Protein AF-0000000084979772 (afdb_homodimer)

Nearest PDB structures (foldseek):
  2udp-assembly1_A  TM=9.884E-01  e=7.912E-50  Escherichia coli
  5gy7-assembly1_B  TM=9.757E-01  e=3.378E-50  Escherichia coli K-12
  1kvr-assembly1_A-2  TM=9.873E-01  e=1.969E-49  Escherichia coli
  1nah-assembly1_A  TM=9.873E-01  e=1.969E-49  Escherichia coli
  1kvt-assembly1_A-2  TM=9.869E-01  e=2.836E-49  Escherichia coli

Radius of gyration: 27.39 Å; Cα contacts (8 Å, |Δi|>4): 1495; chains: 2; bounding box: 51×80×62 Å

InterPro domains:
  IPR005886 UDP-glucose 4-epimerase [TIGR01179] (3-335)
  IPR005886 UDP-glucose 4-epimerase [cd05247] (3-330)
  IPR016040 NAD(P)-binding domain [PF16363] (4-324)
  IPR036291 NAD(P)-binding domain superfamily [SSF51735] (1-336)

Secondary structure (DSSP, 8-state):
-EEEEETTTSHHHHHHHHHHHHTT-EEEEEE--SSS-THHHHHHHHHHS---EEEE--TT-HHHHHHHHHHS-EEEEEE------HHHHHH-HHHHIIIIIIHHHHHHHHHHHTT--EEEEE--GGGG-S-SSSSB-TTSPP---SSHHHHHHHHHHHHHHHHHHH-TT-EEEEEEE--EE---TTSSS----SSS-SSHHHHHHHHHTTSSS-EEEE-S-SSSTTSS-EE--EEHHHHHHHHHHHHHHHHH--SEEEEEES-S--EEHHHHHHHHHHHH-----EEEEPPPTT--SEE-B--HHHHHHH-------HHHHHHHHHHHHHH-TTTT--/-EEEEETTTSHHHHHHHHHHHHTT-EEEEEE--SSS-THHHHHHHHHHS---EEEE--TT-HHHHHHHHHHS-EEEEEE------HHHHHH-HHHHIIIIIIHHHHHHHHHHHTT--EEEEE--GGGG-S-SSSSBPTTSPP---SSHHHHHHHHHHHHHHHHHHH-TT-EEEEEEE--EE---TTSSS----SSS-SSHHHHHHHHHTTSSS-EEEE-S-SSSTTSS-EE--EEHHHHHHHHHHHHHHHHH--SEEEEEES-S--EEHHHHHHHHHHHH-----EEEEPPPTT--SEE-B--HHHHHHH-------HHHHHHHHHHHHHH-TTTT--

pLDDT: mean 96.75, std 4.41, range [48.59, 98.94]

Sequence (676 aa):
MSVLLTGGAGYIGSHIAIELLNRDEDVVIVDNFYNSSKIVLDRIKEITGKDFKFYEADIRDKEALNEVFQKEEIEIVIHLAGLKAVGESVSKPIEYYDNNVNGTLVLLDVMRNNNVKNIVFSSSATVYGNPKEVPVKETTPKGICTNPYGWTKWMIEQIIEDVYTADNEWGVVILRYFNPVGAHDSGLIGEDPKGIPNNLTPYITQVAVGKLEKLTVFGNDYDTEDGTGVRDYIHVVDLALGHVASINKIREHKGMNLYNLGTGRGTSVLEMVDAFEKVSGKKIPYEIKERRPGDIATVYCDTEKAKKELGWEAKYDIERMAKDAWRWQENNPNGFEKMSVLLTGGAGYIGSHIAIELLNRDEDVVIVDNFYNSSKIVLDRIKEITGKDFKFYEADIRDKEALNEVFQKEEIEIVIHLAGLKAVGESVSKPIEYYDNNVNGTLVLLDVMRNNNVKNIVFSSSATVYGNPKEVPVKETTPKGICTNPYGWTKWMIEQIIEDVYTADNEWGVVILRYFNPVGAHDSGLIGEDPKGIPNNLTPYITQVAVGKLEKLTVFGNDYDTEDGTGVRDYIHVVDLALGHVASINKIREHKGMNLYNLGTGRGTSVLEMVDAFEKVSGKKIPYEIKERRPGDIATVYCDTEKAKKELGWEAKYDIERMAKDAWRWQENNPNGFEK

Organism: NCBI:txid883114

Foldseek 3Di:
DAEEEEVLQAFLNLLLLLVCVLVVGAYEYEYQCPWGDPVSQVVSCVNRVDHHHYDNDALLPLVSLLVVLVVDPHAEYEYDFADAQQVVCQVPVVVRLCRLVSSLVSVVVSCVVSVHQHYEYEAAPQQQQAPPDPPAEPPRDGDDGDGSNSVSRNVSVVVNVVVCVVPVQHAYEYEHEWAEFFHDQVLSGHHDGPDQDSHLLVNQLLCQLPVDVAAEFAFQCFPDPRGGAKTFYAYSNLVSVLVVLSVVLCVVDGGHYYAYAGQSDIDGSVNLQVLLCVQSVGHHHYDYDHHDPSDYRYYHHDHVCSCVRSVGHGDDDSNNRSNRNNSNCVVPVPHPDD/DAEEEEVLQAFLNLLLLLVCVLVVGAYEYEYQCPWGDPVSQVVSCVNRVDHHHYDNDALLPLVSLLVVLVVDPHAEYEYDFADAQQVVCQVPVVVRLCRLVSSLVSVVVSCVVSVHQHYEYEAAPQQQQAPPDPPAEPPRDGDDGDGSNSVSRNVSVVVNVVVCVVPVQHAYEYEHEWAEFFHDQVLAGHHDGPDQDSHLLVNQLLCQLPNDVAAEFAFQCFPDPRGGAKTFYAYSSLVSVLVVLSVVLCVVDGGHYYAYAGQSDIDGSVNLQVLLCVQSVGHHHYDYDHHDPSDYRYYHHDHVCSCVRSVGHGDDDSNNRSNRSNSNCVVPVPHPDD

Structure (mmCIF, N/CA/C/O backbone):
data_AF-0000000084979772-model_v1
#
loop_
_entity.id
_entity.type
_entity.pdbx_description
1 polymer 'UDP-glucose 4-epimerase'
#
loop_
_atom_site.group_PDB
_atom_site.id
_atom_site.type_symbol
_atom_site.label_atom_id
_atom_site.label_alt_id
_atom_site.label_comp_id
_atom_site.label_asym_id
_atom_site.label_entity_id
_atom_site.label_seq_id
_atom_site.pdbx_PDB_ins_code
_atom_site.Cartn_x
_atom_site.Cartn_y
_atom_site.Cartn_z
_atom_site.occupancy
_atom_site.B_iso_or_equiv
_atom_site.auth_seq_id
_atom_site.auth_comp_id
_atom_site.auth_asym_id
_atom_site.auth_atom_id
_atom_site.pdbx_PDB_model_num
ATOM 1 N N . MET A 1 1 ? 20.578 25.062 -4.023 1 93.5 1 MET A N 1
ATOM 2 C CA . MET A 1 1 ? 19.719 23.891 -4.164 1 93.5 1 MET A CA 1
ATOM 3 C C . MET A 1 1 ? 18.359 24.141 -3.514 1 93.5 1 MET A C 1
ATOM 5 O O . MET A 1 1 ? 18.234 24.938 -2.584 1 93.5 1 MET A O 1
ATOM 9 N N . SER A 1 2 ? 17.297 23.641 -4.125 1 98.44 2 SER A N 1
ATOM 10 C CA . SER A 1 2 ? 15.938 24 -3.742 1 98.44 2 SER A CA 1
ATOM 11 C C . SER A 1 2 ? 15.289 22.891 -2.914 1 98.44 2 SER A C 1
ATOM 13 O O . SER A 1 2 ? 15.734 21.734 -2.953 1 98.44 2 SER A O 1
ATOM 15 N N . VAL A 1 3 ? 14.359 23.281 -2.078 1 98.88 3 VAL A N 1
ATOM 16 C CA . VAL A 1 3 ? 13.445 22.359 -1.403 1 98.88 3 VAL A CA 1
ATOM 17 C C . VAL A 1 3 ? 12.109 22.328 -2.146 1 98.88 3 VAL A C 1
ATOM 19 O O . VAL A 1 3 ? 11.453 23.359 -2.316 1 98.88 3 VAL A O 1
ATOM 22 N N . LEU A 1 4 ? 11.75 21.141 -2.648 1 98.94 4 LEU A N 1
ATOM 23 C CA . LEU A 1 4 ? 10.484 20.984 -3.361 1 98.94 4 LEU A CA 1
ATOM 24 C C . LEU A 1 4 ? 9.391 20.5 -2.418 1 98.94 4 LEU A C 1
ATOM 26 O O . LEU A 1 4 ? 9.578 19.547 -1.672 1 98.94 4 LEU A O 1
ATOM 30 N N . LEU A 1 5 ? 8.258 21.219 -2.422 1 98.94 5 LEU A N 1
ATOM 31 C CA . LEU A 1 5 ? 7.074 20.828 -1.665 1 98.94 5 LEU A CA 1
ATOM 32 C C . LEU A 1 5 ? 5.973 20.328 -2.596 1 98.94 5 LEU A C 1
ATOM 34 O O . LEU A 1 5 ? 5.398 21.109 -3.357 1 98.94 5 LEU A O 1
ATOM 38 N N . THR A 1 6 ? 5.695 19.016 -2.568 1 98.94 6 THR A N 1
ATOM 39 C CA . THR A 1 6 ? 4.445 18.562 -3.178 1 98.94 6 THR A CA 1
ATOM 40 C C . THR A 1 6 ? 3.266 18.828 -2.244 1 98.94 6 THR A C 1
ATOM 42 O O . THR A 1 6 ? 3.367 18.609 -1.034 1 98.94 6 THR A O 1
ATOM 45 N N . GLY A 1 7 ? 2.15 19.328 -2.832 1 98.69 7 GLY A N 1
ATOM 46 C CA . GLY A 1 7 ? 1.065 19.766 -1.964 1 98.69 7 GLY A CA 1
ATOM 47 C C . GLY A 1 7 ? 1.384 21.031 -1.19 1 98.69 7 GLY A C 1
ATOM 48 O O . GLY A 1 7 ? 0.897 21.219 -0.074 1 98.69 7 GLY A O 1
ATOM 49 N N . GLY A 1 8 ? 2.188 21.875 -1.817 1 98.81 8 GLY A N 1
ATOM 50 C CA . GLY A 1 8 ? 2.738 23.016 -1.099 1 98.81 8 GLY A CA 1
ATOM 51 C C . GLY A 1 8 ? 1.738 24.141 -0.908 1 98.81 8 GLY A C 1
ATOM 52 O O . GLY A 1 8 ? 1.955 25.031 -0.093 1 98.81 8 GLY A O 1
ATOM 53 N N . ALA A 1 9 ? 0.638 24.062 -1.624 1 98.5 9 ALA A N 1
ATOM 54 C CA . ALA A 1 9 ? -0.383 25.109 -1.483 1 98.5 9 ALA A CA 1
ATOM 55 C C . ALA A 1 9 ? -1.462 24.672 -0.493 1 98.5 9 ALA A C 1
ATOM 57 O O . ALA A 1 9 ? -2.4 25.438 -0.226 1 98.5 9 ALA A O 1
ATOM 58 N N . GLY A 1 10 ? -1.342 23.5 0.067 1 97.94 10 GLY A N 1
ATOM 59 C CA . GLY A 1 10 ? -2.279 23.031 1.073 1 97.94 10 GLY A CA 1
ATOM 60 C C . GLY A 1 10 ? -2.051 23.656 2.438 1 97.94 10 GLY A C 1
ATOM 61 O O . GLY A 1 10 ? -1.15 24.469 2.607 1 97.94 10 GLY A O 1
ATOM 62 N N . TYR A 1 11 ? -2.848 23.234 3.404 1 97.88 11 TYR A N 1
ATOM 63 C CA . TYR A 1 11 ? -2.842 23.781 4.762 1 97.88 11 TYR A CA 1
ATOM 64 C C . TYR A 1 11 ? -1.454 23.672 5.383 1 97.88 11 TYR A C 1
ATOM 66 O O . TYR A 1 11 ? -0.82 24.688 5.676 1 97.88 11 TYR A O 1
ATOM 74 N N . ILE A 1 12 ? -0.881 22.422 5.426 1 98.5 12 ILE A N 1
ATOM 75 C CA . ILE A 1 12 ? 0.422 22.219 6.047 1 98.5 12 ILE A CA 1
ATOM 76 C C . ILE A 1 12 ? 1.52 22.766 5.137 1 98.5 12 ILE A C 1
ATOM 78 O O . ILE A 1 12 ? 2.436 23.438 5.602 1 98.5 12 ILE A O 1
ATOM 82 N N . GLY A 1 13 ? 1.408 22.531 3.863 1 98.81 13 GLY A N 1
ATOM 83 C CA . GLY A 1 13 ? 2.426 22.906 2.891 1 98.81 13 GLY A CA 1
ATOM 84 C C . GLY A 1 13 ? 2.691 24.391 2.844 1 98.81 13 GLY A C 1
ATOM 85 O O . GLY A 1 13 ? 3.846 24.828 2.766 1 98.81 13 GLY A O 1
ATOM 86 N N . SER A 1 14 ? 1.653 25.219 2.92 1 98.88 14 SER A N 1
ATOM 87 C CA . SER A 1 14 ? 1.818 26.672 2.836 1 98.88 14 SER A CA 1
ATOM 88 C C . SER A 1 14 ? 2.557 27.203 4.055 1 98.88 14 SER A C 1
ATOM 90 O O . SER A 1 14 ? 3.383 28.109 3.934 1 98.88 14 SER A O 1
ATOM 92 N N . HIS A 1 15 ? 2.299 26.641 5.215 1 98.94 15 HIS A N 1
ATOM 93 C CA . HIS A 1 15 ? 2.988 27.062 6.426 1 98.94 15 HIS A CA 1
ATOM 94 C C . HIS A 1 15 ? 4.461 26.656 6.395 1 98.94 15 HIS A C 1
ATOM 96 O O . HIS A 1 15 ? 5.324 27.422 6.852 1 98.94 15 HIS A O 1
ATOM 102 N N . ILE A 1 16 ? 4.73 25.453 5.859 1 98.94 16 ILE A N 1
ATOM 103 C CA . ILE A 1 16 ? 6.113 25.016 5.715 1 98.94 16 ILE A CA 1
ATOM 104 C C . ILE A 1 16 ? 6.848 25.938 4.742 1 98.94 16 ILE A C 1
ATOM 106 O O . ILE A 1 16 ? 7.984 26.359 4.996 1 98.94 16 ILE A O 1
ATOM 110 N N . ALA A 1 17 ? 6.207 26.281 3.627 1 98.94 17 ALA A N 1
ATOM 111 C CA . ALA A 1 17 ? 6.801 27.172 2.639 1 98.94 17 ALA A CA 1
ATOM 112 C C . ALA A 1 17 ? 7.215 28.5 3.275 1 98.94 17 ALA A C 1
ATOM 114 O O . ALA A 1 17 ? 8.32 28.984 3.035 1 98.94 17 ALA A O 1
ATOM 115 N N . ILE A 1 18 ? 6.367 29.078 4.109 1 98.94 18 ILE A N 1
ATOM 116 C CA . ILE A 1 18 ? 6.629 30.359 4.754 1 98.94 18 ILE A CA 1
ATOM 117 C C . ILE A 1 18 ? 7.859 30.25 5.652 1 98.94 18 ILE A C 1
ATOM 119 O O . ILE A 1 18 ? 8.758 31.094 5.598 1 98.94 18 ILE A O 1
ATOM 123 N N . GLU A 1 19 ? 7.871 29.188 6.465 1 98.88 19 GLU A N 1
ATOM 124 C CA . GLU A 1 19 ? 8.984 29.016 7.391 1 98.88 19 GLU A CA 1
ATOM 125 C C . GLU A 1 19 ? 10.305 28.812 6.645 1 98.88 19 GLU A C 1
ATOM 127 O O . GLU A 1 19 ? 11.359 29.266 7.09 1 98.88 19 GLU A O 1
ATOM 132 N N . LEU A 1 20 ? 10.273 28.078 5.512 1 98.88 20 LEU A N 1
ATOM 133 C CA . LEU A 1 20 ? 11.469 27.875 4.695 1 98.88 20 LEU A CA 1
ATOM 134 C C . LEU A 1 20 ? 11.93 29.172 4.059 1 98.88 20 LEU A C 1
ATOM 136 O O . LEU A 1 20 ? 13.117 29.5 4.082 1 98.88 20 LEU A O 1
ATOM 140 N N . LEU A 1 21 ? 11 29.938 3.51 1 98.88 21 LEU A N 1
ATOM 141 C CA . LEU A 1 21 ? 11.32 31.219 2.883 1 98.88 21 LEU A CA 1
ATOM 142 C C . LEU A 1 21 ? 11.898 32.188 3.902 1 98.88 21 LEU A C 1
ATOM 144 O O . LEU A 1 21 ? 12.844 32.938 3.602 1 98.88 21 LEU A O 1
ATOM 148 N N . ASN A 1 22 ? 11.312 32.188 5.109 1 98.5 22 ASN A N 1
ATOM 149 C CA . ASN A 1 22 ? 11.82 33.031 6.184 1 98.5 22 ASN A CA 1
ATOM 150 C C . ASN A 1 22 ? 13.273 32.719 6.516 1 98.5 22 ASN A C 1
ATOM 152 O O . ASN A 1 22 ? 13.984 33.562 7.066 1 98.5 22 ASN A O 1
ATOM 156 N N . ARG A 1 23 ? 13.688 31.547 6.168 1 97.81 23 ARG A N 1
ATOM 157 C CA . ARG A 1 23 ? 15.062 31.109 6.426 1 97.81 23 ARG A CA 1
ATOM 158 C C . ARG A 1 23 ? 15.898 31.172 5.148 1 97.81 23 ARG A C 1
ATOM 160 O O . ARG A 1 23 ? 16.969 30.562 5.078 1 97.81 23 ARG A O 1
ATOM 167 N N . ASP A 1 24 ? 15.406 31.797 4.113 1 98.06 24 ASP A N 1
ATOM 168 C CA . ASP A 1 24 ? 16.062 32.094 2.85 1 98.06 24 ASP A CA 1
ATOM 169 C C . ASP A 1 24 ? 16.359 30.844 2.061 1 98.06 24 ASP A C 1
ATOM 171 O O . ASP A 1 24 ? 17.375 30.766 1.359 1 98.06 24 ASP A O 1
ATOM 175 N N . GLU A 1 25 ? 15.562 29.797 2.291 1 98.25 25 GLU A N 1
ATOM 176 C CA . GLU A 1 25 ? 15.633 28.609 1.441 1 98.25 25 GLU A CA 1
ATOM 177 C C . GLU A 1 25 ? 15.016 28.875 0.072 1 98.25 25 GLU A C 1
ATOM 179 O O . GLU A 1 25 ? 14.078 29.672 -0.049 1 98.25 25 GLU A O 1
ATOM 184 N N . ASP A 1 26 ? 15.625 28.266 -0.968 1 98.62 26 ASP A N 1
ATOM 185 C CA . ASP A 1 26 ? 14.992 28.25 -2.281 1 98.62 26 ASP A CA 1
ATOM 186 C C . ASP A 1 26 ? 13.867 27.219 -2.338 1 98.62 26 ASP A C 1
ATOM 188 O O . ASP A 1 26 ? 14.102 26.031 -2.166 1 98.62 26 ASP A O 1
ATOM 192 N N . VAL A 1 27 ? 12.609 27.719 -2.57 1 98.88 27 VAL A N 1
ATOM 193 C CA . VAL A 1 27 ? 11.438 26.859 -2.453 1 98.88 27 VAL A CA 1
ATOM 194 C C . VAL A 1 27 ? 10.805 26.656 -3.828 1 98.88 27 VAL A C 1
ATOM 196 O O . VAL A 1 27 ? 10.68 27.594 -4.605 1 98.88 27 VAL A O 1
ATOM 199 N N . VAL A 1 28 ? 10.5 25.406 -4.199 1 98.94 28 VAL A N 1
ATOM 200 C CA . VAL A 1 28 ? 9.688 25.031 -5.352 1 98.94 28 VAL A CA 1
ATOM 201 C C . VAL A 1 28 ? 8.406 24.359 -4.883 1 98.94 28 VAL A C 1
ATOM 203 O O . VAL A 1 28 ? 8.461 23.406 -4.09 1 98.94 28 VAL A O 1
ATOM 206 N N . ILE A 1 29 ? 7.234 24.812 -5.348 1 98.94 29 ILE A N 1
ATOM 207 C CA . ILE A 1 29 ? 5.957 24.234 -4.953 1 98.94 29 ILE A CA 1
ATOM 208 C C . ILE A 1 29 ? 5.324 23.516 -6.141 1 98.94 29 ILE A C 1
ATOM 210 O O . ILE A 1 29 ? 5.301 24.047 -7.254 1 98.94 29 ILE A O 1
ATOM 214 N N . VAL A 1 30 ? 4.922 22.297 -5.961 1 98.94 30 VAL A N 1
ATOM 215 C CA . VAL A 1 30 ? 4.07 21.547 -6.875 1 98.94 30 VAL A CA 1
ATOM 216 C C . VAL A 1 30 ? 2.715 21.281 -6.223 1 98.94 30 VAL A C 1
ATOM 218 O O . VAL A 1 30 ? 2.652 20.797 -5.094 1 98.94 30 VAL A O 1
ATOM 221 N N . ASP A 1 31 ? 1.665 21.656 -6.898 1 98.88 31 ASP A N 1
ATOM 222 C CA . ASP A 1 31 ? 0.31 21.453 -6.395 1 98.88 31 ASP A CA 1
ATOM 223 C C . ASP A 1 31 ? -0.693 21.359 -7.543 1 98.88 31 ASP A C 1
ATOM 225 O O . ASP A 1 31 ? -0.516 22 -8.578 1 98.88 31 ASP A O 1
ATOM 229 N N . ASN A 1 32 ? -1.72 20.531 -7.359 1 98.5 32 ASN A N 1
ATOM 230 C CA . ASN A 1 32 ? -2.732 20.438 -8.406 1 98.5 32 ASN A CA 1
ATOM 231 C C . ASN A 1 32 ? -4.012 21.172 -8.016 1 98.5 32 ASN A C 1
ATOM 233 O O . ASN A 1 32 ? -5.012 21.109 -8.734 1 98.5 32 ASN A O 1
ATOM 237 N N . PHE A 1 33 ? -4.098 21.766 -6.828 1 97.06 33 PHE A N 1
ATOM 238 C CA . PHE A 1 33 ? -5.168 22.594 -6.281 1 97.06 33 PHE A CA 1
ATOM 239 C C . PHE A 1 33 ? -6.445 21.781 -6.105 1 97.06 33 PHE A C 1
ATOM 241 O O . PHE A 1 33 ? -7.547 22.344 -6.156 1 97.06 33 PHE A O 1
ATOM 248 N N . TYR A 1 34 ? -6.324 20.438 -5.941 1 94.94 34 TYR A N 1
ATOM 249 C CA . TYR A 1 34 ? -7.488 19.594 -5.68 1 94.94 34 TYR A CA 1
ATOM 250 C C . TYR A 1 34 ? -8.219 20.047 -4.418 1 94.94 34 TYR A C 1
ATOM 252 O O . TYR A 1 34 ? -9.445 20.125 -4.395 1 94.94 34 TYR A O 1
ATOM 260 N N . ASN A 1 35 ? -7.488 20.344 -3.379 1 92.31 35 ASN A N 1
ATOM 261 C CA . ASN A 1 35 ? -8.07 20.766 -2.107 1 92.31 35 ASN A CA 1
ATOM 262 C C . ASN A 1 35 ? -7.355 22 -1.55 1 92.31 35 ASN A C 1
ATOM 264 O O . ASN A 1 35 ? -7.145 22.094 -0.34 1 92.31 35 ASN A O 1
ATOM 268 N N . SER A 1 36 ? -6.816 22.766 -2.385 1 95.06 36 SER A N 1
ATOM 269 C CA . SER A 1 36 ? -6.176 24.031 -2.055 1 95.06 36 SER A 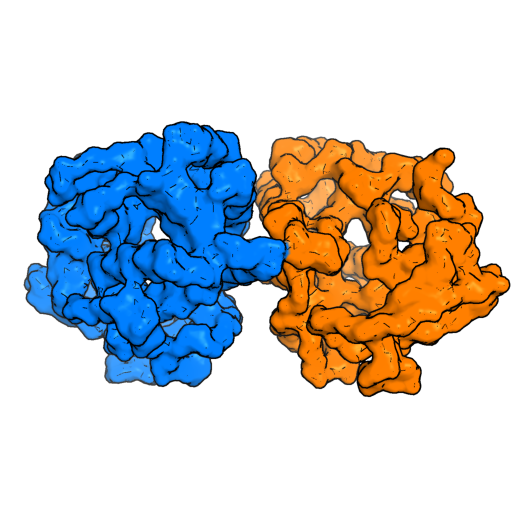CA 1
ATOM 270 C C . SER A 1 36 ? -6.605 25.125 -3.018 1 95.06 36 SER A C 1
ATOM 272 O O . SER A 1 36 ? -7.445 24.906 -3.895 1 95.06 36 SER A O 1
ATOM 274 N N . SER A 1 37 ? -6.156 26.359 -2.695 1 96.06 37 SER A N 1
ATOM 275 C CA . SER A 1 37 ? -6.523 27.516 -3.502 1 96.06 37 SER A CA 1
ATOM 276 C C . SER A 1 37 ? -5.289 28.219 -4.062 1 96.06 37 SER A C 1
ATOM 278 O O . SER A 1 37 ? -4.277 28.359 -3.367 1 96.06 37 SER A O 1
ATOM 280 N N . LYS A 1 38 ? -5.445 28.719 -5.27 1 97 38 LYS A N 1
ATOM 281 C CA . LYS A 1 38 ? -4.344 29.406 -5.922 1 97 38 LYS A CA 1
ATOM 282 C C . LYS A 1 38 ? -3.957 30.672 -5.152 1 97 38 LYS A C 1
ATOM 284 O O . LYS A 1 38 ? -2.797 31.094 -5.176 1 97 38 LYS A O 1
ATOM 289 N N . ILE A 1 39 ? -4.926 31.266 -4.449 1 97.69 39 ILE A N 1
ATOM 290 C CA . ILE A 1 39 ? -4.707 32.5 -3.736 1 97.69 39 ILE A CA 1
ATOM 291 C C . ILE A 1 39 ? -3.666 32.312 -2.637 1 97.69 39 ILE A C 1
ATOM 293 O O . ILE A 1 39 ? -3.037 33.25 -2.18 1 97.69 39 ILE A O 1
ATOM 297 N N . VAL A 1 40 ? -3.48 31.047 -2.191 1 98.44 40 VAL A N 1
ATOM 298 C CA . VAL A 1 40 ? -2.523 30.719 -1.141 1 98.44 40 VAL A CA 1
ATOM 299 C C . VAL A 1 40 ? -1.114 31.109 -1.587 1 98.44 40 VAL A C 1
ATOM 301 O O . VAL A 1 40 ? -0.31 31.578 -0.782 1 98.44 40 VAL A O 1
ATOM 304 N N . LEU A 1 41 ? -0.786 30.969 -2.891 1 98.75 41 LEU A N 1
ATOM 305 C CA . LEU A 1 41 ? 0.526 31.312 -3.422 1 98.75 41 LEU A CA 1
ATOM 306 C C . LEU A 1 41 ? 0.797 32.812 -3.25 1 98.75 41 LEU A C 1
ATOM 308 O O . LEU A 1 41 ? 1.885 33.188 -2.822 1 98.75 41 LEU A O 1
ATOM 312 N N . ASP A 1 42 ? -0.213 33.594 -3.525 1 98.44 42 ASP A N 1
ATOM 313 C CA . ASP A 1 42 ? -0.086 35.031 -3.371 1 98.44 42 ASP A CA 1
ATOM 314 C C . ASP A 1 42 ? 0.079 35.406 -1.901 1 98.44 42 ASP A C 1
ATOM 316 O O . ASP A 1 42 ? 0.859 36.312 -1.571 1 98.44 42 ASP A O 1
ATOM 320 N N . ARG A 1 43 ? -0.638 34.75 -1.074 1 98.62 43 ARG A N 1
ATOM 321 C CA . ARG A 1 43 ? -0.604 35.062 0.35 1 98.62 43 ARG A CA 1
ATOM 322 C C . ARG A 1 43 ? 0.738 34.656 0.964 1 98.62 43 ARG A C 1
ATOM 324 O O . ARG A 1 43 ? 1.222 35.344 1.879 1 98.62 43 ARG A O 1
ATOM 331 N N . ILE A 1 44 ? 1.311 33.594 0.489 1 98.88 44 ILE A N 1
ATOM 332 C CA . ILE A 1 44 ? 2.65 33.219 0.932 1 98.88 44 ILE A CA 1
ATOM 333 C C . ILE A 1 44 ? 3.633 34.344 0.593 1 98.88 44 ILE A C 1
ATOM 335 O O . ILE A 1 44 ? 4.438 34.75 1.436 1 98.88 44 ILE A O 1
ATOM 339 N N . LYS A 1 45 ? 3.559 34.875 -0.641 1 98.81 45 LYS A N 1
ATOM 340 C CA . LYS A 1 45 ? 4.438 35.938 -1.07 1 98.81 45 LYS A CA 1
ATOM 341 C C . LYS A 1 45 ? 4.207 37.219 -0.236 1 98.81 45 LYS A C 1
ATOM 343 O O . LYS A 1 45 ? 5.16 37.906 0.133 1 98.81 45 LYS A O 1
ATOM 348 N N . GLU A 1 46 ? 2.951 37.438 0.024 1 98.75 46 GLU A N 1
ATOM 349 C CA . GLU A 1 46 ? 2.6 38.625 0.825 1 98.75 46 GLU A CA 1
ATOM 350 C C . GLU A 1 46 ? 3.182 38.5 2.232 1 98.75 46 GLU A C 1
ATOM 352 O O . GLU A 1 46 ? 3.729 39.5 2.754 1 98.75 46 GLU A O 1
ATOM 357 N N . ILE A 1 47 ? 3.07 37.344 2.852 1 98.81 47 ILE A N 1
ATOM 358 C CA . ILE A 1 47 ? 3.504 37.125 4.227 1 98.81 47 ILE A CA 1
ATOM 359 C C . ILE A 1 47 ? 5.023 37.219 4.312 1 98.81 47 ILE A C 1
ATOM 361 O O . ILE A 1 47 ? 5.562 37.844 5.242 1 98.81 47 ILE A O 1
ATOM 365 N N . THR A 1 48 ? 5.719 36.688 3.334 1 98.75 48 THR A N 1
ATOM 366 C CA . THR A 1 48 ? 7.16 36.5 3.457 1 98.75 48 THR A CA 1
ATOM 367 C C . THR A 1 48 ? 7.91 37.625 2.73 1 98.75 48 THR A C 1
ATOM 369 O O . THR A 1 48 ? 9.094 37.844 2.99 1 98.75 48 THR A O 1
ATOM 372 N N . GLY A 1 49 ? 7.262 38.281 1.781 1 98.5 49 GLY A N 1
ATOM 373 C CA . GLY A 1 49 ? 7.922 39.219 0.903 1 98.5 49 GLY A CA 1
ATOM 374 C C . GLY A 1 49 ? 8.891 38.562 -0.067 1 98.5 49 GLY A C 1
ATOM 375 O O . GLY A 1 49 ? 9.758 39.25 -0.626 1 98.5 49 GLY A O 1
ATOM 376 N N . LYS A 1 50 ? 8.773 37.281 -0.232 1 98.62 50 LYS A N 1
ATOM 377 C CA . LYS A 1 50 ? 9.703 36.5 -1.061 1 98.62 50 LYS A CA 1
ATOM 378 C C . LYS A 1 50 ? 8.977 35.812 -2.195 1 98.62 50 LYS A C 1
ATOM 380 O O . LYS A 1 50 ? 7.758 35.625 -2.143 1 98.62 50 LYS A O 1
ATOM 385 N N . ASP A 1 51 ? 9.773 35.5 -3.217 1 98.31 51 ASP A N 1
ATOM 386 C CA . ASP A 1 51 ? 9.234 34.75 -4.352 1 98.31 51 ASP A CA 1
ATOM 387 C C . ASP A 1 51 ? 9.68 33.312 -4.312 1 98.31 51 ASP A C 1
ATOM 389 O O . ASP A 1 51 ? 10.594 32.938 -3.566 1 98.31 51 ASP A O 1
ATOM 393 N N . PHE A 1 52 ? 9.078 32.469 -5.039 1 98.75 52 PHE A N 1
ATOM 394 C CA . PHE A 1 52 ? 9.383 31.062 -5.184 1 98.75 52 PHE A CA 1
ATOM 395 C C . PHE A 1 52 ? 8.828 30.516 -6.492 1 98.75 52 PHE A C 1
ATOM 397 O O . PHE A 1 52 ? 8.039 31.188 -7.164 1 98.75 52 PHE A O 1
ATOM 404 N N . LYS A 1 53 ? 9.281 29.391 -6.945 1 98.69 53 LYS A N 1
ATOM 405 C CA . LYS A 1 53 ? 8.789 28.75 -8.164 1 98.69 53 LYS A CA 1
ATOM 406 C C . LYS A 1 53 ? 7.574 27.875 -7.879 1 98.69 53 LYS A C 1
ATOM 408 O O . LYS A 1 53 ? 7.477 27.266 -6.809 1 98.69 53 LYS A O 1
ATOM 413 N N . PHE A 1 54 ? 6.668 27.906 -8.836 1 98.81 54 PHE A N 1
ATOM 414 C CA . PHE A 1 54 ? 5.457 27.109 -8.711 1 98.81 54 PHE A CA 1
ATOM 415 C C . PHE A 1 54 ? 5.176 26.344 -10 1 98.81 54 PHE A C 1
ATOM 417 O O . PHE A 1 54 ? 5.375 26.875 -11.094 1 98.81 54 PHE A O 1
ATOM 424 N N . TYR A 1 55 ? 4.703 25.109 -9.891 1 98.88 55 TYR A N 1
ATOM 425 C CA . TYR A 1 55 ? 4.238 24.266 -10.992 1 98.88 55 TYR A CA 1
ATOM 426 C C . TYR A 1 55 ? 2.898 23.625 -10.656 1 98.88 55 TYR A C 1
ATOM 428 O O . TYR A 1 55 ? 2.756 22.969 -9.625 1 98.88 55 TYR A O 1
ATOM 436 N N . GLU A 1 56 ? 1.886 23.859 -11.453 1 98.81 56 GLU A N 1
ATOM 437 C CA . GLU A 1 56 ? 0.62 23.156 -11.312 1 98.81 56 GLU A CA 1
ATOM 438 C C . GLU A 1 56 ? 0.7 21.75 -11.922 1 98.81 56 GLU A C 1
ATOM 440 O O . GLU A 1 56 ? 0.777 21.609 -13.141 1 98.81 56 GLU A O 1
ATOM 445 N N . ALA A 1 57 ? 0.716 20.719 -11.07 1 98.75 57 ALA A N 1
ATOM 446 C CA . ALA A 1 57 ? 0.852 19.359 -11.547 1 98.75 57 ALA A CA 1
ATOM 447 C C . ALA A 1 57 ? 0.316 18.359 -10.516 1 98.75 57 ALA A C 1
ATOM 449 O O . ALA A 1 57 ? 0.267 18.656 -9.32 1 98.75 57 ALA A O 1
ATOM 450 N N . ASP A 1 58 ? -0.153 17.281 -11.008 1 98.75 58 ASP A N 1
ATOM 451 C CA . ASP A 1 58 ? -0.531 16.125 -10.203 1 98.75 58 ASP A CA 1
ATOM 452 C C . ASP A 1 58 ? 0.661 15.195 -9.984 1 98.75 58 ASP A C 1
ATOM 454 O O . ASP A 1 58 ? 1.45 14.961 -10.906 1 98.75 58 ASP A O 1
ATOM 458 N N . ILE A 1 59 ? 0.828 14.734 -8.75 1 98.69 59 ILE A N 1
ATOM 459 C CA . ILE A 1 59 ? 1.993 13.906 -8.469 1 98.69 59 ILE A CA 1
ATOM 460 C C . ILE A 1 59 ? 1.878 12.578 -9.211 1 98.69 59 ILE A C 1
ATOM 462 O O . ILE A 1 59 ? 2.859 11.844 -9.336 1 98.69 59 ILE A O 1
ATOM 466 N N . ARG A 1 60 ? 0.683 12.227 -9.711 1 98.5 60 ARG A N 1
ATOM 467 C CA . ARG A 1 60 ? 0.491 11.008 -10.484 1 98.5 60 ARG A CA 1
ATOM 468 C C . ARG A 1 60 ? 0.94 11.195 -11.93 1 98.5 60 ARG A C 1
ATOM 470 O O . ARG A 1 60 ? 1.049 10.227 -12.688 1 98.5 60 ARG A O 1
ATOM 477 N N . ASP A 1 61 ? 1.198 12.438 -12.359 1 98.69 61 ASP A N 1
ATOM 478 C CA . ASP A 1 61 ? 1.679 12.758 -13.703 1 98.69 61 ASP A CA 1
ATOM 479 C C . ASP A 1 61 ? 3.203 12.703 -13.766 1 98.69 61 ASP A C 1
ATOM 481 O O . ASP A 1 61 ? 3.871 13.719 -13.57 1 98.69 61 ASP A O 1
ATOM 485 N N . LYS A 1 62 ? 3.742 11.617 -14.18 1 98.56 62 LYS A N 1
ATOM 486 C CA . LYS A 1 62 ? 5.184 11.367 -14.18 1 98.56 62 LYS A CA 1
ATOM 487 C C . LYS A 1 62 ? 5.914 12.375 -15.062 1 98.56 62 LYS A C 1
ATOM 489 O O . LYS A 1 62 ? 6.973 12.883 -14.688 1 98.56 62 LYS A O 1
ATOM 494 N N . GLU A 1 63 ? 5.359 12.617 -16.172 1 98.62 63 GLU A N 1
ATOM 495 C CA . GLU A 1 63 ? 6 13.531 -17.125 1 98.62 63 GLU A CA 1
ATOM 496 C C . GLU A 1 63 ? 6.078 14.945 -16.562 1 98.62 63 GLU A C 1
ATOM 498 O O . GLU A 1 63 ? 7.113 15.602 -16.656 1 98.62 63 GLU A O 1
ATOM 503 N N . ALA A 1 64 ? 5.012 15.414 -15.961 1 98.81 64 ALA A N 1
ATOM 504 C CA . ALA A 1 64 ? 4.984 16.75 -15.375 1 98.81 64 ALA A CA 1
ATOM 505 C C . ALA A 1 64 ? 5.996 16.875 -14.234 1 98.81 64 ALA A C 1
ATOM 507 O O . ALA A 1 64 ? 6.699 17.891 -14.125 1 98.81 64 ALA A O 1
ATOM 508 N N . LEU A 1 65 ? 6.113 15.859 -13.414 1 98.81 65 LEU A N 1
ATOM 509 C CA . LEU A 1 65 ? 7.07 15.883 -12.312 1 98.81 65 LEU A CA 1
ATOM 510 C C . LEU A 1 65 ? 8.5 15.875 -12.828 1 98.81 65 LEU A C 1
ATOM 512 O O . LEU A 1 65 ? 9.359 16.578 -12.305 1 98.81 65 LEU A O 1
ATOM 516 N N . ASN A 1 66 ? 8.711 15.039 -13.844 1 98.69 66 ASN A N 1
ATOM 517 C CA . ASN A 1 66 ? 10.055 14.977 -14.422 1 98.69 66 ASN A CA 1
ATOM 518 C C . ASN A 1 66 ? 10.5 16.344 -14.953 1 98.69 66 ASN A C 1
ATOM 520 O O . ASN A 1 66 ? 11.664 16.703 -14.82 1 98.69 66 ASN A O 1
ATOM 524 N N . GLU A 1 67 ? 9.602 17.016 -15.555 1 98.75 67 GLU A N 1
ATOM 525 C CA . GLU A 1 67 ? 9.906 18.359 -16.062 1 98.75 67 GLU A CA 1
ATOM 526 C C . GLU A 1 67 ? 10.336 19.281 -14.93 1 98.75 67 GLU A C 1
ATOM 528 O O . GLU A 1 67 ? 11.281 20.062 -15.086 1 98.75 67 GLU A O 1
ATOM 533 N N . VAL A 1 68 ? 9.688 19.234 -13.805 1 98.88 68 VAL A N 1
ATOM 534 C CA . VAL A 1 68 ? 10.023 20.062 -12.656 1 98.88 68 VAL A CA 1
ATOM 535 C C . VAL A 1 68 ? 11.438 19.734 -12.18 1 98.88 68 VAL A C 1
ATOM 537 O O . VAL A 1 68 ? 12.242 20.625 -11.922 1 98.88 68 VAL A O 1
ATOM 540 N N . PHE A 1 69 ? 11.766 18.453 -12.102 1 98.81 69 PHE A N 1
ATOM 541 C CA . PHE A 1 69 ? 13.055 18 -11.578 1 98.81 69 PHE A CA 1
ATOM 542 C C . PHE A 1 69 ? 14.18 18.328 -12.547 1 98.81 69 PHE A C 1
ATOM 544 O O . PHE A 1 69 ? 15.328 18.5 -12.141 1 98.81 69 PHE A O 1
ATOM 551 N N . GLN A 1 70 ? 13.836 18.453 -13.828 1 98.44 70 GLN A N 1
ATOM 552 C CA . GLN A 1 70 ? 14.836 18.797 -14.836 1 98.44 70 GLN A CA 1
ATOM 553 C C . GLN A 1 70 ? 15.078 20.312 -14.859 1 98.44 70 GLN A C 1
ATOM 555 O O . GLN A 1 70 ? 16.188 20.766 -15.125 1 98.44 70 GLN A O 1
ATOM 560 N N . LYS A 1 71 ? 14.078 21.062 -14.531 1 98.38 71 LYS A N 1
ATOM 561 C CA . LYS A 1 71 ? 14.148 22.531 -14.594 1 98.38 71 LYS A CA 1
ATOM 562 C C . LYS A 1 71 ? 14.773 23.094 -13.328 1 98.38 71 LYS A C 1
ATOM 564 O O . LYS A 1 71 ? 15.398 24.172 -13.359 1 98.38 71 LYS A O 1
ATOM 569 N N . GLU A 1 72 ? 14.562 22.438 -12.211 1 98.69 72 GLU A N 1
ATOM 570 C CA . GLU A 1 72 ? 14.992 22.953 -10.914 1 98.69 72 GLU A CA 1
ATOM 571 C C . GLU A 1 72 ? 16.078 22.078 -10.305 1 98.69 72 GLU A C 1
ATOM 573 O O . GLU A 1 72 ? 16.094 20.859 -10.516 1 98.69 72 GLU A O 1
ATOM 578 N N . GLU A 1 73 ? 16.969 22.672 -9.609 1 98.5 73 GLU A N 1
ATOM 579 C CA . GLU A 1 73 ? 17.984 21.922 -8.867 1 98.5 73 GLU A CA 1
ATOM 580 C C . GLU A 1 73 ? 17.484 21.531 -7.48 1 98.5 73 GLU A C 1
ATOM 582 O O . GLU A 1 73 ? 17.859 22.125 -6.477 1 98.5 73 GLU A O 1
ATOM 587 N N . ILE A 1 74 ? 16.812 20.453 -7.41 1 98.88 74 ILE A N 1
ATOM 588 C CA . ILE A 1 74 ? 16.125 20.031 -6.191 1 98.88 74 ILE A CA 1
ATOM 589 C C . ILE A 1 74 ? 17.078 19.219 -5.32 1 98.88 74 ILE A C 1
ATOM 591 O O . ILE A 1 74 ? 17.734 18.297 -5.805 1 98.88 74 ILE A O 1
ATOM 595 N N . GLU A 1 75 ? 17.125 19.594 -4.094 1 98.56 75 GLU A N 1
ATOM 596 C CA . GLU A 1 75 ? 17.953 18.875 -3.121 1 98.56 75 GLU A CA 1
ATOM 597 C C . GLU A 1 75 ? 17.125 17.922 -2.279 1 98.56 75 GLU A C 1
ATOM 599 O O . GLU A 1 75 ? 17.531 16.797 -2.02 1 98.56 75 GLU A O 1
ATOM 604 N N . ILE A 1 76 ? 16.031 18.406 -1.764 1 98.75 76 ILE A N 1
ATOM 605 C CA . ILE A 1 76 ? 15.172 17.688 -0.827 1 98.75 76 ILE A CA 1
ATOM 606 C C . ILE A 1 76 ? 13.711 17.844 -1.246 1 98.75 76 ILE A C 1
ATOM 608 O O . ILE A 1 76 ? 13.297 18.922 -1.695 1 98.75 76 ILE A O 1
ATOM 612 N N . VAL A 1 77 ? 12.969 16.781 -1.135 1 98.94 77 VAL A N 1
ATOM 613 C CA . VAL A 1 77 ? 11.531 16.828 -1.359 1 98.94 77 VAL A CA 1
ATOM 614 C C . VAL A 1 77 ? 10.797 16.688 -0.029 1 98.94 77 VAL A C 1
ATOM 616 O O . VAL A 1 77 ? 11.07 15.766 0.746 1 98.94 77 VAL A O 1
ATOM 619 N N . ILE A 1 78 ? 9.922 17.625 0.305 1 98.94 78 ILE A N 1
ATOM 620 C CA . ILE A 1 78 ? 8.914 17.453 1.344 1 98.94 78 ILE A CA 1
ATOM 621 C C . ILE A 1 78 ? 7.594 17.016 0.712 1 98.94 78 ILE A C 1
ATOM 623 O O . ILE A 1 78 ? 6.953 17.797 -0.003 1 98.94 78 ILE A O 1
ATOM 627 N N . HIS A 1 79 ? 7.203 15.805 0.974 1 98.94 79 HIS A N 1
ATOM 628 C CA . HIS A 1 79 ? 6.047 15.211 0.315 1 98.94 79 HIS A CA 1
ATOM 629 C C . HIS A 1 79 ? 4.793 15.352 1.171 1 98.94 79 HIS A C 1
ATOM 631 O O . HIS A 1 79 ? 4.574 14.562 2.096 1 98.94 79 HIS A O 1
ATOM 637 N N . LEU A 1 80 ? 3.93 16.297 0.726 1 98.75 80 LEU A N 1
ATOM 638 C CA . LEU A 1 80 ? 2.725 16.594 1.489 1 98.75 80 LEU A CA 1
ATOM 639 C C . LEU A 1 80 ? 1.474 16.25 0.686 1 98.75 80 LEU A C 1
ATOM 641 O O . LEU A 1 80 ? 0.369 16.219 1.233 1 98.75 80 LEU A O 1
ATOM 645 N N . ALA A 1 81 ? 1.653 15.992 -0.584 1 98.69 81 ALA A N 1
ATOM 646 C CA . ALA A 1 81 ? 0.504 15.766 -1.456 1 98.69 81 ALA A CA 1
ATOM 647 C C . ALA A 1 81 ? -0.223 14.477 -1.079 1 98.69 81 ALA A C 1
ATOM 649 O O . ALA A 1 81 ? 0.363 13.391 -1.118 1 98.69 81 ALA A O 1
ATOM 650 N N . GLY A 1 82 ? -1.395 14.586 -0.691 1 97.56 82 GLY A N 1
ATOM 651 C CA . GLY A 1 82 ? -2.213 13.445 -0.314 1 97.56 82 GLY A CA 1
ATOM 652 C C . GLY A 1 82 ? -3.621 13.828 0.098 1 97.56 82 GLY A C 1
ATOM 653 O O . GLY A 1 82 ? -3.84 14.914 0.632 1 97.56 82 GLY A O 1
ATOM 654 N N . LEU A 1 83 ? -4.582 12.945 -0.202 1 96.56 83 LEU A N 1
ATOM 655 C CA . LEU A 1 83 ? -5.938 13.062 0.327 1 96.56 83 LEU A CA 1
ATOM 656 C C . LEU A 1 83 ? -5.992 12.625 1.787 1 96.56 83 LEU A C 1
ATOM 658 O O . LEU A 1 83 ? -5.332 11.656 2.176 1 96.56 83 LEU A O 1
ATOM 662 N N . LYS A 1 84 ? -6.777 13.375 2.619 1 93.38 84 LYS A N 1
ATOM 663 C CA . LYS A 1 84 ? -6.547 13.172 4.043 1 93.38 84 LYS A CA 1
ATOM 664 C C . LYS A 1 84 ? -7.863 12.977 4.793 1 93.38 84 LYS A C 1
ATOM 666 O O . LYS A 1 84 ? -7.867 12.734 6 1 93.38 84 LYS A O 1
ATOM 671 N N . ALA A 1 85 ? -9.023 13.078 4.148 1 90.12 85 ALA A N 1
ATOM 672 C CA . ALA A 1 85 ? -10.305 12.977 4.844 1 90.12 85 ALA A CA 1
ATOM 673 C C . ALA A 1 85 ? -10.641 11.523 5.164 1 90.12 85 ALA A C 1
ATOM 675 O O . ALA A 1 85 ? -10.977 10.75 4.266 1 90.12 85 ALA A O 1
ATOM 676 N N . VAL A 1 86 ? -10.664 11.195 6.453 1 89.31 86 VAL A N 1
ATOM 677 C CA . VAL A 1 86 ? -10.875 9.836 6.93 1 89.31 86 VAL A CA 1
ATOM 678 C C . VAL A 1 86 ? -12.219 9.32 6.43 1 89.31 86 VAL A C 1
ATOM 680 O O . VAL A 1 86 ? -12.297 8.234 5.852 1 89.31 86 VAL A O 1
ATOM 683 N N . GLY A 1 87 ? -13.297 10.102 6.652 1 87.69 87 GLY A N 1
ATOM 684 C CA . GLY A 1 87 ? -14.625 9.68 6.246 1 87.69 87 GLY A CA 1
ATOM 685 C C . GLY A 1 87 ? -14.734 9.406 4.758 1 87.69 87 GLY A C 1
ATOM 686 O O . GLY A 1 87 ? -15.289 8.375 4.352 1 87.69 87 GLY A O 1
ATOM 687 N N . GLU A 1 88 ? -14.172 10.305 3.973 1 92.62 88 GLU A N 1
ATOM 688 C CA . GLU A 1 88 ? -14.219 10.156 2.521 1 92.62 88 GLU A CA 1
ATOM 689 C C . GLU A 1 88 ? -13.391 8.953 2.064 1 92.62 88 GLU A C 1
ATOM 691 O O . GLU A 1 88 ? -13.758 8.273 1.105 1 92.62 88 GLU A O 1
ATOM 696 N N . SER A 1 89 ? -12.305 8.688 2.732 1 96.38 89 SER A N 1
ATOM 697 C CA . SER A 1 89 ? -11.43 7.586 2.355 1 96.38 89 SER A CA 1
ATOM 698 C C . SER A 1 89 ? -12.156 6.246 2.438 1 96.38 89 SER A C 1
ATOM 700 O O . SER A 1 89 ? -11.859 5.328 1.673 1 96.38 89 SER A O 1
ATOM 702 N N . VAL A 1 90 ? -13.102 6.086 3.375 1 95.75 90 VAL A N 1
ATOM 703 C CA . VAL A 1 90 ? -13.852 4.844 3.559 1 95.75 90 VAL A CA 1
ATOM 704 C C . VAL A 1 90 ? -14.805 4.637 2.383 1 95.75 90 VAL A C 1
ATOM 706 O O . VAL A 1 90 ? -14.984 3.512 1.912 1 95.75 90 VAL A O 1
ATOM 709 N N . SER A 1 91 ? -15.344 5.754 1.87 1 96.38 91 SER A N 1
ATOM 710 C CA . SER A 1 91 ? -16.312 5.66 0.78 1 96.38 91 SER A CA 1
ATOM 711 C C . SER A 1 91 ? -15.609 5.613 -0.574 1 96.38 91 SER A C 1
ATOM 713 O O . SER A 1 91 ? -16.172 5.098 -1.547 1 96.38 91 SER A O 1
ATOM 715 N N . LYS A 1 92 ? -14.375 6.141 -0.646 1 97.88 92 LYS A N 1
ATOM 716 C CA . LYS A 1 92 ? -13.656 6.23 -1.914 1 97.88 92 LYS A CA 1
ATOM 717 C C . LYS A 1 92 ? -12.242 5.676 -1.784 1 97.88 92 LYS A C 1
ATOM 719 O O . LYS A 1 92 ? -11.266 6.344 -2.139 1 97.88 92 LYS A O 1
ATOM 724 N N . PRO A 1 93 ? -12.117 4.414 -1.422 1 98.75 93 PRO A N 1
ATOM 725 C CA . PRO A 1 93 ? -10.781 3.871 -1.15 1 98.75 93 PRO A CA 1
ATOM 726 C C . PRO A 1 93 ? -9.883 3.863 -2.385 1 98.75 93 PRO A C 1
ATOM 728 O O . PRO A 1 93 ? -8.695 4.168 -2.289 1 98.75 93 PRO A O 1
ATOM 731 N N . ILE A 1 94 ? -10.43 3.559 -3.566 1 98.88 94 ILE A N 1
ATOM 732 C CA . ILE A 1 94 ? -9.602 3.479 -4.766 1 98.88 94 ILE A CA 1
ATOM 733 C C . ILE A 1 94 ? -8.953 4.836 -5.039 1 98.88 94 ILE A C 1
ATOM 735 O O . ILE A 1 94 ? -7.758 4.914 -5.312 1 98.88 94 ILE A O 1
ATOM 739 N N . GLU A 1 95 ? -9.727 5.941 -4.902 1 98.69 95 GLU A N 1
ATOM 740 C CA . GLU A 1 95 ? -9.227 7.293 -5.125 1 98.69 95 GLU A CA 1
ATOM 741 C C . GLU A 1 95 ? -8.102 7.629 -4.156 1 98.69 95 GLU A C 1
ATOM 743 O O . GLU A 1 95 ? -7.098 8.234 -4.543 1 98.69 95 GLU A O 1
ATOM 748 N N . TYR A 1 96 ? -8.234 7.238 -2.928 1 98.69 96 TYR A N 1
ATOM 749 C CA . TYR A 1 96 ? -7.242 7.551 -1.909 1 98.69 96 TYR A CA 1
ATOM 750 C C . TYR A 1 96 ? -5.949 6.785 -2.152 1 98.69 96 TYR A C 1
ATOM 752 O O . TYR A 1 96 ? -4.859 7.355 -2.098 1 98.69 96 TYR A O 1
ATOM 760 N N . TYR A 1 97 ? -6.066 5.492 -2.426 1 98.94 97 TYR A N 1
ATOM 761 C CA . TYR A 1 97 ? -4.867 4.707 -2.703 1 98.94 97 TYR A CA 1
ATOM 762 C C . TYR A 1 97 ? -4.191 5.18 -3.982 1 98.94 97 TYR A C 1
ATOM 764 O O . TYR A 1 97 ? -2.959 5.223 -4.062 1 98.94 97 TYR A O 1
ATOM 772 N N . ASP A 1 98 ? -4.992 5.488 -5 1 98.88 98 ASP A N 1
ATOM 773 C CA . ASP A 1 98 ? -4.434 5.98 -6.258 1 98.88 98 ASP A CA 1
ATOM 774 C C . ASP A 1 98 ? -3.67 7.285 -6.047 1 98.88 98 ASP A C 1
ATOM 776 O O . ASP A 1 98 ? -2.51 7.402 -6.445 1 98.88 98 ASP A O 1
ATOM 780 N N . ASN A 1 99 ? -4.289 8.195 -5.359 1 98.75 99 ASN A N 1
ATOM 781 C CA . ASN A 1 99 ? -3.66 9.492 -5.145 1 98.75 99 ASN A CA 1
ATOM 782 C C . ASN A 1 99 ? -2.441 9.383 -4.23 1 98.75 99 ASN A C 1
ATOM 784 O O . ASN A 1 99 ? -1.361 9.867 -4.57 1 98.75 99 ASN A O 1
ATOM 788 N N . ASN A 1 100 ? -2.625 8.781 -3.057 1 98.88 100 ASN A N 1
ATOM 789 C CA . ASN A 1 100 ? -1.59 8.828 -2.029 1 98.88 100 ASN A CA 1
ATOM 790 C C . ASN A 1 100 ? -0.476 7.824 -2.307 1 98.88 100 ASN A C 1
ATOM 792 O O . ASN A 1 100 ? 0.706 8.172 -2.258 1 98.88 100 ASN A O 1
ATOM 796 N N . VAL A 1 101 ? -0.837 6.531 -2.619 1 98.94 101 VAL A N 1
ATOM 797 C CA . VAL A 1 101 ? 0.158 5.473 -2.76 1 98.94 101 VAL A CA 1
ATOM 798 C C . VAL A 1 101 ? 0.774 5.527 -4.156 1 98.94 101 VAL A C 1
ATOM 800 O O . VAL A 1 101 ? 1.989 5.684 -4.301 1 98.94 101 VAL A O 1
ATOM 803 N N . ASN A 1 102 ? -0.083 5.457 -5.215 1 98.88 102 ASN A N 1
ATOM 804 C CA . ASN A 1 102 ? 0.447 5.527 -6.57 1 98.88 102 ASN A CA 1
ATOM 805 C C . ASN A 1 102 ? 1.177 6.844 -6.824 1 98.88 102 ASN A C 1
ATOM 807 O O . ASN A 1 102 ? 2.238 6.859 -7.449 1 98.88 102 ASN A O 1
ATOM 811 N N . GLY A 1 103 ? 0.563 7.953 -6.328 1 98.88 103 GLY A N 1
ATOM 812 C CA . GLY A 1 103 ? 1.238 9.234 -6.461 1 98.88 103 GLY A CA 1
ATOM 813 C C . GLY A 1 103 ? 2.627 9.242 -5.852 1 98.88 103 GLY A C 1
ATOM 814 O O . GLY A 1 103 ? 3.562 9.797 -6.434 1 98.88 103 GLY A O 1
ATOM 815 N N . THR A 1 104 ? 2.801 8.625 -4.68 1 98.94 104 THR A N 1
ATOM 816 C CA . THR A 1 104 ? 4.098 8.555 -4.016 1 98.94 104 THR A CA 1
ATOM 817 C C . THR A 1 104 ? 5.066 7.688 -4.816 1 98.94 104 THR A C 1
ATOM 819 O O . THR A 1 104 ? 6.254 8.008 -4.922 1 98.94 104 THR A O 1
ATOM 822 N N . LEU A 1 105 ? 4.566 6.594 -5.375 1 98.94 105 LEU A N 1
ATOM 823 C CA . LEU A 1 105 ? 5.41 5.73 -6.188 1 98.94 105 LEU A CA 1
ATOM 824 C C . LEU A 1 105 ? 5.965 6.488 -7.391 1 98.94 105 LEU A C 1
ATOM 826 O O . LEU A 1 105 ? 7.148 6.363 -7.711 1 98.94 105 LEU A O 1
ATOM 830 N N . VAL A 1 106 ? 5.117 7.273 -8.031 1 98.88 106 VAL A N 1
ATOM 831 C CA . VAL A 1 106 ? 5.535 8.086 -9.172 1 98.88 106 VAL A CA 1
ATOM 832 C C . VAL A 1 106 ? 6.602 9.086 -8.734 1 98.88 106 VAL A C 1
ATOM 834 O O . VAL A 1 106 ? 7.637 9.227 -9.391 1 98.88 106 VAL A O 1
ATOM 837 N N . LEU A 1 107 ? 6.344 9.703 -7.598 1 98.94 107 LEU A N 1
ATOM 838 C CA . LEU A 1 107 ? 7.277 10.695 -7.07 1 98.94 107 LEU A CA 1
ATOM 839 C C . LEU A 1 107 ? 8.633 10.062 -6.781 1 98.94 107 LEU A C 1
ATOM 841 O O . LEU A 1 107 ? 9.672 10.602 -7.18 1 98.94 107 LEU A O 1
ATOM 845 N N . LEU A 1 108 ? 8.641 8.938 -6.078 1 98.94 108 LEU A N 1
ATOM 846 C CA . LEU A 1 108 ? 9.883 8.258 -5.723 1 98.94 108 LEU A CA 1
ATOM 847 C C . LEU A 1 108 ? 10.664 7.863 -6.973 1 98.94 108 LEU A C 1
ATOM 849 O O . LEU A 1 108 ? 11.891 7.965 -7.004 1 98.94 108 LEU A O 1
ATOM 853 N N . ASP A 1 109 ? 9.945 7.379 -7.969 1 98.88 109 ASP A N 1
ATOM 854 C CA . ASP A 1 109 ? 10.586 6.98 -9.219 1 98.88 109 ASP A CA 1
ATOM 855 C C . ASP A 1 109 ? 11.234 8.18 -9.906 1 98.88 109 ASP A C 1
ATOM 857 O O . ASP A 1 109 ? 12.367 8.086 -10.391 1 98.88 109 ASP A O 1
ATOM 861 N N . VAL A 1 110 ? 10.523 9.305 -9.969 1 98.94 110 VAL A N 1
ATOM 862 C CA . VAL A 1 110 ? 11.031 10.531 -10.586 1 98.94 110 VAL A CA 1
ATOM 863 C C . VAL A 1 110 ? 12.234 11.039 -9.805 1 98.94 110 VAL A C 1
ATOM 865 O O . VAL A 1 110 ? 13.242 11.445 -10.391 1 98.94 110 VAL A O 1
ATOM 868 N N . MET A 1 111 ? 12.18 11.023 -8.492 1 98.94 111 MET A N 1
ATOM 869 C CA . MET A 1 111 ? 13.289 11.43 -7.633 1 98.94 111 MET A CA 1
ATOM 870 C C . MET A 1 111 ? 14.531 10.594 -7.914 1 98.94 111 MET A C 1
ATOM 872 O O . MET A 1 111 ? 15.609 11.133 -8.164 1 98.94 111 MET A O 1
ATOM 876 N N . ARG A 1 112 ? 14.297 9.273 -7.91 1 98.69 112 ARG A N 1
ATOM 877 C CA . ARG A 1 112 ? 15.398 8.352 -8.164 1 98.69 112 ARG A CA 1
ATOM 878 C C . ARG A 1 112 ? 16.047 8.617 -9.516 1 98.69 112 ARG A C 1
ATOM 880 O O . ARG A 1 112 ? 17.266 8.68 -9.625 1 98.69 112 ARG A O 1
ATOM 887 N N . ASN A 1 113 ? 15.258 8.859 -10.531 1 98.44 113 ASN A N 1
ATOM 888 C CA . ASN A 1 113 ? 15.742 9.016 -11.906 1 98.44 113 ASN A CA 1
ATOM 889 C C . ASN A 1 113 ? 16.422 10.367 -12.109 1 98.44 113 ASN A C 1
ATOM 891 O O . ASN A 1 113 ? 17.156 10.555 -13.078 1 98.44 113 ASN A O 1
ATOM 895 N N . ASN A 1 114 ? 16.188 11.305 -11.219 1 98.62 114 ASN A N 1
ATOM 896 C CA . ASN A 1 114 ? 16.828 12.609 -11.289 1 98.62 114 ASN A CA 1
ATOM 897 C C . ASN A 1 114 ? 17.891 12.773 -10.211 1 98.62 114 ASN A C 1
ATOM 899 O O . ASN A 1 114 ? 18.375 13.883 -9.953 1 98.62 114 ASN A O 1
ATOM 903 N N . ASN A 1 115 ? 18.219 11.633 -9.531 1 98.19 115 ASN A N 1
ATOM 904 C CA . ASN A 1 115 ? 19.266 11.555 -8.523 1 98.19 115 ASN A CA 1
ATOM 905 C C . ASN A 1 115 ? 19 12.508 -7.359 1 98.19 115 ASN A C 1
ATOM 907 O O . ASN A 1 115 ? 19.922 13.188 -6.891 1 98.19 115 ASN A O 1
ATOM 911 N N . VAL A 1 116 ? 17.766 12.711 -6.992 1 98.69 116 VAL A N 1
ATOM 912 C CA . VAL A 1 116 ? 17.359 13.383 -5.77 1 98.69 116 VAL A CA 1
ATOM 913 C C . VAL A 1 116 ? 16.906 12.359 -4.73 1 98.69 116 VAL A C 1
ATOM 915 O O . VAL A 1 116 ? 15.844 11.75 -4.867 1 98.69 116 VAL A O 1
ATOM 918 N N . LYS A 1 117 ? 17.688 12.188 -3.697 1 98.5 117 LYS A N 1
ATOM 919 C CA . LYS A 1 117 ? 17.453 11.055 -2.805 1 98.5 117 LYS A CA 1
ATOM 920 C C . LYS A 1 117 ? 17.281 11.523 -1.362 1 98.5 117 LYS A C 1
ATOM 922 O O . LYS A 1 117 ? 17.797 10.891 -0.434 1 98.5 117 LYS A O 1
ATOM 927 N N . ASN A 1 118 ? 16.688 12.719 -1.168 1 98.81 118 ASN A N 1
ATOM 928 C CA . ASN A 1 118 ? 16.312 13.227 0.146 1 98.81 118 ASN A CA 1
ATOM 929 C C . ASN A 1 118 ? 14.82 13.523 0.234 1 98.81 118 ASN A C 1
ATOM 931 O O . ASN A 1 118 ? 14.289 14.312 -0.548 1 98.81 118 ASN A O 1
ATOM 935 N N . ILE A 1 119 ? 14.164 12.867 1.245 1 98.88 119 ILE A N 1
ATOM 936 C CA . ILE A 1 119 ? 12.719 13.055 1.309 1 98.88 119 ILE A CA 1
ATOM 937 C C . ILE A 1 119 ? 12.281 13.195 2.764 1 98.88 119 ILE A C 1
ATOM 939 O O . ILE A 1 119 ? 12.781 12.492 3.643 1 98.88 119 ILE A O 1
ATOM 943 N N . VAL A 1 120 ? 11.461 14.156 3.041 1 98.94 120 VAL A N 1
ATOM 944 C CA . VAL A 1 120 ? 10.656 14.25 4.254 1 98.94 120 VAL A CA 1
ATOM 945 C C . VAL A 1 120 ? 9.203 13.891 3.934 1 98.94 120 VAL A C 1
ATOM 947 O O . VAL A 1 120 ? 8.562 14.547 3.111 1 98.94 120 VAL A O 1
ATOM 950 N N . PHE A 1 121 ? 8.719 12.828 4.582 1 98.94 121 PHE A N 1
ATOM 951 C CA . PHE A 1 121 ? 7.371 12.359 4.297 1 98.94 121 PHE A CA 1
ATOM 952 C C . PHE A 1 121 ? 6.41 12.758 5.406 1 98.94 121 PHE A C 1
ATOM 954 O O . PHE A 1 121 ? 6.676 12.516 6.586 1 98.94 121 PHE A O 1
ATOM 961 N N . SER A 1 122 ? 5.309 13.398 4.922 1 98.75 122 SER A N 1
ATOM 962 C CA . SER A 1 122 ? 4.199 13.734 5.812 1 98.75 122 SER A CA 1
ATOM 963 C C . SER A 1 122 ? 3.346 12.508 6.117 1 98.75 122 SER A C 1
ATOM 965 O O . SER A 1 122 ? 2.406 12.203 5.379 1 98.75 122 SER A O 1
ATOM 967 N N . SER A 1 123 ? 3.625 11.836 7.176 1 98.69 123 SER A N 1
ATOM 968 C CA . SER A 1 123 ? 2.836 10.688 7.617 1 98.69 123 SER A CA 1
ATOM 969 C C . SER A 1 123 ? 1.81 11.102 8.664 1 98.69 123 SER A C 1
ATOM 971 O O . SER A 1 123 ? 1.282 12.211 8.625 1 98.69 123 SER A O 1
ATOM 973 N N . SER A 1 124 ? 1.339 10.188 9.422 1 97.94 124 SER A N 1
ATOM 974 C CA . SER A 1 124 ? 0.218 10.445 10.312 1 97.94 124 SER A CA 1
ATOM 975 C C . SER A 1 124 ? 0.25 9.516 11.523 1 97.94 124 SER A C 1
ATOM 977 O O . SER A 1 124 ? 0.699 8.367 11.414 1 97.94 124 SER A O 1
ATOM 979 N N . ALA A 1 125 ? -0.281 9.984 12.609 1 96.81 125 ALA A N 1
ATOM 980 C CA . ALA A 1 125 ? -0.437 9.156 13.805 1 96.81 125 ALA A CA 1
ATOM 981 C C . ALA A 1 125 ? -1.419 8.016 13.555 1 96.81 125 ALA A C 1
ATOM 983 O O . ALA A 1 125 ? -1.462 7.051 14.32 1 96.81 125 ALA A O 1
ATOM 984 N N . THR A 1 126 ? -2.186 8.07 12.484 1 95.38 126 THR A N 1
ATOM 985 C CA . THR A 1 126 ? -3.17 7.043 12.164 1 95.38 126 THR A CA 1
ATOM 986 C C . THR A 1 126 ? -2.492 5.695 11.945 1 95.38 126 THR A C 1
ATOM 988 O O . THR A 1 126 ? -3.133 4.648 12.055 1 95.38 126 THR A O 1
ATOM 991 N N . VAL A 1 127 ? -1.199 5.68 11.656 1 97.88 127 VAL A N 1
ATOM 992 C CA . VAL A 1 127 ? -0.498 4.441 11.336 1 97.88 127 VAL A CA 1
ATOM 993 C C . VAL A 1 127 ? -0.401 3.566 12.578 1 97.88 127 VAL A C 1
ATOM 995 O O . VAL A 1 127 ? -0.19 2.355 12.484 1 97.88 127 VAL A O 1
ATOM 998 N N . TYR A 1 128 ? -0.592 4.211 13.758 1 96.94 128 TYR A N 1
ATOM 999 C CA . TYR A 1 128 ? -0.492 3.477 15.016 1 96.94 128 TYR A CA 1
ATOM 1000 C C . TYR A 1 128 ? -1.777 2.709 15.297 1 96.94 128 TYR A C 1
ATOM 1002 O O . TYR A 1 128 ? -1.808 1.841 16.172 1 96.94 128 TYR A O 1
ATOM 1010 N N . GLY A 1 129 ? -2.879 2.957 14.539 1 94.56 129 GLY A N 1
ATOM 1011 C CA . GLY A 1 129 ? -4.164 2.352 14.852 1 94.56 129 GLY A CA 1
ATOM 1012 C C . GLY A 1 129 ? -4.66 2.691 16.234 1 94.56 129 GLY A C 1
ATOM 1013 O O . GLY A 1 129 ? -4.723 3.863 16.609 1 94.56 129 GLY A O 1
ATOM 1014 N N . ASN A 1 130 ? -5.062 1.685 16.953 1 92.44 130 ASN A N 1
ATOM 1015 C CA . ASN A 1 130 ? -5.426 1.807 18.359 1 92.44 130 ASN A CA 1
ATOM 1016 C C . ASN A 1 130 ? -4.293 1.346 19.266 1 92.44 130 ASN A C 1
ATOM 1018 O O . ASN A 1 130 ? -4.281 0.198 19.719 1 92.44 130 ASN A O 1
ATOM 1022 N N . PRO A 1 131 ? -3.4 2.303 19.547 1 93.25 131 PRO A N 1
ATOM 1023 C CA . PRO A 1 131 ? -2.234 1.894 20.328 1 93.25 131 PRO A CA 1
ATOM 1024 C C . PRO A 1 131 ? -2.611 1.362 21.703 1 93.25 131 PRO A C 1
ATOM 1026 O O . PRO A 1 131 ? -3.541 1.873 22.344 1 93.25 131 PRO A O 1
ATOM 1029 N N . LYS A 1 132 ? -1.878 0.4 22.219 1 89.38 132 LYS A N 1
ATOM 1030 C CA . LYS A 1 132 ? -2.133 -0.23 23.516 1 89.38 132 LYS A CA 1
ATOM 1031 C C . LYS A 1 132 ? -1.754 0.699 24.672 1 89.38 132 LYS A C 1
ATOM 1033 O O . LYS A 1 132 ? -2.34 0.627 25.75 1 89.38 132 LYS A O 1
ATOM 1038 N N . GLU A 1 133 ? -0.763 1.474 24.359 1 92.56 133 GLU A N 1
ATOM 1039 C CA . GLU A 1 133 ? -0.255 2.365 25.406 1 92.56 133 GLU A CA 1
ATOM 1040 C C . GLU A 1 133 ? -0.067 3.783 24.875 1 92.56 133 GLU A C 1
ATOM 1042 O O . GLU A 1 133 ? 0.304 3.971 23.703 1 92.56 133 GLU A O 1
ATOM 1047 N N . VAL A 1 134 ? -0.332 4.797 25.734 1 94.44 134 VAL A N 1
ATOM 1048 C CA . VAL A 1 134 ? -0.089 6.211 25.484 1 94.44 134 VAL A CA 1
ATOM 1049 C C . VAL A 1 134 ? 0.722 6.812 26.625 1 94.44 134 VAL A C 1
ATOM 1051 O O . VAL A 1 134 ? 0.559 6.418 27.781 1 94.44 134 VAL A O 1
ATOM 1054 N N . PRO A 1 135 ? 1.575 7.73 26.391 1 97.62 135 PRO A N 1
ATOM 1055 C CA . PRO A 1 135 ? 1.886 8.344 25.094 1 97.62 135 PRO A CA 1
ATOM 1056 C C . PRO A 1 135 ? 2.502 7.352 24.109 1 97.62 135 PRO A C 1
ATOM 1058 O O . PRO A 1 135 ? 3.24 6.449 24.516 1 97.62 135 PRO A O 1
ATOM 1061 N N . VAL A 1 136 ? 2.213 7.516 22.891 1 97.88 136 VAL A N 1
ATOM 1062 C CA . VAL A 1 136 ? 2.738 6.676 21.812 1 97.88 136 VAL A CA 1
ATOM 1063 C C . VAL A 1 136 ? 4.18 7.078 21.5 1 97.88 136 VAL A C 1
ATOM 1065 O O . VAL A 1 136 ? 4.477 8.258 21.328 1 97.88 136 VAL A O 1
ATOM 1068 N N . LYS A 1 137 ? 5.078 6.145 21.422 1 97.81 137 LYS A N 1
ATOM 1069 C CA . LYS A 1 137 ? 6.477 6.355 21.062 1 97.81 137 LYS A CA 1
ATOM 1070 C C . LYS A 1 137 ? 6.75 5.902 19.625 1 97.81 137 LYS A C 1
ATOM 1072 O O . LYS A 1 137 ? 5.98 5.125 19.062 1 97.81 137 LYS A O 1
ATOM 1077 N N . GLU A 1 138 ? 7.863 6.441 19.062 1 98 138 GLU A N 1
ATOM 1078 C CA . GLU A 1 138 ? 8.227 6.059 17.703 1 98 138 GLU A CA 1
ATOM 1079 C C . GLU A 1 138 ? 8.531 4.566 17.609 1 98 138 GLU A C 1
ATOM 1081 O O . GLU A 1 138 ? 8.469 3.98 16.531 1 98 138 GLU A O 1
ATOM 1086 N N . THR A 1 139 ? 8.852 3.963 18.75 1 96.94 139 THR A N 1
ATOM 1087 C CA . THR A 1 139 ? 9.172 2.539 18.781 1 96.94 139 THR A CA 1
ATOM 1088 C C . THR A 1 139 ? 7.895 1.703 18.812 1 96.94 139 THR A C 1
ATOM 1090 O O . THR A 1 139 ? 7.938 0.487 18.609 1 96.94 139 THR A O 1
ATOM 1093 N N . THR A 1 140 ? 6.75 2.414 19.141 1 97 140 THR A N 1
ATOM 1094 C CA . THR A 1 140 ? 5.484 1.694 19.031 1 97 140 THR A CA 1
ATOM 1095 C C . THR A 1 140 ? 5.281 1.158 17.609 1 97 140 THR A C 1
ATOM 1097 O O . THR A 1 140 ? 5.371 1.909 16.641 1 97 140 THR A O 1
ATOM 1100 N N . PRO A 1 141 ? 5.086 -0.15 17.469 1 95.31 141 PRO A N 1
ATOM 1101 C CA . PRO A 1 141 ? 4.891 -0.705 16.125 1 95.31 141 PRO A CA 1
ATOM 1102 C C . PRO A 1 141 ? 3.672 -0.12 15.422 1 95.31 141 PRO A C 1
ATOM 1104 O O . PRO A 1 141 ? 2.68 0.22 16.078 1 95.31 141 PRO A O 1
ATOM 1107 N N . LYS A 1 142 ? 3.766 -0.002 14.109 1 96.88 142 LYS A N 1
ATOM 1108 C CA . LYS A 1 142 ? 2.57 0.311 13.336 1 96.88 142 LYS A CA 1
ATOM 1109 C C . LYS A 1 142 ? 1.444 -0.674 13.633 1 96.88 142 LYS A C 1
ATOM 1111 O O . LYS A 1 142 ? 1.688 -1.872 13.797 1 96.88 142 LYS A O 1
ATOM 1116 N N . GLY A 1 143 ? 0.26 -0.14 13.734 1 95.88 143 GLY A N 1
ATOM 1117 C CA . GLY A 1 143 ? -0.881 -0.963 14.102 1 95.88 143 GLY A CA 1
ATOM 1118 C C . GLY A 1 143 ? -1.832 -1.213 12.945 1 95.88 143 GLY A C 1
ATOM 1119 O O . GLY A 1 143 ? -1.45 -1.084 11.781 1 95.88 143 GLY A O 1
ATOM 1120 N N . ILE A 1 144 ? -3.029 -1.771 13.312 1 95.5 144 ILE A N 1
ATOM 1121 C CA . ILE A 1 144 ? -4.109 -1.963 12.352 1 95.5 144 ILE A CA 1
ATOM 1122 C C . ILE A 1 144 ? -4.859 -0.647 12.148 1 95.5 144 ILE A C 1
ATOM 1124 O O . ILE A 1 144 ? -5.527 -0.159 13.062 1 95.5 144 ILE A O 1
ATOM 1128 N N . CYS A 1 145 ? -4.703 -0.105 10.961 1 96.25 145 CYS A N 1
ATOM 1129 C CA . CYS A 1 145 ? -5.383 1.153 10.672 1 96.25 145 CYS A CA 1
ATOM 1130 C C . CYS A 1 145 ? -6.891 0.949 10.578 1 96.25 145 CYS A C 1
ATOM 1132 O O . CYS A 1 145 ? -7.352 -0.121 10.18 1 96.25 145 CYS A O 1
ATOM 1134 N N . THR A 1 146 ? -7.652 2.025 10.836 1 92.88 146 THR A N 1
ATOM 1135 C CA . THR A 1 146 ? -9.102 1.888 10.93 1 92.88 146 THR A CA 1
ATOM 1136 C C . THR A 1 146 ? -9.773 2.422 9.664 1 92.88 146 THR A C 1
ATOM 1138 O O . THR A 1 146 ? -11 2.367 9.547 1 92.88 146 THR A O 1
ATOM 1141 N N . ASN A 1 147 ? -9.055 2.977 8.766 1 95 147 ASN A N 1
ATOM 1142 C CA . ASN A 1 147 ? -9.594 3.562 7.547 1 95 147 ASN A CA 1
ATOM 1143 C C . ASN A 1 147 ? -8.555 3.578 6.426 1 95 147 ASN A C 1
ATOM 1145 O O . ASN A 1 147 ? -7.355 3.484 6.684 1 95 147 ASN A O 1
ATOM 1149 N N . PRO A 1 148 ? -9.023 3.764 5.121 1 98.19 148 PRO A N 1
ATOM 1150 C CA . PRO A 1 148 ? -8.094 3.734 3.988 1 98.19 148 PRO A CA 1
ATOM 1151 C C . PRO A 1 148 ? -7.07 4.867 4.031 1 98.19 148 PRO A C 1
ATOM 1153 O O . PRO A 1 148 ? -5.93 4.688 3.602 1 98.19 148 PRO A O 1
ATOM 1156 N N . TYR A 1 149 ? -7.441 6.047 4.559 1 97.06 149 TYR A N 1
ATOM 1157 C CA . TYR A 1 149 ? -6.461 7.117 4.699 1 97.06 149 TYR A CA 1
ATOM 1158 C C . TYR A 1 149 ? -5.281 6.664 5.551 1 97.06 149 TYR A C 1
ATOM 1160 O O . TYR A 1 149 ? -4.125 6.805 5.145 1 97.06 149 TYR A O 1
ATOM 1168 N N . GLY A 1 150 ? -5.539 6.137 6.727 1 97.56 150 GLY A N 1
ATOM 1169 C CA . GLY A 1 150 ? -4.484 5.613 7.582 1 97.56 150 GLY A CA 1
ATOM 1170 C C . GLY A 1 150 ? -3.639 4.555 6.898 1 97.56 150 GLY A C 1
ATOM 1171 O O . GLY A 1 150 ? -2.412 4.562 7.012 1 97.56 150 GLY A O 1
ATOM 1172 N N . TRP A 1 151 ? -4.332 3.711 6.168 1 98.62 151 TRP A N 1
ATOM 1173 C CA . TRP A 1 151 ? -3.621 2.656 5.453 1 98.62 151 TRP A CA 1
ATOM 1174 C C . TRP A 1 151 ? -2.697 3.248 4.391 1 98.62 151 TRP A C 1
ATOM 1176 O O . TRP A 1 151 ? -1.599 2.736 4.16 1 98.62 151 TRP A O 1
ATOM 1186 N N . THR A 1 152 ? -3.141 4.309 3.678 1 98.88 152 THR A N 1
ATOM 1187 C CA . THR A 1 152 ? -2.271 4.898 2.668 1 98.88 152 THR A CA 1
ATOM 1188 C C . THR A 1 152 ? -0.964 5.379 3.293 1 98.88 152 THR A C 1
ATOM 1190 O O . THR A 1 152 ? 0.113 5.164 2.732 1 98.88 152 THR A O 1
ATOM 1193 N N . LYS A 1 153 ? -1.049 6.035 4.457 1 98.88 153 LYS A N 1
ATOM 1194 C CA . LYS A 1 153 ? 0.158 6.5 5.137 1 98.88 153 LYS A CA 1
ATOM 1195 C C . LYS A 1 153 ? 1.016 5.328 5.602 1 98.88 153 LYS A C 1
ATOM 1197 O O . LYS A 1 153 ? 2.24 5.352 5.461 1 98.88 153 LYS A O 1
ATOM 1202 N N . TRP A 1 154 ? 0.33 4.336 6.133 1 98.81 154 TRP A N 1
ATOM 1203 C CA . TRP A 1 154 ? 0.993 3.109 6.559 1 98.81 154 TRP A CA 1
ATOM 1204 C C . TRP A 1 154 ? 1.776 2.484 5.41 1 98.81 154 TRP A C 1
ATOM 1206 O O . TRP A 1 154 ? 2.957 2.164 5.559 1 98.81 154 TR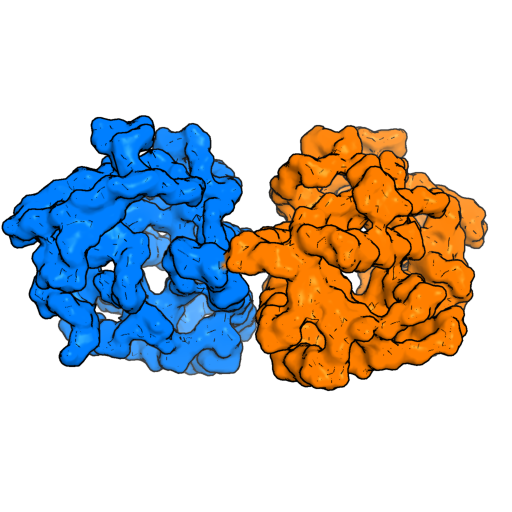P A O 1
ATOM 1216 N N . MET A 1 155 ? 1.181 2.295 4.293 1 98.94 155 MET A N 1
ATOM 1217 C CA . MET A 1 155 ? 1.771 1.668 3.113 1 98.94 155 MET A CA 1
ATOM 1218 C C . MET A 1 155 ? 2.918 2.51 2.566 1 98.94 155 MET A C 1
ATOM 1220 O O . MET A 1 155 ? 3.965 1.975 2.193 1 98.94 155 MET A O 1
ATOM 1224 N N . ILE A 1 156 ? 2.742 3.816 2.531 1 98.94 156 ILE A N 1
ATOM 1225 C CA . ILE A 1 156 ? 3.771 4.695 1.99 1 98.94 156 ILE A CA 1
ATOM 1226 C C . ILE A 1 156 ? 5.02 4.629 2.865 1 98.94 156 ILE A C 1
ATOM 1228 O O . ILE A 1 156 ? 6.141 4.598 2.355 1 98.94 156 ILE A O 1
ATOM 1232 N N . GLU A 1 157 ? 4.859 4.617 4.227 1 98.94 157 GLU A N 1
ATOM 1233 C CA . GLU A 1 157 ? 6.016 4.426 5.098 1 98.94 157 GLU A CA 1
ATOM 1234 C C . GLU A 1 157 ? 6.785 3.16 4.727 1 98.94 157 GLU A C 1
ATOM 1236 O O . GLU A 1 157 ? 8.008 3.186 4.609 1 98.94 157 GLU A O 1
ATOM 1241 N N . GLN A 1 158 ? 6.055 2.1 4.516 1 98.88 158 GLN A N 1
ATOM 1242 C CA . GLN A 1 158 ? 6.684 0.823 4.195 1 98.88 158 GLN A CA 1
ATOM 1243 C C . GLN A 1 158 ? 7.418 0.891 2.859 1 98.88 158 GLN A C 1
ATOM 1245 O O . GLN A 1 158 ? 8.539 0.388 2.736 1 98.88 158 GLN A O 1
ATOM 1250 N N . ILE A 1 159 ? 6.809 1.508 1.902 1 98.94 159 ILE A N 1
ATOM 1251 C CA . ILE A 1 159 ? 7.402 1.648 0.578 1 98.94 159 ILE A CA 1
ATOM 1252 C C . ILE A 1 159 ? 8.703 2.449 0.676 1 98.94 159 ILE A C 1
ATOM 1254 O O . ILE A 1 159 ? 9.727 2.053 0.118 1 98.94 159 ILE A O 1
ATOM 1258 N N . ILE A 1 160 ? 8.664 3.547 1.412 1 98.94 160 ILE A N 1
ATOM 1259 C CA . ILE A 1 160 ? 9.836 4.395 1.574 1 98.94 160 ILE A CA 1
ATOM 1260 C C . ILE A 1 160 ? 10.938 3.619 2.299 1 98.94 160 ILE A C 1
ATOM 1262 O O . ILE A 1 160 ? 12.109 3.707 1.932 1 98.94 160 ILE A O 1
ATOM 1266 N N . GLU A 1 161 ? 10.578 2.859 3.338 1 98.75 161 GLU A N 1
ATOM 1267 C CA . GLU A 1 161 ? 11.531 2.02 4.055 1 98.75 161 GLU A CA 1
ATOM 1268 C C . GLU A 1 161 ? 12.195 1.02 3.115 1 98.75 161 GLU A C 1
ATOM 1270 O O . GLU A 1 161 ? 13.406 0.799 3.193 1 98.75 161 GLU A O 1
ATOM 1275 N N . ASP A 1 162 ? 11.422 0.435 2.262 1 98.69 162 ASP A N 1
ATOM 1276 C CA . ASP A 1 162 ? 11.953 -0.542 1.316 1 98.69 162 ASP A CA 1
ATOM 1277 C C . ASP A 1 162 ? 12.875 0.125 0.297 1 98.69 162 ASP A C 1
ATOM 1279 O O . ASP A 1 162 ? 13.867 -0.463 -0.122 1 98.69 162 ASP A O 1
ATOM 1283 N N . VAL A 1 163 ? 12.492 1.31 -0.163 1 98.81 163 VAL A N 1
ATOM 1284 C CA . VAL A 1 163 ? 13.328 2.062 -1.087 1 98.81 163 VAL A CA 1
ATOM 1285 C C . VAL A 1 163 ? 14.672 2.371 -0.429 1 98.81 163 VAL A C 1
ATOM 1287 O O . VAL A 1 163 ? 15.727 2.211 -1.05 1 98.81 163 VAL A O 1
ATOM 1290 N N . TYR A 1 164 ? 14.664 2.758 0.84 1 98.69 164 TYR A N 1
ATOM 1291 C CA . TYR A 1 164 ? 15.891 3.035 1.585 1 98.69 164 TYR A CA 1
ATOM 1292 C C . TYR A 1 164 ? 16.734 1.774 1.735 1 98.69 164 TYR A C 1
ATOM 1294 O O . TYR A 1 164 ? 17.953 1.828 1.644 1 98.69 164 TYR A O 1
ATOM 1302 N N . THR A 1 165 ? 16.078 0.664 2.01 1 97.56 165 THR A N 1
ATOM 1303 C CA . THR A 1 165 ? 16.781 -0.606 2.166 1 97.56 165 THR A CA 1
ATOM 1304 C C . THR A 1 165 ? 17.5 -0.991 0.875 1 97.56 165 THR A C 1
ATOM 1306 O O . THR A 1 165 ? 18.625 -1.477 0.909 1 97.56 165 THR A O 1
ATOM 1309 N N . ALA A 1 166 ? 16.875 -0.739 -0.227 1 98.06 166 ALA A N 1
ATOM 1310 C CA . ALA A 1 166 ? 17.453 -1.067 -1.531 1 98.06 166 ALA A CA 1
ATOM 1311 C C . ALA A 1 166 ? 18.594 -0.119 -1.883 1 98.06 166 ALA A C 1
ATOM 1313 O O . ALA A 1 166 ? 19.531 -0.5 -2.592 1 98.06 166 ALA A O 1
ATOM 1314 N N . ASP A 1 167 ? 18.516 1.125 -1.464 1 97.88 167 ASP A N 1
ATOM 1315 C CA . ASP A 1 167 ? 19.484 2.182 -1.728 1 97.88 167 ASP A CA 1
ATOM 1316 C C . ASP A 1 167 ? 19.641 3.102 -0.518 1 97.88 167 ASP A C 1
ATOM 1318 O O . ASP A 1 167 ? 18.922 4.094 -0.392 1 97.88 167 ASP A O 1
ATOM 1322 N N . ASN A 1 168 ? 20.625 2.814 0.323 1 97.62 168 ASN A N 1
ATOM 1323 C CA . ASN A 1 168 ? 20.766 3.498 1.604 1 97.62 168 ASN A CA 1
ATOM 1324 C C . ASN A 1 168 ? 21.438 4.855 1.446 1 97.62 168 ASN A C 1
ATOM 1326 O O . ASN A 1 168 ? 21.859 5.469 2.434 1 97.62 168 ASN A O 1
ATOM 1330 N N . GLU A 1 169 ? 21.531 5.258 0.168 1 97.62 169 GLU A N 1
ATOM 1331 C CA . GLU A 1 169 ? 21.984 6.621 -0.09 1 97.62 169 GLU A CA 1
ATOM 1332 C C . GLU A 1 169 ? 20.891 7.633 0.197 1 97.62 169 GLU A C 1
ATOM 1334 O O . GLU A 1 169 ? 21.141 8.828 0.319 1 97.62 169 GLU A O 1
ATOM 1339 N N . TRP A 1 170 ? 19.703 7.164 0.313 1 98.31 170 TRP A N 1
ATOM 1340 C CA . TRP A 1 170 ? 18.578 8.047 0.569 1 98.31 170 TRP A CA 1
ATOM 1341 C C . TRP A 1 170 ? 18.656 8.641 1.971 1 98.31 170 TRP A C 1
ATOM 1343 O O . TRP A 1 170 ? 19.031 7.953 2.924 1 98.31 170 TRP A O 1
ATOM 1353 N N . GLY A 1 171 ? 18.453 9.938 2.094 1 98.62 171 GLY A N 1
ATOM 1354 C CA . GLY A 1 171 ? 18.109 10.578 3.352 1 98.62 171 GLY A CA 1
ATOM 1355 C C . GLY A 1 171 ? 16.609 10.68 3.574 1 98.62 171 GLY A C 1
ATOM 1356 O O . GLY A 1 171 ? 15.898 11.32 2.795 1 98.62 171 GLY A O 1
ATOM 1357 N N . VAL A 1 172 ? 16.125 10.016 4.621 1 98.81 172 VAL A N 1
ATOM 1358 C CA . VAL A 1 172 ? 14.68 9.898 4.812 1 98.81 172 VAL A CA 1
ATOM 1359 C C . VAL A 1 172 ? 14.305 10.375 6.215 1 98.81 172 VAL A C 1
ATOM 1361 O O . VAL A 1 172 ? 14.93 9.977 7.203 1 98.81 172 VAL A O 1
ATOM 1364 N N . VAL A 1 173 ? 13.328 11.25 6.273 1 98.81 173 VAL A N 1
ATOM 1365 C CA . VAL A 1 173 ? 12.648 11.547 7.531 1 98.81 173 VAL A CA 1
ATOM 1366 C C . VAL A 1 173 ? 11.148 11.32 7.379 1 98.81 173 VAL A C 1
ATOM 1368 O O . VAL A 1 173 ? 10.516 11.875 6.477 1 98.81 173 VAL A O 1
ATOM 1371 N N . ILE A 1 174 ? 10.617 10.453 8.164 1 98.88 174 ILE A N 1
ATOM 1372 C CA . ILE A 1 174 ? 9.172 10.25 8.258 1 98.88 174 ILE A CA 1
ATOM 1373 C C . ILE A 1 174 ? 8.633 10.992 9.484 1 98.88 174 ILE A C 1
ATOM 1375 O O . ILE A 1 174 ? 9.117 10.797 10.602 1 98.88 174 ILE A O 1
ATOM 1379 N N . LEU A 1 175 ? 7.684 11.844 9.234 1 98.94 175 LEU A N 1
ATOM 1380 C CA . LEU A 1 175 ? 7.066 12.602 10.32 1 98.94 175 LEU A CA 1
ATOM 1381 C C . LEU A 1 175 ? 5.637 12.133 10.57 1 98.94 175 LEU A C 1
ATOM 1383 O O . LEU A 1 175 ? 4.773 12.266 9.703 1 98.94 175 LEU A O 1
ATOM 1387 N N . ARG A 1 176 ? 5.426 11.562 11.711 1 98.75 176 ARG A N 1
ATOM 1388 C CA . ARG A 1 176 ? 4.078 11.211 12.148 1 98.75 176 ARG A CA 1
ATOM 1389 C C . ARG A 1 176 ? 3.482 12.312 13.023 1 98.75 176 ARG A C 1
ATOM 1391 O O . ARG A 1 176 ? 3.801 12.406 14.211 1 98.75 176 ARG A O 1
ATOM 1398 N N . TYR A 1 177 ? 2.699 13.156 12.422 1 95.88 177 TYR A N 1
ATOM 1399 C CA . TYR A 1 177 ? 2.18 14.281 13.203 1 95.88 177 TYR A CA 1
ATOM 1400 C C . TYR A 1 177 ? 0.841 13.922 13.844 1 95.88 177 TYR A C 1
ATOM 1402 O O . TYR A 1 177 ? 0.111 13.07 13.336 1 95.88 177 TYR A O 1
ATOM 1410 N N . PHE A 1 178 ? 0.558 14.586 14.898 1 97.19 178 PHE A N 1
ATOM 1411 C CA . PHE A 1 178 ? -0.657 14.422 15.688 1 97.19 178 PHE A CA 1
ATOM 1412 C C . PHE A 1 178 ? -1.577 15.625 15.531 1 97.19 178 PHE A C 1
ATOM 1414 O O . PHE A 1 178 ? -1.299 16.703 16.062 1 97.19 178 PHE A O 1
ATOM 1421 N N . ASN A 1 179 ? -2.568 15.656 14.797 1 96.44 179 ASN A N 1
ATOM 1422 C CA . ASN A 1 179 ? -3.727 16.516 14.562 1 96.44 179 ASN A CA 1
ATOM 1423 C C . ASN A 1 179 ? -3.32 17.984 14.445 1 96.44 179 ASN A C 1
ATOM 1425 O O . ASN A 1 179 ? -3.58 18.781 15.352 1 96.44 179 ASN A O 1
ATOM 1429 N N . PRO A 1 180 ? -2.775 18.406 13.367 1 98.12 180 PRO A N 1
ATOM 1430 C CA . PRO A 1 180 ? -2.438 19.812 13.164 1 98.12 180 PRO A CA 1
ATOM 1431 C C . PRO A 1 180 ? -3.658 20.719 13.234 1 98.12 180 PRO A C 1
ATOM 1433 O O . PRO 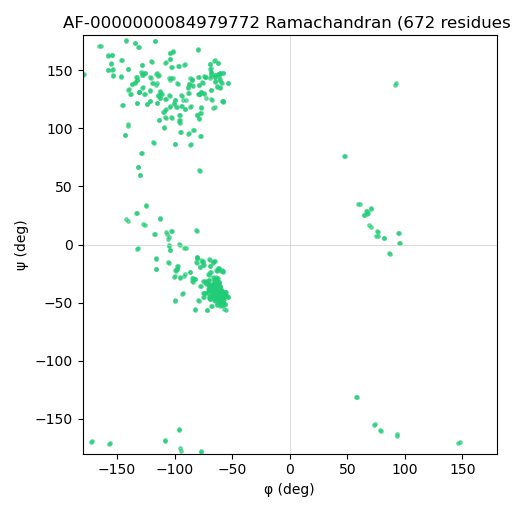A 1 180 ? -4.715 20.391 12.688 1 98.12 180 PRO A O 1
ATOM 1436 N N . VAL A 1 181 ? -3.557 21.844 13.938 1 98.25 181 VAL A N 1
ATOM 1437 C CA . VAL A 1 181 ? -4.598 22.859 14.055 1 98.25 181 VAL A CA 1
ATOM 1438 C C . VAL A 1 181 ? -3.965 24.25 14.055 1 98.25 181 VAL A C 1
ATOM 1440 O O . VAL A 1 181 ? -2.74 24.391 13.969 1 98.25 181 VAL A O 1
ATOM 1443 N N . GLY A 1 182 ? -4.777 25.266 14.055 1 98.56 182 GLY A N 1
ATOM 1444 C CA . GLY A 1 182 ? -4.273 26.625 14.078 1 98.56 182 GLY A CA 1
ATOM 1445 C C . GLY A 1 182 ? -4.121 27.219 12.688 1 98.56 182 GLY A C 1
ATOM 1446 O O . GLY A 1 182 ? -4.758 26.766 11.742 1 98.56 182 GLY A O 1
ATOM 1447 N N . ALA A 1 183 ? -3.387 28.297 12.617 1 98.75 183 ALA A N 1
ATOM 1448 C CA . ALA A 1 183 ? -3.115 29.031 11.383 1 98.75 183 ALA A CA 1
ATOM 1449 C C . ALA A 1 183 ? -1.938 29.984 11.562 1 98.75 183 ALA A C 1
ATOM 1451 O O . ALA A 1 183 ? -1.405 30.125 12.672 1 98.75 183 ALA A O 1
ATOM 1452 N N . HIS A 1 184 ? -1.506 30.547 10.484 1 98.81 184 HIS A N 1
ATOM 1453 C CA . HIS A 1 184 ? -0.495 31.594 10.57 1 98.81 184 HIS A CA 1
ATOM 1454 C C . HIS A 1 184 ? -1.037 32.812 11.281 1 98.81 184 HIS A C 1
ATOM 1456 O O . HIS A 1 184 ? -2.199 33.188 11.102 1 98.81 184 HIS A O 1
ATOM 1462 N N . ASP A 1 185 ? -0.193 33.438 12.031 1 98.31 185 ASP A N 1
ATOM 1463 C CA . ASP A 1 185 ? -0.644 34.531 12.898 1 98.31 185 ASP A CA 1
ATOM 1464 C C . ASP A 1 185 ? -1.043 35.75 12.086 1 98.31 185 ASP A C 1
ATOM 1466 O O . ASP A 1 185 ? -1.72 36.656 12.586 1 98.31 185 ASP A O 1
ATOM 1470 N N . SER A 1 186 ? -0.704 35.812 10.727 1 98.31 186 SER A N 1
ATOM 1471 C CA . SER A 1 186 ? -1.131 36.906 9.852 1 98.31 186 SER A CA 1
ATOM 1472 C C . SER A 1 186 ? -2.639 36.844 9.625 1 98.31 186 SER A C 1
ATOM 1474 O O . SER A 1 186 ? -3.234 37.875 9.234 1 98.31 186 SER A O 1
ATOM 1476 N N . GLY A 1 187 ? -3.227 35.656 9.781 1 98.38 187 GLY A N 1
ATOM 1477 C CA . GLY A 1 187 ? -4.633 35.469 9.453 1 98.38 187 GLY A CA 1
ATOM 1478 C C . GLY A 1 187 ? -4.887 35.375 7.961 1 98.38 187 GLY A C 1
ATOM 1479 O O . GLY A 1 187 ? -6.039 35.312 7.523 1 98.38 187 GLY A O 1
ATOM 1480 N N . LEU A 1 188 ? -3.834 35.25 7.176 1 98.19 188 LEU A N 1
ATOM 1481 C CA . LEU A 1 188 ? -3.982 35.25 5.723 1 98.19 188 LEU A CA 1
ATOM 1482 C C . LEU A 1 188 ? -4.07 33.844 5.168 1 98.19 188 LEU A C 1
ATOM 1484 O O . LEU A 1 188 ? -4.609 33.625 4.082 1 98.19 188 LEU A O 1
ATOM 1488 N N . ILE A 1 189 ? -3.471 32.906 5.852 1 98.44 189 ILE A N 1
ATOM 1489 C CA . ILE A 1 189 ? -3.572 31.516 5.422 1 98.44 189 ILE A CA 1
ATOM 1490 C C . ILE A 1 189 ? -4.008 30.641 6.594 1 98.44 189 ILE A C 1
ATOM 1492 O O . ILE A 1 189 ? -3.693 30.938 7.75 1 98.44 189 ILE A O 1
ATOM 1496 N N . GLY A 1 190 ? -4.699 29.641 6.348 1 97.94 190 GLY A N 1
ATOM 1497 C CA . GLY A 1 190 ? -5.25 28.703 7.309 1 97.94 190 GLY A CA 1
ATOM 1498 C C . GLY A 1 190 ? -5.895 27.484 6.656 1 97.94 190 GLY A C 1
ATOM 1499 O O . GLY A 1 190 ? -5.645 27.203 5.484 1 97.94 190 GLY A O 1
ATOM 1500 N N . GLU A 1 191 ? -6.59 26.703 7.434 1 96.81 191 GLU A N 1
ATOM 1501 C CA . GLU A 1 191 ? -7.227 25.484 6.922 1 96.81 191 GLU A CA 1
ATOM 1502 C C . GLU A 1 191 ? -8.602 25.797 6.34 1 96.81 191 GLU A C 1
ATOM 1504 O O . GLU A 1 191 ? -9.469 26.344 7.031 1 96.81 191 GLU A O 1
ATOM 1509 N N . ASP A 1 192 ? -8.75 25.531 5.094 1 94.44 192 ASP A N 1
ATOM 1510 C CA . ASP A 1 192 ? -10.016 25.75 4.391 1 94.44 192 ASP A CA 1
ATOM 1511 C C . ASP A 1 192 ? -10.438 24.5 3.627 1 94.44 192 ASP A C 1
ATOM 1513 O O . ASP A 1 192 ? -10.289 24.438 2.406 1 94.44 192 ASP A O 1
ATOM 1517 N N . PRO A 1 193 ? -11.016 23.5 4.344 1 88.06 193 PRO A N 1
ATOM 1518 C CA . PRO A 1 193 ? -11.453 22.297 3.645 1 88.06 193 PRO A CA 1
ATOM 1519 C C . PRO A 1 193 ? -12.641 22.547 2.719 1 88.06 193 PRO A C 1
ATOM 1521 O O . PRO A 1 193 ? -13.469 23.422 2.994 1 88.06 193 PRO A O 1
ATOM 1524 N N . LYS A 1 194 ? -12.688 21.797 1.641 1 82.31 194 LYS A N 1
ATOM 1525 C CA . LYS A 1 194 ? -13.828 21.891 0.731 1 82.31 194 LYS A CA 1
ATOM 1526 C C . LYS A 1 194 ? -15.031 21.141 1.277 1 82.31 194 LYS A C 1
ATOM 1528 O O . LYS A 1 194 ? -14.914 19.984 1.688 1 82.31 194 LYS A O 1
ATOM 1533 N N . GLY A 1 195 ? -16.172 21.844 1.286 1 80.25 195 GLY A N 1
ATOM 1534 C CA . GLY A 1 195 ? -17.375 21.203 1.784 1 80.25 195 GLY A CA 1
ATOM 1535 C C . GLY A 1 195 ? -17.453 21.156 3.299 1 80.25 195 GLY A C 1
ATOM 1536 O O . GLY A 1 195 ? -16.906 22.016 3.979 1 80.25 195 GLY A O 1
ATOM 1537 N N . ILE A 1 196 ? -18.266 20.281 3.852 1 82.62 196 ILE A N 1
ATOM 1538 C CA . ILE A 1 196 ? -18.359 20.109 5.297 1 82.62 196 ILE A CA 1
ATOM 1539 C C . ILE A 1 196 ? -17.062 19.531 5.844 1 82.62 196 ILE A C 1
ATOM 1541 O O . ILE A 1 196 ? -16.578 18.5 5.363 1 82.62 196 ILE A O 1
ATOM 1545 N N . PRO A 1 197 ? -16.531 20.281 6.809 1 89.44 197 PRO A N 1
ATOM 1546 C CA . PRO A 1 197 ? -15.242 19.828 7.332 1 89.44 197 PRO A CA 1
ATOM 1547 C C . PRO A 1 197 ? -15.32 18.438 7.965 1 89.44 197 PRO A C 1
ATOM 1549 O O . PRO A 1 197 ? -16.297 18.125 8.625 1 89.44 197 PRO A O 1
ATOM 1552 N N . ASN A 1 198 ? -14.234 17.734 7.809 1 85 198 ASN A N 1
ATOM 1553 C CA . ASN A 1 198 ? -14.094 16.438 8.461 1 85 198 ASN A CA 1
ATOM 1554 C C . ASN A 1 198 ? -13.297 16.547 9.758 1 85 198 ASN A C 1
ATOM 1556 O O . ASN A 1 198 ? -13.391 15.68 10.625 1 85 198 ASN A O 1
ATOM 1560 N N . ASN A 1 199 ? -12.516 17.641 9.844 1 90.88 199 ASN A N 1
ATOM 1561 C CA . ASN A 1 199 ? -11.672 17.844 11.016 1 90.88 199 ASN A CA 1
ATOM 1562 C C . ASN A 1 199 ? -12.352 18.766 12.031 1 90.88 199 ASN A C 1
ATOM 1564 O O . ASN A 1 199 ? -13.18 19.594 11.664 1 90.88 199 ASN A O 1
ATOM 1568 N N . LEU A 1 200 ? -12.031 18.625 13.203 1 94.44 200 LEU A N 1
ATOM 1569 C CA . LEU A 1 200 ? -12.695 19.25 14.344 1 94.44 200 LEU A CA 1
ATOM 1570 C C . LEU A 1 200 ? -12.578 20.781 14.273 1 94.44 200 LEU A C 1
ATOM 1572 O O . LEU A 1 200 ? -13.594 21.484 14.32 1 94.44 200 LEU A O 1
ATOM 1576 N N . THR A 1 201 ? -11.375 21.281 14.086 1 96.56 201 THR A N 1
ATOM 1577 C CA . THR A 1 201 ? -11.109 22.703 14.281 1 96.56 201 THR A CA 1
ATOM 1578 C C . THR A 1 201 ? -11.781 23.531 13.188 1 96.56 201 THR A C 1
ATOM 1580 O O . THR A 1 201 ? -12.477 24.516 13.484 1 96.56 201 THR A O 1
ATOM 1583 N N . PRO A 1 202 ? -11.656 23.109 11.922 1 95.88 202 PRO A N 1
ATOM 1584 C CA . PRO A 1 202 ? -12.391 23.875 10.914 1 95.88 202 PRO A CA 1
ATOM 1585 C C . PRO A 1 202 ? -13.906 23.812 11.109 1 95.88 202 PRO A C 1
ATOM 1587 O O . PRO A 1 202 ? -14.617 24.766 10.805 1 95.88 202 PRO A O 1
ATOM 1590 N N . TYR A 1 203 ? -14.391 22.719 11.656 1 95.88 203 TYR A N 1
ATOM 1591 C CA . TYR A 1 203 ? -15.812 22.609 11.961 1 95.88 203 TYR A CA 1
ATOM 1592 C C . TYR A 1 203 ? -16.219 23.625 13.031 1 95.88 203 TYR A C 1
ATOM 1594 O O . TYR A 1 203 ? -17.203 24.344 12.875 1 95.88 203 TYR A O 1
ATOM 1602 N N . ILE A 1 204 ? -15.492 23.672 14.047 1 97.75 204 ILE A N 1
ATOM 1603 C CA . ILE A 1 204 ? -15.75 24.578 15.156 1 97.75 204 ILE A CA 1
ATOM 1604 C C . ILE A 1 204 ? -15.766 26.016 14.656 1 97.75 204 ILE A C 1
ATOM 1606 O O . ILE A 1 204 ? -16.688 26.781 14.961 1 97.75 204 ILE A O 1
ATOM 1610 N N . THR A 1 205 ? -14.742 26.375 13.914 1 97.12 205 THR A N 1
ATOM 1611 C CA . THR A 1 205 ?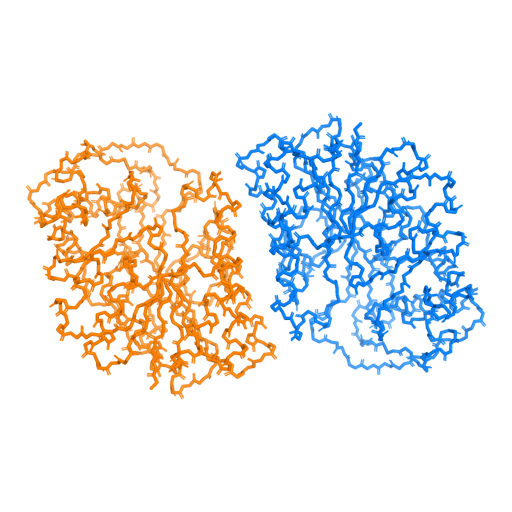 -14.641 27.75 13.469 1 97.12 205 THR A CA 1
ATOM 1612 C C . THR A 1 205 ? -15.789 28.109 12.531 1 97.12 205 THR A C 1
ATOM 1614 O O . THR A 1 205 ? -16.266 29.25 12.531 1 97.12 205 THR A O 1
ATOM 1617 N N . GLN A 1 206 ? -16.234 27.172 11.727 1 95.62 206 GLN A N 1
ATOM 1618 C CA . GLN A 1 206 ? -17.344 27.438 10.82 1 95.62 206 GLN A CA 1
ATOM 1619 C C . GLN A 1 206 ? -18.656 27.594 11.586 1 95.62 206 GLN A C 1
ATOM 1621 O O . GLN A 1 206 ? -19.531 28.359 11.188 1 95.62 206 GLN A O 1
ATOM 1626 N N . VAL A 1 207 ? -18.812 26.859 12.68 1 96.5 207 VAL A N 1
ATOM 1627 C CA . VAL A 1 207 ? -19.953 27.078 13.562 1 96.5 207 VAL A CA 1
ATOM 1628 C C . VAL A 1 207 ? -19.859 28.469 14.172 1 96.5 207 VAL A C 1
ATOM 1630 O O . VAL A 1 207 ? -20.859 29.203 14.219 1 96.5 207 VAL A O 1
ATOM 1633 N N . ALA A 1 208 ? -18.703 28.828 14.586 1 95.94 208 ALA A N 1
ATOM 1634 C CA . ALA A 1 208 ? -18.484 30.094 15.273 1 95.94 208 ALA A CA 1
ATOM 1635 C C . ALA A 1 208 ? -18.812 31.281 14.367 1 95.94 208 ALA A C 1
ATOM 1637 O O . ALA A 1 208 ? -19.297 32.312 14.836 1 95.94 208 ALA A O 1
ATOM 1638 N N . VAL A 1 209 ? -18.531 31.172 13.07 1 93.94 209 VAL A N 1
ATOM 1639 C CA . VAL A 1 209 ? -18.766 32.281 12.156 1 93.94 209 VAL A CA 1
ATOM 1640 C C . VAL A 1 209 ? -20.172 32.188 11.57 1 93.94 209 VAL A C 1
ATOM 1642 O O . VAL A 1 209 ? -20.578 33.031 10.766 1 93.94 209 VAL A O 1
ATOM 1645 N N . GLY A 1 210 ? -20.891 31.125 11.922 1 93.56 210 GLY A N 1
ATOM 1646 C CA . GLY A 1 210 ? -22.297 31.031 11.586 1 93.56 210 GLY A CA 1
ATOM 1647 C C . GLY A 1 210 ? -22.562 30.281 10.297 1 93.56 210 GLY A C 1
ATOM 1648 O O . GLY A 1 210 ? -23.688 30.234 9.82 1 93.56 210 GLY A O 1
ATOM 1649 N N . LYS A 1 211 ? -21.547 29.625 9.734 1 93.19 211 LYS A N 1
ATOM 1650 C CA . LYS A 1 211 ? -21.719 28.859 8.508 1 93.19 211 LYS A CA 1
ATOM 1651 C C . LYS A 1 211 ? -22.406 27.516 8.789 1 93.19 211 LYS A C 1
ATOM 1653 O O . LYS A 1 211 ? -23.094 26.969 7.93 1 93.19 211 LYS A O 1
ATOM 1658 N N . LEU A 1 212 ? -22.094 26.922 9.93 1 94.94 212 LEU A N 1
ATOM 1659 C CA . LEU A 1 212 ? -22.719 25.688 10.398 1 94.94 212 LEU A CA 1
ATOM 1660 C C . LEU A 1 212 ? -23.516 25.938 11.68 1 94.94 212 LEU A C 1
ATOM 1662 O O . LEU A 1 212 ? -23.125 26.781 12.492 1 94.94 212 LEU A O 1
ATOM 1666 N N . GLU A 1 213 ? -24.547 25.234 11.836 1 96.5 213 GLU A N 1
ATOM 1667 C CA . GLU A 1 213 ? -25.453 25.469 12.961 1 96.5 213 GLU A CA 1
ATOM 1668 C C . GLU A 1 213 ? -24.859 24.938 14.266 1 96.5 213 GLU A C 1
ATOM 1670 O O . GLU A 1 213 ? -24.984 25.594 15.305 1 96.5 213 GLU A O 1
ATOM 1675 N N . LYS A 1 214 ? -24.344 23.797 14.203 1 97.62 214 LYS A N 1
ATOM 1676 C CA . LYS A 1 214 ? -23.828 23.172 15.414 1 97.62 214 LYS A CA 1
ATOM 1677 C C . LYS A 1 214 ? -22.75 22.141 15.07 1 97.62 214 LYS A C 1
ATOM 1679 O O . LYS A 1 214 ? -22.688 21.641 13.945 1 97.62 214 LYS A O 1
ATOM 1684 N N . LEU A 1 215 ? -21.922 21.906 16.016 1 97.25 215 LEU A N 1
ATOM 1685 C CA . LEU A 1 215 ? -20.891 20.875 15.93 1 97.25 215 LEU A CA 1
ATOM 1686 C C . LEU A 1 215 ? -21.453 19.516 16.328 1 97.25 215 LEU A C 1
ATOM 1688 O O . LEU A 1 215 ? -22.219 19.406 17.297 1 97.25 215 LEU A O 1
ATOM 1692 N N . THR A 1 216 ? -21.109 18.5 15.594 1 95 216 THR A N 1
ATOM 1693 C CA . THR A 1 216 ? -21.422 17.156 16.031 1 95 216 THR A CA 1
ATOM 1694 C C . THR A 1 216 ? -20.25 16.531 16.781 1 95 216 THR A C 1
ATOM 1696 O O . THR A 1 216 ? -19.141 16.438 16.25 1 95 216 THR A O 1
ATOM 1699 N N . VAL A 1 217 ? -20.484 16.188 18.016 1 96.19 217 VAL A N 1
ATOM 1700 C CA . VAL A 1 217 ? -19.5 15.492 18.844 1 96.19 217 VAL A CA 1
ATOM 1701 C C . VAL A 1 217 ? -19.828 14 18.906 1 96.19 217 VAL A C 1
ATOM 1703 O O . VAL A 1 217 ? -20.922 13.617 19.328 1 96.19 217 VAL A O 1
ATOM 1706 N N . PHE A 1 218 ? -18.891 13.211 18.484 1 93.5 218 PHE A N 1
ATOM 1707 C CA . PHE A 1 218 ? -19.141 11.781 18.406 1 93.5 218 PHE A CA 1
ATOM 1708 C C . PHE A 1 218 ? -18.641 11.062 19.656 1 93.5 218 PHE A C 1
ATOM 1710 O O . PHE A 1 218 ? -17.438 10.859 19.812 1 93.5 218 PHE A O 1
ATOM 1717 N N . GLY A 1 219 ? -19.562 10.68 20.422 1 93.56 219 GLY A N 1
ATOM 1718 C CA . GLY A 1 219 ? -19.234 9.961 21.641 1 93.56 219 GLY A CA 1
ATOM 1719 C C . GLY A 1 219 ? -19.062 10.875 22.844 1 93.56 219 GLY A C 1
ATOM 1720 O O . GLY A 1 219 ? -18.469 11.945 22.734 1 93.56 219 GLY A O 1
ATOM 1721 N N . ASN A 1 220 ? -19.594 10.461 23.953 1 94.81 220 ASN A N 1
ATOM 1722 C CA . ASN A 1 220 ? -19.391 11.141 25.219 1 94.81 220 ASN A CA 1
ATOM 1723 C C . ASN A 1 220 ? -19.219 10.148 26.375 1 94.81 220 ASN A C 1
ATOM 1725 O O . ASN A 1 220 ? -19.5 10.477 27.531 1 94.81 220 ASN A O 1
ATOM 1729 N N . 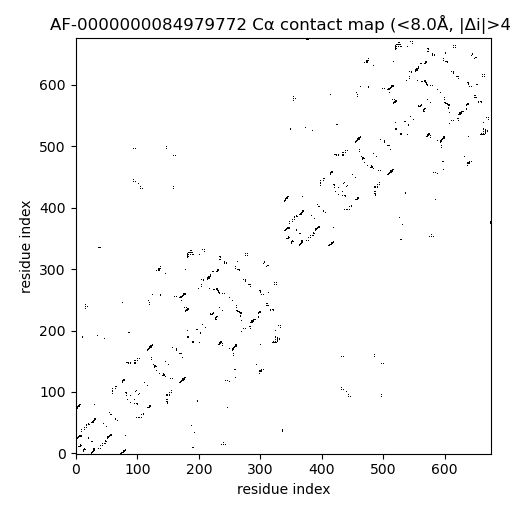ASP A 1 221 ? -18.875 9 25.953 1 95.5 221 ASP A N 1
ATOM 1730 C CA . ASP A 1 221 ? -18.766 7.934 26.938 1 95.5 221 ASP A CA 1
ATOM 1731 C C . ASP A 1 221 ? -17.391 7.262 26.891 1 95.5 221 ASP A C 1
ATOM 1733 O O . ASP A 1 221 ? -17.25 6.117 27.312 1 95.5 221 ASP A O 1
ATOM 1737 N N . TYR A 1 222 ? -16.484 7.902 26.281 1 94.88 222 TYR A N 1
ATOM 1738 C CA . TYR A 1 222 ? -15.125 7.398 26.328 1 94.88 222 TYR A CA 1
ATOM 1739 C C . TYR A 1 222 ? -14.57 7.449 27.734 1 94.88 222 TYR A C 1
ATOM 1741 O O . TYR A 1 222 ? -15.078 8.188 28.578 1 94.88 222 TYR A O 1
ATOM 1749 N N . ASP A 1 223 ? -13.531 6.637 28.016 1 93.5 223 ASP A N 1
ATOM 1750 C CA . ASP A 1 223 ? -12.828 6.695 29.297 1 93.5 223 ASP A CA 1
ATOM 1751 C C . ASP A 1 223 ? -11.859 7.875 29.328 1 93.5 223 ASP A C 1
ATOM 1753 O O . ASP A 1 223 ? -10.641 7.68 29.391 1 93.5 223 ASP A O 1
ATOM 1757 N N . THR A 1 224 ? -12.406 9.07 29.25 1 96.31 224 THR A N 1
ATOM 1758 C CA . THR A 1 224 ? -11.688 10.336 29.297 1 96.31 224 THR A CA 1
ATOM 1759 C C . THR A 1 224 ? -12.336 11.305 30.281 1 96.31 224 THR A C 1
ATOM 1761 O O . THR A 1 224 ? -13.414 11.016 30.812 1 96.31 224 THR A O 1
ATOM 1764 N N . GLU A 1 225 ? -11.734 12.375 30.594 1 94.5 225 GLU A N 1
ATOM 1765 C CA . GLU A 1 225 ? -12.172 13.289 31.656 1 94.5 225 GLU A CA 1
ATOM 1766 C C . GLU A 1 225 ? -13.602 13.766 31.406 1 94.5 225 GLU A C 1
ATOM 1768 O O . GLU A 1 225 ? -14.398 13.828 32.344 1 94.5 225 GLU A O 1
ATOM 1773 N N . ASP A 1 226 ? -13.922 14.078 30.172 1 96.94 226 ASP A N 1
ATOM 1774 C CA . ASP A 1 226 ? -15.258 14.617 29.906 1 96.94 226 ASP A CA 1
ATOM 1775 C C . ASP A 1 226 ? -16.047 13.695 28.984 1 96.94 226 ASP A C 1
ATOM 1777 O O . ASP A 1 226 ? -17.062 14.094 28.422 1 96.94 226 ASP A O 1
ATOM 1781 N N . GLY A 1 227 ? -15.477 12.539 28.766 1 96.75 227 GLY A N 1
ATOM 1782 C CA . GLY A 1 227 ? -16.172 11.516 28 1 96.75 227 GLY A CA 1
ATOM 1783 C C . GLY A 1 227 ? -15.961 11.648 26.5 1 96.75 227 GLY A C 1
ATOM 1784 O O . GLY A 1 227 ? -16.344 10.766 25.734 1 96.75 227 GLY A O 1
ATOM 1785 N N . THR A 1 228 ? -15.352 12.656 26.031 1 97.31 228 THR A N 1
ATOM 1786 C CA . THR A 1 228 ? -15.164 12.852 24.609 1 97.31 228 THR A CA 1
ATOM 1787 C C . THR A 1 228 ? -13.75 12.469 24.188 1 97.31 228 THR A C 1
ATOM 1789 O O . THR A 1 228 ? -12.891 12.219 25.047 1 97.31 228 THR A O 1
ATOM 1792 N N . GLY A 1 229 ? -13.523 12.328 22.906 1 95.81 229 GLY A N 1
ATOM 1793 C CA . GLY A 1 229 ? -12.234 11.891 22.406 1 95.81 229 GLY A CA 1
ATOM 1794 C C . GLY A 1 229 ? -11.102 12.828 22.766 1 95.81 229 GLY A C 1
ATOM 1795 O O . GLY A 1 229 ? -11.281 14.047 22.797 1 95.81 229 GLY A O 1
ATOM 1796 N N . VAL A 1 230 ? -9.945 12.258 23.078 1 97.12 230 VAL A N 1
ATOM 1797 C CA . VAL A 1 230 ? -8.758 13.016 23.453 1 97.12 230 VAL A CA 1
ATOM 1798 C C . VAL A 1 230 ? -7.668 12.82 22.406 1 97.12 230 VAL A C 1
ATOM 1800 O O . VAL A 1 230 ? -7.324 11.688 22.062 1 97.12 230 VAL A O 1
ATOM 1803 N N . ARG A 1 231 ? -7.203 13.906 21.812 1 97.5 231 ARG A N 1
ATOM 1804 C CA . ARG A 1 231 ? -6.16 13.891 20.797 1 97.5 231 ARG A CA 1
ATOM 1805 C C . ARG A 1 231 ? -5.043 14.867 21.141 1 97.5 231 ARG A C 1
ATOM 1807 O O . ARG A 1 231 ? -5.246 15.805 21.922 1 97.5 231 ARG A O 1
ATOM 1814 N N . ASP A 1 232 ? -3.891 14.602 20.656 1 98.38 232 ASP A N 1
ATOM 1815 C CA . ASP A 1 232 ? -2.756 15.516 20.703 1 98.38 232 ASP A CA 1
ATOM 1816 C C . ASP A 1 232 ? -2.812 16.516 19.562 1 98.38 232 ASP A C 1
ATOM 1818 O O . ASP A 1 232 ? -2.4 16.203 18.438 1 98.38 232 ASP A O 1
ATOM 1822 N N . TYR A 1 233 ? -3.322 17.719 19.875 1 98.44 233 TYR A N 1
ATOM 1823 C CA . TYR A 1 233 ? -3.369 18.766 18.859 1 98.44 233 TYR A CA 1
ATOM 1824 C C . TYR A 1 233 ? -2.068 19.562 18.828 1 98.44 233 TYR A C 1
ATOM 1826 O O . TYR A 1 233 ? -1.508 19.875 19.875 1 98.44 233 TYR A O 1
ATOM 1834 N N . ILE A 1 234 ? -1.593 19.875 17.625 1 98.75 234 ILE A N 1
ATOM 1835 C CA . ILE A 1 234 ? -0.342 20.594 17.453 1 98.75 234 ILE A CA 1
ATOM 1836 C C . ILE A 1 234 ? -0.563 21.797 16.547 1 98.75 234 ILE A C 1
ATOM 1838 O O . ILE A 1 234 ? -1.267 21.703 15.531 1 98.75 234 ILE A O 1
ATOM 1842 N N . HIS A 1 235 ? -0.019 22.953 16.938 1 98.88 235 HIS A N 1
ATOM 1843 C CA . HIS A 1 235 ? -0.123 24.141 16.109 1 98.88 235 HIS A CA 1
ATOM 1844 C C . HIS A 1 235 ? 0.594 23.953 14.773 1 98.88 235 HIS A C 1
ATOM 1846 O O . HIS A 1 235 ? 1.741 23.5 14.742 1 98.88 235 HIS A O 1
ATOM 1852 N N . VAL A 1 236 ? 0.011 24.344 13.703 1 98.88 236 VAL A N 1
ATOM 1853 C CA . VAL A 1 236 ? 0.507 24.094 12.352 1 98.88 236 VAL A CA 1
ATOM 1854 C C . VAL A 1 236 ? 1.861 24.781 12.164 1 98.88 236 VAL A C 1
ATOM 1856 O O . VAL A 1 236 ? 2.727 24.266 11.453 1 98.88 236 VAL A O 1
ATOM 1859 N N . VAL A 1 237 ? 2.113 25.906 12.781 1 98.88 237 VAL A N 1
ATOM 1860 C CA . VAL A 1 237 ? 3.391 26.594 12.656 1 98.88 237 VAL A CA 1
ATOM 1861 C C . VAL A 1 237 ? 4.48 25.812 13.383 1 98.88 237 VAL A C 1
ATOM 1863 O O . VAL A 1 237 ? 5.609 25.703 12.898 1 98.88 237 VAL A O 1
ATOM 1866 N N . ASP A 1 238 ? 4.141 25.281 14.586 1 98.88 238 ASP A N 1
ATOM 1867 C CA . ASP A 1 238 ? 5.078 24.375 15.25 1 98.88 238 ASP A CA 1
ATOM 1868 C C . ASP A 1 238 ? 5.406 23.172 14.359 1 98.88 238 ASP A C 1
ATOM 1870 O O . ASP A 1 238 ? 6.57 22.781 14.25 1 98.88 238 ASP A O 1
ATOM 1874 N N . LEU A 1 239 ? 4.367 22.625 13.797 1 98.88 239 LEU A N 1
ATOM 1875 C CA . LEU A 1 239 ? 4.551 21.484 12.891 1 98.88 239 LEU A CA 1
ATOM 1876 C C . LEU A 1 239 ? 5.457 21.875 11.727 1 98.88 239 LEU A C 1
ATOM 1878 O O . LEU A 1 239 ? 6.344 21.094 11.344 1 98.88 239 LEU A O 1
ATOM 1882 N N . ALA A 1 240 ? 5.227 23.016 11.102 1 98.94 240 ALA A N 1
ATOM 1883 C CA . ALA A 1 240 ? 6.051 23.516 10 1 98.94 240 ALA A CA 1
ATOM 1884 C C . ALA A 1 240 ? 7.516 23.609 10.414 1 98.94 240 ALA A C 1
ATOM 1886 O O . ALA A 1 240 ? 8.406 23.219 9.656 1 98.94 240 ALA A O 1
ATOM 1887 N N . LEU A 1 241 ? 7.746 24.109 11.594 1 98.81 241 LEU A N 1
ATOM 1888 C CA . LEU A 1 241 ? 9.109 24.234 12.102 1 98.81 241 LEU A CA 1
ATOM 1889 C C . LEU A 1 241 ? 9.75 22.875 12.32 1 98.81 241 LEU A C 1
ATOM 1891 O O . LEU A 1 241 ? 10.961 22.719 12.195 1 98.81 241 LEU A O 1
ATOM 1895 N N . GLY A 1 242 ? 8.906 21.859 12.656 1 98.81 242 GLY A N 1
ATOM 1896 C CA . GLY A 1 242 ? 9.398 20.484 12.703 1 98.81 242 GLY A CA 1
ATOM 1897 C C . GLY A 1 242 ? 9.93 20 11.367 1 98.81 242 GLY A C 1
ATOM 1898 O O . GLY A 1 242 ? 10.914 19.266 11.312 1 98.81 242 GLY A O 1
ATOM 1899 N N . HIS A 1 243 ? 9.305 20.375 10.281 1 98.81 243 HIS A N 1
ATOM 1900 C CA . HIS A 1 243 ? 9.781 20.031 8.945 1 98.81 243 HIS A CA 1
ATOM 1901 C C . HIS A 1 243 ? 11.109 20.719 8.641 1 98.81 243 HIS A C 1
ATOM 1903 O O . HIS A 1 243 ? 11.992 20.109 8.031 1 98.81 243 HIS A O 1
ATOM 1909 N N . VAL A 1 244 ? 11.234 21.984 9.055 1 98.44 244 VAL A N 1
ATOM 1910 C CA . VAL A 1 244 ? 12.492 22.703 8.867 1 98.44 244 VAL A CA 1
ATOM 1911 C C . VAL A 1 244 ? 13.617 21.969 9.594 1 98.44 244 VAL A C 1
ATOM 1913 O O . VAL A 1 244 ? 14.688 21.75 9.023 1 98.44 244 VAL A O 1
ATOM 1916 N N . ALA A 1 245 ? 13.344 21.562 10.797 1 98.44 245 ALA A N 1
ATOM 1917 C CA . ALA A 1 245 ? 14.336 20.812 11.578 1 98.44 245 ALA A CA 1
ATOM 1918 C C . ALA A 1 245 ? 14.688 19.5 10.898 1 98.44 245 ALA A C 1
ATOM 1920 O O . ALA A 1 245 ? 15.828 19.047 10.977 1 98.44 245 ALA A O 1
ATOM 1921 N N . SER A 1 246 ? 13.75 18.891 10.25 1 98.31 246 SER A N 1
ATOM 1922 C CA . SER A 1 246 ? 13.945 17.609 9.57 1 98.31 246 SER A CA 1
ATOM 1923 C C . SER A 1 246 ? 14.867 17.75 8.367 1 98.31 246 SER A C 1
ATOM 1925 O O . SER A 1 246 ? 15.664 16.859 8.078 1 98.31 246 SER A O 1
ATOM 1927 N N . ILE A 1 247 ? 14.758 18.875 7.645 1 97.94 247 ILE A N 1
ATOM 1928 C CA . ILE A 1 247 ? 15.641 19.156 6.516 1 97.94 247 ILE A CA 1
ATOM 1929 C C . ILE A 1 247 ? 17.078 19.281 7 1 97.94 247 ILE A C 1
ATOM 1931 O O . ILE A 1 247 ? 18 18.766 6.363 1 97.94 247 ILE A O 1
ATOM 1935 N N . ASN A 1 248 ? 17.219 19.953 8.141 1 97.19 248 ASN A N 1
ATOM 1936 C CA . ASN A 1 248 ? 18.547 20.078 8.734 1 97.19 248 ASN A CA 1
ATOM 1937 C C . ASN A 1 248 ? 19.109 18.734 9.141 1 97.19 248 ASN A C 1
ATOM 1939 O O . ASN A 1 248 ? 20.312 18.484 8.969 1 97.19 248 ASN A O 1
ATOM 1943 N N . LYS A 1 249 ? 18.234 17.875 9.641 1 97.5 249 LYS A N 1
ATOM 1944 C CA . LYS A 1 249 ? 18.656 16.531 10.031 1 97.5 249 LYS A CA 1
ATOM 1945 C C . LYS A 1 249 ? 19.188 15.758 8.828 1 97.5 249 LYS A C 1
ATOM 1947 O O . LYS A 1 249 ? 20.219 15.094 8.922 1 97.5 249 LYS A O 1
ATOM 1952 N N . ILE A 1 250 ? 18.5 15.828 7.699 1 97.94 250 ILE A N 1
ATOM 1953 C CA . ILE A 1 250 ? 18.906 15.133 6.484 1 97.94 250 ILE A CA 1
ATOM 1954 C C . ILE A 1 250 ? 20.25 15.664 6.004 1 97.94 250 ILE A C 1
ATOM 1956 O O . ILE A 1 250 ? 21.109 14.898 5.59 1 97.94 250 ILE A O 1
ATOM 1960 N N . ARG A 1 251 ? 20.438 16.984 6.082 1 96.81 251 ARG A N 1
ATOM 1961 C CA . ARG A 1 251 ? 21.656 17.625 5.617 1 96.81 251 ARG A CA 1
ATOM 1962 C C . ARG A 1 251 ? 22.859 17.219 6.477 1 96.81 251 ARG A C 1
ATOM 1964 O O . ARG A 1 251 ? 23.984 17.109 5.973 1 96.81 251 ARG A O 1
ATOM 1971 N N . GLU A 1 252 ? 22.594 16.906 7.672 1 94.75 252 GLU A N 1
ATOM 1972 C CA . GLU A 1 252 ? 23.672 16.609 8.609 1 94.75 252 GLU A CA 1
ATOM 1973 C C . GLU A 1 252 ? 23.953 15.109 8.648 1 94.75 252 GLU A C 1
ATOM 1975 O O . GLU A 1 252 ? 25.109 14.703 8.75 1 94.75 252 GLU A O 1
ATOM 1980 N N . HIS A 1 253 ? 22.906 14.328 8.664 1 89.88 253 HIS A N 1
ATOM 1981 C CA . HIS A 1 253 ? 23.031 12.891 8.82 1 89.88 253 HIS A CA 1
ATOM 1982 C C . HIS A 1 253 ? 22.047 12.148 7.914 1 89.88 253 HIS A C 1
ATOM 1984 O O . HIS A 1 253 ? 20.891 11.93 8.289 1 89.88 253 HIS A O 1
ATOM 1990 N N . LYS A 1 254 ? 22.672 11.617 6.805 1 88.75 254 LYS A N 1
ATOM 1991 C CA . LYS A 1 254 ? 21.812 10.82 5.938 1 88.75 254 LYS A CA 1
ATOM 1992 C C . LYS A 1 254 ? 21.391 9.523 6.617 1 88.75 254 LYS A C 1
ATOM 1994 O O . LYS A 1 254 ? 22.078 9.039 7.52 1 88.75 254 LYS A O 1
ATOM 1999 N N . GLY A 1 255 ? 20.266 8.984 6.281 1 96.12 255 GLY A N 1
ATOM 2000 C CA . GLY A 1 255 ? 19.703 7.773 6.852 1 96.12 255 GLY A CA 1
ATOM 2001 C C . GLY A 1 255 ? 18.188 7.801 6.922 1 96.12 255 GLY A C 1
ATOM 2002 O O . GLY A 1 255 ? 17.547 8.656 6.305 1 96.12 255 GLY A O 1
ATOM 2003 N N . MET A 1 256 ? 17.656 6.863 7.578 1 97.5 256 MET A N 1
ATOM 2004 C CA . MET A 1 256 ? 16.203 6.758 7.766 1 97.5 256 MET A CA 1
ATOM 2005 C C . MET A 1 256 ? 15.82 7.098 9.203 1 97.5 256 MET A C 1
ATOM 2007 O O . MET A 1 256 ? 16.266 6.438 10.141 1 97.5 256 MET A O 1
ATOM 2011 N N . ASN A 1 257 ? 15.062 8.164 9.352 1 98 257 ASN A N 1
ATOM 2012 C CA . ASN A 1 257 ? 14.633 8.633 10.664 1 98 257 ASN A CA 1
ATOM 2013 C C . ASN A 1 257 ? 13.117 8.781 10.734 1 98 257 ASN A C 1
ATOM 2015 O O . ASN A 1 257 ? 12.461 9.055 9.727 1 98 257 ASN A O 1
ATOM 2019 N N . LEU A 1 258 ? 12.57 8.547 11.898 1 98.44 258 LEU A N 1
ATOM 2020 C CA . LEU A 1 258 ? 11.141 8.641 12.188 1 98.44 258 LEU A CA 1
ATOM 2021 C C . LEU A 1 258 ? 10.891 9.469 13.445 1 98.44 258 LEU A C 1
ATOM 2023 O O . LEU A 1 258 ? 11.555 9.258 14.461 1 98.44 258 LEU A O 1
ATOM 2027 N N . TYR A 1 259 ? 9.969 10.438 13.367 1 98.75 259 TYR A N 1
ATOM 2028 C CA . TYR A 1 259 ? 9.672 11.266 14.531 1 98.75 259 TYR A CA 1
ATOM 2029 C C . TYR A 1 259 ? 8.172 11.469 14.688 1 98.75 259 TYR A C 1
ATOM 2031 O O . TYR A 1 259 ? 7.457 11.656 13.703 1 98.75 259 TYR A O 1
ATOM 2039 N N . ASN A 1 260 ? 7.711 11.391 15.891 1 98.75 260 ASN A N 1
ATOM 2040 C CA . ASN A 1 260 ? 6.41 11.938 16.266 1 98.75 260 ASN A CA 1
ATOM 2041 C C . ASN A 1 260 ? 6.465 13.445 16.469 1 98.75 260 ASN A C 1
ATOM 2043 O O . ASN A 1 260 ? 7.375 13.953 17.125 1 98.75 260 ASN A O 1
ATOM 2047 N N . LEU A 1 261 ? 5.57 14.125 15.844 1 98.81 261 LEU A N 1
ATOM 2048 C CA . LEU A 1 261 ? 5.441 15.555 16.094 1 98.81 261 LEU A CA 1
ATOM 2049 C C . LEU A 1 261 ? 4.109 15.867 16.766 1 98.81 261 LEU A C 1
ATOM 2051 O O . LEU A 1 261 ? 3.057 15.789 16.141 1 98.81 261 LEU A O 1
ATOM 2055 N N . GLY A 1 262 ? 4.051 16.172 17.953 1 98.56 262 GLY A N 1
ATOM 2056 C CA . GLY A 1 262 ? 2.938 16.578 18.797 1 98.56 262 GLY A CA 1
ATOM 2057 C C . GLY A 1 262 ? 3.365 17.391 20 1 98.56 262 GLY A C 1
ATOM 2058 O O . GLY A 1 262 ? 4.5 17.875 20.062 1 98.56 262 GLY A O 1
ATOM 2059 N N . THR A 1 263 ? 2.459 17.625 20.875 1 98.25 263 THR A N 1
ATOM 2060 C CA . THR A 1 263 ? 2.754 18.391 22.078 1 98.25 263 THR A CA 1
ATOM 2061 C C . THR A 1 263 ? 3.025 17.469 23.266 1 98.25 263 THR A C 1
ATOM 2063 O O . THR A 1 263 ? 3.588 17.891 24.266 1 98.25 263 THR A O 1
ATOM 2066 N N . GLY A 1 264 ? 2.578 16.234 23.125 1 97.94 264 GLY A N 1
ATOM 2067 C CA . GLY A 1 264 ? 2.666 15.297 24.234 1 97.94 264 GLY A CA 1
ATOM 2068 C C . GLY A 1 264 ? 1.54 15.453 25.25 1 97.94 264 GLY A C 1
ATOM 2069 O O . GLY A 1 264 ? 1.502 14.758 26.266 1 97.94 264 GLY A O 1
ATOM 2070 N N . ARG A 1 265 ? 0.65 16.312 24.875 1 96.44 265 ARG A N 1
ATOM 2071 C CA . ARG A 1 265 ? -0.496 16.562 25.734 1 96.44 265 ARG A CA 1
ATOM 2072 C C . ARG A 1 265 ? -1.806 16.266 25.016 1 96.44 265 ARG A C 1
ATOM 2074 O O . ARG A 1 265 ? -2.006 16.703 23.875 1 96.44 265 ARG A O 1
ATOM 2081 N N . GLY A 1 266 ? -2.674 15.523 25.719 1 97.06 266 GLY A N 1
ATOM 2082 C CA . GLY A 1 266 ? -3.998 15.266 25.172 1 97.06 266 GLY A CA 1
ATOM 2083 C C . GLY A 1 266 ? -4.996 16.375 25.469 1 97.06 266 GLY A C 1
ATOM 2084 O O . GLY A 1 266 ? -4.965 16.969 26.547 1 97.06 266 GLY A O 1
ATOM 2085 N N . THR A 1 267 ? -5.824 16.641 24.484 1 97.81 267 THR A N 1
ATOM 2086 C CA . THR A 1 267 ? -6.93 17.578 24.625 1 97.81 267 THR A CA 1
ATOM 2087 C C . THR A 1 267 ? -8.227 16.969 24.109 1 97.81 267 THR A C 1
ATOM 2089 O O . THR A 1 267 ? -8.266 16.375 23.031 1 97.81 267 THR A O 1
ATOM 2092 N N . SER A 1 268 ? -9.281 17.078 24.938 1 97.75 268 SER A N 1
ATOM 2093 C CA . SER A 1 268 ? -10.555 16.5 24.531 1 97.75 268 SER A CA 1
ATOM 2094 C C . SER A 1 268 ? -11.289 17.422 23.547 1 97.75 268 SER A C 1
ATOM 2096 O O . SER A 1 268 ? -10.906 18.578 23.375 1 97.75 268 SER A O 1
ATOM 2098 N N . VAL A 1 269 ? -12.328 16.875 22.953 1 97.75 269 VAL A N 1
ATOM 2099 C CA . VAL A 1 269 ? -13.133 17.625 22 1 97.75 269 VAL A CA 1
ATOM 2100 C C . VAL A 1 269 ? -13.758 18.828 22.703 1 97.75 269 VAL A C 1
ATOM 2102 O O . VAL A 1 269 ? -13.703 19.953 22.188 1 97.75 269 VAL A O 1
ATOM 2105 N N . LEU A 1 270 ? -14.258 18.641 23.891 1 97.94 270 LEU A N 1
ATOM 2106 C CA . LEU A 1 270 ? -14.961 19.703 24.578 1 97.94 270 LEU A CA 1
ATOM 2107 C C . LEU A 1 270 ? -13.984 20.734 25.125 1 97.94 270 LEU A C 1
ATOM 2109 O O . LEU A 1 270 ? -14.305 21.922 25.203 1 97.94 270 LEU A O 1
ATOM 2113 N N . GLU A 1 271 ? -12.797 20.266 25.484 1 97.94 271 GLU A N 1
ATOM 2114 C CA . GLU A 1 271 ? -11.766 21.234 25.844 1 97.94 271 GLU A CA 1
ATOM 2115 C C . GLU A 1 271 ? -11.438 22.156 24.672 1 97.94 271 GLU A C 1
ATOM 2117 O O . GLU A 1 271 ? -11.203 23.359 24.875 1 97.94 271 GLU A O 1
ATOM 2122 N N . MET A 1 272 ? -11.406 21.609 23.5 1 98.06 272 MET A N 1
ATOM 2123 C CA . MET A 1 272 ? -11.156 22.422 22.297 1 98.06 272 MET A CA 1
ATOM 2124 C C . MET A 1 272 ? -12.297 23.406 22.047 1 98.06 272 MET A C 1
ATOM 2126 O O . MET A 1 272 ? -12.055 24.562 21.703 1 98.06 272 MET A O 1
ATOM 2130 N N . VAL A 1 273 ? -13.492 22.938 22.25 1 98.31 273 VAL A N 1
ATOM 2131 C CA . VAL A 1 273 ? -14.664 23.797 22.094 1 98.31 273 VAL A CA 1
ATOM 2132 C C . VAL A 1 273 ? -14.578 24.969 23.062 1 98.31 273 VAL A C 1
ATOM 2134 O O . VAL A 1 273 ? -14.773 26.125 22.672 1 98.31 273 VAL A O 1
ATOM 2137 N N . ASP A 1 274 ? -14.242 24.656 24.266 1 98.31 274 ASP A N 1
ATOM 2138 C CA . ASP A 1 274 ? -14.125 25.688 25.297 1 98.31 274 ASP A CA 1
ATOM 2139 C C . ASP A 1 274 ? -13.055 26.719 24.938 1 98.31 274 ASP A C 1
ATOM 2141 O O . ASP A 1 274 ? -13.242 27.906 25.141 1 98.31 274 ASP A O 1
ATOM 2145 N N . ALA A 1 275 ? -11.922 26.234 24.453 1 98.38 275 ALA A N 1
ATOM 2146 C CA . ALA A 1 275 ? -10.844 27.125 24.047 1 98.38 275 ALA A CA 1
ATOM 2147 C C . ALA A 1 275 ? -11.305 28.078 22.938 1 98.38 275 ALA A C 1
ATOM 2149 O O . ALA A 1 275 ? -10.992 29.266 22.969 1 98.38 275 ALA A O 1
ATOM 2150 N N . PHE A 1 276 ? -12.047 27.562 22.016 1 98.5 276 PHE A N 1
ATOM 2151 C CA . PHE A 1 276 ? -12.516 28.375 20.906 1 98.5 276 PHE A CA 1
ATOM 2152 C C . PHE A 1 276 ? -13.547 29.391 21.375 1 98.5 276 PHE A C 1
ATOM 2154 O O . PHE A 1 276 ? -13.57 30.531 20.891 1 98.5 276 PHE A O 1
ATOM 2161 N N . GLU A 1 277 ? -14.43 28.984 22.328 1 98.56 277 GLU A N 1
ATOM 2162 C CA . GLU A 1 277 ? -15.398 29.938 22.875 1 98.56 277 GLU A CA 1
ATOM 2163 C C . GLU A 1 277 ? -14.703 31.078 23.609 1 98.56 277 GLU A C 1
ATOM 2165 O O . GLU A 1 277 ? -15.102 32.25 23.469 1 98.56 277 GLU A O 1
ATOM 2170 N N . LYS A 1 278 ? -13.727 30.703 24.266 1 98.19 278 LYS A N 1
ATOM 2171 C CA . LYS A 1 278 ? -12.977 31.688 25.047 1 98.19 278 LYS A CA 1
ATOM 2172 C C . LYS A 1 278 ? -12.328 32.719 24.125 1 98.19 278 LYS A C 1
ATOM 2174 O O . LYS A 1 278 ? -12.43 33.938 24.375 1 98.19 278 LYS A O 1
ATOM 2179 N N . VAL A 1 279 ? -11.68 32.344 23.062 1 97.75 279 VAL A N 1
ATOM 2180 C CA . VAL A 1 279 ? -10.867 33.25 22.25 1 97.75 279 VAL A CA 1
ATOM 2181 C C . VAL A 1 279 ? -11.758 34 21.25 1 97.75 279 VAL A C 1
ATOM 2183 O O . VAL A 1 279 ? -11.453 35.125 20.859 1 97.75 279 VAL A O 1
ATOM 2186 N N . SER A 1 280 ? -12.844 33.406 20.844 1 97.38 280 SER A N 1
ATOM 2187 C CA . SER A 1 280 ? -13.688 34 19.812 1 97.38 280 SER A CA 1
ATOM 2188 C C . SER A 1 280 ? -14.781 34.875 20.422 1 97.38 280 SER A C 1
ATOM 2190 O O . SER A 1 280 ? -15.359 35.719 19.75 1 97.38 280 SER A O 1
ATOM 2192 N N . GLY A 1 281 ? -15.125 34.5 21.672 1 97.31 281 GLY A N 1
ATOM 2193 C CA . GLY A 1 281 ? -16.266 35.156 22.328 1 97.31 281 GLY A CA 1
ATOM 2194 C C . GLY A 1 281 ? -17.594 34.656 21.797 1 97.31 281 GLY A C 1
ATOM 2195 O O . GLY A 1 281 ? -18.641 35.219 22.109 1 97.31 281 GLY A O 1
ATOM 2196 N N . LYS A 1 282 ? -17.562 33.656 20.984 1 97.12 282 LYS A N 1
ATOM 2197 C CA . LYS A 1 282 ? -18.766 33.094 20.391 1 97.12 282 LYS A CA 1
ATOM 2198 C C . LYS A 1 282 ? -19.125 31.766 21.062 1 97.12 282 LYS A C 1
ATOM 2200 O O . LYS A 1 282 ? -18.234 31 21.453 1 97.12 282 LYS A O 1
ATOM 2205 N N . LYS A 1 283 ? -20.391 31.547 21.203 1 96.62 283 LYS A N 1
ATOM 2206 C CA . LYS A 1 283 ? -20.844 30.219 21.641 1 96.62 283 LYS A CA 1
ATOM 2207 C C . LYS A 1 283 ? -20.719 29.203 20.5 1 96.62 283 LYS A C 1
ATOM 2209 O O . LYS A 1 283 ? -21.016 29.516 19.344 1 96.62 283 LYS A O 1
ATOM 2214 N N . ILE A 1 284 ? -20.391 27.984 20.844 1 98 284 ILE A N 1
ATOM 2215 C CA . ILE A 1 284 ? -20.281 26.891 19.875 1 98 284 ILE A CA 1
ATOM 2216 C C . ILE A 1 284 ? -21.297 25.797 20.234 1 98 284 ILE A C 1
ATOM 2218 O O . ILE A 1 284 ? -20.953 24.828 20.938 1 98 284 ILE A O 1
ATOM 2222 N N . PRO A 1 285 ? -22.531 25.922 19.703 1 98.06 285 PRO A N 1
ATOM 2223 C CA . PRO A 1 285 ? -23.484 24.828 19.953 1 98.06 285 PRO A CA 1
ATOM 2224 C C . PRO A 1 285 ? -22.984 23.484 19.406 1 98.06 285 PRO A C 1
ATOM 2226 O O . PRO A 1 285 ? -22.359 23.438 18.359 1 98.06 285 PRO A O 1
ATOM 2229 N N . TYR A 1 286 ? -23.203 22.422 20.156 1 97.81 286 TYR A N 1
ATOM 2230 C CA . TYR A 1 286 ? -22.844 21.094 19.688 1 97.81 286 TYR A CA 1
ATOM 2231 C C . TYR A 1 286 ? -23.891 20.062 20.078 1 97.81 286 TYR A C 1
ATOM 2233 O O . TYR A 1 286 ? -24.703 20.297 20.984 1 97.81 286 TYR A O 1
ATOM 2241 N N . GLU A 1 287 ? -24 19.062 19.297 1 97.56 287 GLU A N 1
ATOM 2242 C CA . GLU A 1 287 ? -24.828 17.891 19.594 1 97.56 287 GLU A CA 1
ATOM 2243 C C . GLU A 1 287 ? -23.984 16.625 19.75 1 97.56 287 GLU A C 1
ATOM 2245 O O . GLU A 1 287 ? -23.016 16.438 19.016 1 97.56 287 GLU A O 1
ATOM 2250 N N . ILE A 1 288 ? -24.328 15.805 20.734 1 96.75 288 ILE A N 1
ATOM 2251 C CA . ILE A 1 288 ? -23.609 14.547 20.969 1 96.75 288 ILE A CA 1
ATOM 2252 C C . ILE A 1 288 ? -24.312 13.422 20.203 1 96.75 288 ILE A C 1
ATOM 2254 O O . ILE A 1 288 ? -25.531 13.258 20.312 1 96.75 288 ILE A O 1
ATOM 2258 N N . LYS A 1 289 ? -23.594 12.781 19.422 1 95.5 289 LYS A N 1
ATOM 2259 C CA . LYS A 1 289 ? -24.078 11.586 18.734 1 95.5 289 LYS A CA 1
ATOM 2260 C C . LYS A 1 289 ? -23.266 10.359 19.156 1 95.5 289 LYS A C 1
ATOM 2262 O O . LYS A 1 289 ? -22.312 10.469 19.922 1 95.5 289 LYS A O 1
ATOM 2267 N N . GLU A 1 290 ? -23.688 9.18 18.656 1 93.94 290 GLU A N 1
ATOM 2268 C CA . GLU A 1 290 ? -22.984 7.938 18.969 1 93.94 290 GLU A CA 1
ATOM 2269 C C . GLU A 1 290 ? -21.547 7.973 18.453 1 93.94 290 GLU A C 1
ATOM 2271 O O . GLU A 1 290 ? -21.234 8.719 17.516 1 93.94 290 GLU A O 1
ATOM 2276 N N . ARG A 1 291 ? -20.75 7.168 19.094 1 90.31 291 ARG A N 1
ATOM 2277 C CA . ARG A 1 291 ? -19.375 7.012 18.625 1 90.31 291 ARG A CA 1
ATOM 2278 C C . ARG A 1 291 ? -19.344 6.535 17.172 1 90.31 291 ARG A C 1
ATOM 2280 O O . ARG A 1 291 ? -20.266 5.859 16.719 1 90.31 291 ARG A O 1
ATOM 2287 N N . ARG A 1 292 ? -18.328 6.98 16.484 1 81 292 ARG A N 1
ATOM 2288 C CA . ARG A 1 292 ? -18.047 6.383 15.172 1 81 292 ARG A CA 1
ATOM 2289 C C . ARG A 1 292 ? -17.328 5.051 15.328 1 81 292 ARG A C 1
ATOM 2291 O O . ARG A 1 292 ? -16.5 4.887 16.234 1 81 292 ARG A O 1
ATOM 2298 N N . PRO A 1 293 ? -17.656 4.121 14.422 1 77.12 293 PRO A N 1
ATOM 2299 C CA . PRO A 1 293 ? -16.938 2.848 14.508 1 77.12 293 PRO A CA 1
ATOM 2300 C C . PRO A 1 293 ? -15.43 3.014 14.367 1 77.12 293 PRO A C 1
ATOM 2302 O O . PRO A 1 293 ? -14.961 3.674 13.445 1 77.12 293 PRO A O 1
ATOM 2305 N N . GLY A 1 294 ? -14.711 2.537 15.383 1 76.12 294 GLY A N 1
ATOM 2306 C CA . GLY A 1 294 ? -13.266 2.512 15.289 1 76.12 294 GLY A CA 1
ATOM 2307 C C . GLY A 1 294 ? -12.602 3.719 15.922 1 76.12 294 GLY A C 1
ATOM 2308 O O . GLY A 1 294 ? -11.375 3.811 15.961 1 76.12 294 GLY A O 1
ATOM 2309 N N . ASP A 1 295 ? -13.438 4.578 16.484 1 83.69 295 ASP A N 1
ATOM 2310 C CA . ASP A 1 295 ? -12.844 5.758 17.109 1 83.69 295 ASP A CA 1
ATOM 2311 C C . ASP A 1 295 ? -12.039 5.383 18.359 1 83.69 295 ASP A C 1
ATOM 2313 O O . ASP A 1 295 ? -12.445 4.5 19.109 1 83.69 295 ASP A O 1
ATOM 2317 N N . ILE A 1 296 ? -11.047 6.062 18.531 1 86.75 296 ILE A N 1
ATOM 2318 C CA . ILE A 1 296 ? -10.133 5.832 19.656 1 86.75 296 ILE A CA 1
ATOM 2319 C C . ILE A 1 296 ? -10.383 6.855 20.75 1 86.75 296 ILE A C 1
ATOM 2321 O O . ILE A 1 296 ? -10.68 8.023 20.469 1 86.75 296 ILE A O 1
ATOM 2325 N N . ALA A 1 297 ? -10.266 6.418 21.984 1 92.94 297 ALA A N 1
ATOM 2326 C CA . ALA A 1 297 ? -10.562 7.285 23.125 1 92.94 297 ALA A CA 1
ATOM 2327 C C . ALA A 1 297 ? -9.484 8.352 23.297 1 92.94 297 ALA A C 1
ATOM 2329 O O . ALA A 1 297 ? -9.789 9.547 23.359 1 92.94 297 ALA A O 1
ATOM 2330 N N . THR A 1 298 ? -8.211 7.875 23.438 1 95.62 298 THR A N 1
ATOM 2331 C CA . THR A 1 298 ? -7.117 8.789 23.734 1 95.62 298 THR A CA 1
ATOM 2332 C C . THR A 1 298 ? -5.879 8.43 22.906 1 95.62 298 THR A C 1
ATOM 2334 O O . THR A 1 298 ? -5.473 7.266 22.859 1 95.62 298 THR A O 1
ATOM 2337 N N . VAL A 1 299 ? -5.316 9.359 22.25 1 96.25 299 VAL A N 1
ATOM 2338 C CA . VAL A 1 299 ? -4.035 9.156 21.578 1 96.25 299 VAL A CA 1
ATOM 2339 C C . VAL A 1 299 ? -3.217 10.445 21.625 1 96.25 299 VAL A C 1
ATOM 2341 O O . VAL A 1 299 ? -3.676 11.5 21.188 1 96.25 299 VAL A O 1
ATOM 2344 N N . TYR A 1 300 ? -2.047 10.422 22.219 1 97.75 300 TYR A N 1
ATOM 2345 C CA . TYR A 1 300 ? -1.053 11.492 22.219 1 97.75 300 TYR A CA 1
ATOM 2346 C C . TYR A 1 300 ? 0.36 10.922 22.219 1 97.75 300 TYR A C 1
ATOM 2348 O O . TYR A 1 300 ? 0.559 9.742 22.516 1 97.75 300 TYR A O 1
ATOM 2356 N N . CYS A 1 301 ? 1.311 11.68 21.812 1 97.94 301 CYS A N 1
ATOM 2357 C CA . CYS A 1 301 ? 2.604 11.07 21.516 1 97.94 301 CYS A CA 1
ATOM 2358 C C . CYS A 1 301 ? 3.633 11.438 22.578 1 97.94 301 CYS A C 1
ATOM 2360 O O . CYS A 1 301 ? 3.412 12.352 23.375 1 97.94 301 CYS A O 1
ATOM 2362 N N . ASP A 1 302 ? 4.664 10.594 22.703 1 98.31 302 ASP A N 1
ATOM 2363 C CA . ASP A 1 302 ? 5.922 10.961 23.359 1 98.31 302 ASP A CA 1
ATOM 2364 C C . ASP A 1 302 ? 6.75 11.883 22.453 1 98.31 302 ASP A C 1
ATOM 2366 O O . ASP A 1 302 ? 6.949 11.594 21.281 1 98.31 302 ASP A O 1
ATOM 2370 N N . THR A 1 303 ? 7.211 13.008 23 1 98.12 303 THR A N 1
ATOM 2371 C CA . THR A 1 303 ? 7.848 14.039 22.188 1 98.12 303 THR A CA 1
ATOM 2372 C C . THR A 1 303 ? 9.359 14.031 22.391 1 98.12 303 THR A C 1
ATOM 2374 O O . THR A 1 303 ? 10.07 14.867 21.828 1 98.12 303 THR A O 1
ATOM 2377 N N . GLU A 1 304 ? 9.883 13.141 23.078 1 98.25 304 GLU A N 1
ATOM 2378 C CA . GLU A 1 304 ? 11.273 13.156 23.547 1 98.25 304 GLU A CA 1
ATOM 2379 C C . GLU A 1 304 ? 12.242 12.984 22.375 1 98.25 304 GLU A C 1
ATOM 2381 O O . GLU A 1 304 ? 13.273 13.648 22.312 1 98.25 304 GLU A O 1
ATOM 2386 N N . LYS A 1 305 ? 12 12.07 21.453 1 98.38 305 LYS A N 1
ATOM 2387 C CA . LYS A 1 305 ? 12.922 11.781 20.359 1 98.38 305 LYS A CA 1
ATOM 2388 C C . LYS A 1 305 ? 13.133 13.016 19.484 1 98.38 305 LYS A C 1
ATOM 2390 O O . LYS A 1 305 ? 14.266 13.352 19.125 1 98.38 305 LYS A O 1
ATOM 2395 N N . ALA A 1 306 ? 12.023 13.695 19.125 1 98.44 306 ALA A N 1
ATOM 2396 C CA . ALA A 1 306 ? 12.125 14.906 18.312 1 98.44 306 ALA A CA 1
ATOM 2397 C C . ALA A 1 306 ? 12.93 15.984 19.031 1 98.44 306 ALA A C 1
ATOM 2399 O O . ALA A 1 306 ? 13.758 16.656 18.406 1 98.44 306 ALA A O 1
ATOM 2400 N N . LYS A 1 307 ? 12.656 16.109 20.312 1 98.38 307 LYS A N 1
ATOM 2401 C CA . LYS A 1 307 ? 13.398 17.094 21.109 1 98.38 307 LYS A CA 1
ATOM 2402 C C . LYS A 1 307 ? 14.898 16.797 21.094 1 98.38 307 LYS A C 1
ATOM 2404 O O . LYS A 1 307 ? 15.711 17.688 20.828 1 98.38 307 LYS A O 1
ATOM 2409 N N . LYS A 1 308 ? 15.234 15.594 21.297 1 98.19 308 LYS A N 1
ATOM 2410 C CA . LYS A 1 308 ? 16.625 15.18 21.438 1 98.19 308 LYS A CA 1
ATOM 2411 C C . LYS A 1 308 ? 17.344 15.195 20.094 1 98.19 308 LYS A C 1
ATOM 2413 O O . LYS A 1 308 ? 18.484 15.641 20 1 98.19 308 LYS A O 1
ATOM 2418 N N . GLU A 1 309 ? 16.75 14.742 19.031 1 97.75 309 GLU A N 1
ATOM 2419 C CA . GLU A 1 309 ? 17.469 14.469 17.781 1 97.75 309 GLU A CA 1
ATOM 2420 C C . GLU A 1 309 ? 17.297 15.609 16.781 1 97.75 309 GLU A C 1
ATOM 2422 O O . GLU A 1 309 ? 18.156 15.828 15.93 1 97.75 309 GLU A O 1
ATOM 2427 N N . LEU A 1 310 ? 16.172 16.328 16.891 1 97.94 310 LEU A N 1
ATOM 2428 C CA . LEU A 1 310 ? 15.914 17.406 15.938 1 97.94 310 LEU A CA 1
ATOM 2429 C C . LEU A 1 310 ? 16.125 18.766 16.594 1 97.94 310 LEU A C 1
ATOM 2431 O O . LEU A 1 310 ? 16.188 19.781 15.906 1 97.94 310 LEU A O 1
ATOM 2435 N N . GLY A 1 311 ? 16.188 18.781 17.922 1 97.94 311 GLY A N 1
ATOM 2436 C CA . GLY A 1 311 ? 16.188 20.047 18.625 1 97.94 311 GLY A CA 1
ATOM 2437 C C . GLY A 1 311 ? 14.867 20.797 18.484 1 97.94 311 GLY A C 1
ATOM 2438 O O . GLY A 1 311 ? 14.859 22.031 18.438 1 97.94 311 GLY A O 1
ATOM 2439 N N . TRP A 1 312 ? 13.805 20.109 18.312 1 98.19 312 TRP A N 1
ATOM 2440 C CA . TRP A 1 312 ? 12.492 20.688 18.047 1 98.19 312 TRP A CA 1
ATOM 2441 C C . TRP A 1 312 ? 11.508 20.312 19.156 1 98.19 312 TRP A C 1
ATOM 2443 O O . TRP A 1 312 ? 11.508 19.188 19.641 1 98.19 312 TRP A O 1
ATOM 2453 N N . GLU A 1 313 ? 10.688 21.25 19.562 1 98.12 313 GLU A N 1
ATOM 2454 C CA . GLU A 1 313 ? 9.555 21.062 20.469 1 98.12 313 GLU A CA 1
ATOM 2455 C C . GLU A 1 313 ? 8.406 22 20.125 1 98.12 313 GLU A C 1
ATOM 2457 O O . GLU A 1 313 ? 8.633 23.141 19.719 1 98.12 313 GLU A O 1
ATOM 2462 N N . ALA A 1 314 ? 7.188 21.5 20.297 1 98.44 314 ALA A N 1
ATOM 2463 C CA . ALA A 1 314 ? 6.035 22.375 20.125 1 98.44 314 ALA A CA 1
ATOM 2464 C C . ALA A 1 314 ? 6.02 23.484 21.188 1 98.44 314 ALA A C 1
ATOM 2466 O O . ALA A 1 314 ? 6.336 23.234 22.344 1 98.44 314 ALA A O 1
ATOM 2467 N N . LYS A 1 315 ? 5.648 24.688 20.734 1 98.19 315 LYS A N 1
ATOM 2468 C CA . LYS A 1 315 ? 5.727 25.812 21.672 1 98.19 315 LYS A CA 1
ATOM 2469 C C . LYS A 1 315 ? 4.34 26.391 21.953 1 98.19 315 LYS A C 1
ATOM 2471 O O . LYS A 1 315 ? 4.137 27.047 22.969 1 98.19 315 LYS A O 1
ATOM 2476 N N . TYR A 1 316 ? 3.426 26.156 21.109 1 98.44 316 TYR A N 1
ATOM 2477 C CA . TYR A 1 316 ? 2.127 26.812 21.219 1 98.44 316 TYR A CA 1
ATOM 2478 C C . TYR A 1 316 ? 1.114 25.922 21.906 1 98.44 316 TYR A C 1
ATOM 2480 O O . TYR A 1 316 ? 1.094 24.703 21.688 1 98.44 316 TYR A O 1
ATOM 2488 N N . ASP A 1 317 ? 0.336 26.5 22.766 1 97.69 317 ASP A N 1
ATOM 2489 C CA . ASP A 1 317 ? -0.671 25.75 23.516 1 97.69 317 ASP A CA 1
ATOM 2490 C C . ASP A 1 317 ? -2.029 25.828 22.812 1 97.69 317 ASP A C 1
ATOM 2492 O O . ASP A 1 317 ? -2.154 26.422 21.75 1 97.69 317 ASP A O 1
ATOM 2496 N N . ILE A 1 318 ? -3.023 25.219 23.453 1 97.94 318 ILE A N 1
ATOM 2497 C CA . ILE A 1 318 ? -4.344 25.062 22.859 1 97.94 318 ILE A CA 1
ATOM 2498 C C . ILE A 1 318 ? -4.996 26.422 22.672 1 97.94 318 ILE A C 1
ATOM 2500 O O . ILE A 1 318 ? -5.73 26.641 21.703 1 97.94 318 ILE A O 1
ATOM 2504 N N . GLU A 1 319 ? -4.73 27.312 23.562 1 98.12 319 GLU A N 1
ATOM 2505 C CA . GLU A 1 319 ? -5.301 28.656 23.438 1 98.12 319 GLU A CA 1
ATOM 2506 C C . GLU A 1 319 ? -4.742 29.375 22.219 1 98.12 319 GLU A C 1
ATOM 2508 O O . GLU A 1 319 ? -5.488 30.016 21.469 1 98.12 319 GLU A O 1
ATOM 2513 N N . ARG A 1 320 ? -3.4 29.312 22.078 1 98.62 320 ARG A N 1
ATOM 2514 C CA . ARG A 1 320 ? -2.771 29.922 20.906 1 98.62 320 ARG A CA 1
ATOM 2515 C C . ARG A 1 320 ? -3.268 29.266 19.609 1 98.62 320 ARG A C 1
ATOM 2517 O O . ARG A 1 320 ? -3.512 29.969 18.625 1 98.62 320 ARG A O 1
ATOM 2524 N N . MET A 1 321 ? -3.436 27.984 19.641 1 98.69 321 MET A N 1
ATOM 2525 C CA . MET A 1 321 ? -3.963 27.266 18.484 1 98.69 321 MET A CA 1
ATOM 2526 C C . MET A 1 321 ? -5.34 27.781 18.094 1 98.69 321 MET A C 1
ATOM 2528 O O . MET A 1 321 ? -5.59 28.094 16.922 1 98.69 321 MET A O 1
ATOM 2532 N N . ALA A 1 322 ? -6.172 27.922 19.109 1 98.62 322 ALA A N 1
ATOM 2533 C CA . ALA A 1 322 ? -7.539 28.391 18.875 1 98.62 322 ALA A CA 1
ATOM 2534 C C . ALA A 1 322 ? -7.555 29.844 18.391 1 98.62 322 ALA A C 1
ATOM 2536 O O . ALA A 1 322 ? -8.297 30.188 17.469 1 98.62 322 ALA A O 1
ATOM 2537 N N . LYS A 1 323 ? -6.703 30.656 18.984 1 98.62 323 LYS A N 1
ATOM 2538 C CA . LYS A 1 323 ? -6.641 32.062 18.641 1 98.62 323 LYS A CA 1
ATOM 2539 C C . LYS A 1 323 ? -6.254 32.25 17.172 1 98.62 323 LYS A C 1
ATOM 2541 O O . LYS A 1 323 ? -6.879 33.062 16.469 1 98.62 323 LYS A O 1
ATOM 2546 N N . ASP A 1 324 ? -5.254 31.547 16.734 1 98.75 324 ASP A N 1
ATOM 2547 C CA . ASP A 1 324 ? -4.77 31.703 15.367 1 98.75 324 ASP A CA 1
ATOM 2548 C C . ASP A 1 324 ? -5.766 31.125 14.359 1 98.75 324 ASP A C 1
ATOM 2550 O O . ASP A 1 324 ? -5.961 31.688 13.281 1 98.75 324 ASP A O 1
ATOM 2554 N N . ALA A 1 325 ? -6.379 29.984 14.734 1 98.5 325 ALA A N 1
ATOM 2555 C CA . ALA A 1 325 ? -7.406 29.422 13.867 1 98.5 325 ALA A CA 1
ATOM 2556 C C . ALA A 1 325 ? -8.586 30.375 13.727 1 98.5 325 ALA A C 1
ATOM 2558 O O . ALA A 1 325 ? -9.117 30.562 12.625 1 98.5 325 ALA A O 1
ATOM 2559 N N . TRP A 1 326 ? -8.945 31.016 14.836 1 98.06 326 TRP A N 1
ATOM 2560 C CA . TRP A 1 326 ? -10.078 31.938 14.836 1 98.06 326 TRP A CA 1
ATOM 2561 C C . TRP A 1 326 ? -9.75 33.188 14.031 1 98.06 326 TRP A C 1
ATOM 2563 O O . TRP A 1 326 ? -10.57 33.688 13.25 1 98.06 326 TRP A O 1
ATOM 2573 N N . ARG A 1 327 ? -8.562 33.75 14.219 1 98.25 327 ARG A N 1
ATOM 2574 C CA . ARG A 1 327 ? -8.133 34.938 13.469 1 98.25 327 ARG A CA 1
ATOM 2575 C C . ARG A 1 327 ? -8.234 34.688 11.969 1 98.25 327 ARG A C 1
ATOM 2577 O O . ARG A 1 327 ? -8.719 35.562 11.227 1 98.25 327 ARG A O 1
ATOM 2584 N N . TRP A 1 328 ? -7.777 33.531 11.539 1 98.06 328 TRP A N 1
ATOM 2585 C CA . TRP A 1 328 ? -7.875 33.156 10.133 1 98.06 328 TRP A CA 1
ATOM 2586 C C . TRP A 1 328 ? -9.328 33.125 9.672 1 98.06 328 TRP A C 1
ATOM 2588 O O . TRP A 1 328 ? -9.68 33.719 8.656 1 98.06 328 TRP A O 1
ATOM 2598 N N . GLN A 1 329 ? -10.164 32.406 10.414 1 96.94 329 GLN A N 1
ATOM 2599 C CA . GLN A 1 329 ? -11.555 32.25 10.016 1 96.94 329 GLN A CA 1
ATOM 2600 C C . GLN A 1 329 ? -12.305 33.562 10.055 1 96.94 329 GLN A C 1
ATOM 2602 O O . GLN A 1 329 ? -13.102 33.875 9.164 1 96.94 329 GLN A O 1
ATOM 2607 N N . GLU A 1 330 ? -12.039 34.344 11.078 1 95.88 330 GLU A N 1
ATOM 2608 C CA . GLU A 1 330 ? -12.703 35.625 11.227 1 95.88 330 GLU A CA 1
ATOM 2609 C C . GLU A 1 330 ? -12.359 36.562 10.062 1 95.88 330 GLU A C 1
ATOM 2611 O O . GLU A 1 330 ? -13.227 37.281 9.562 1 95.88 330 GLU A O 1
ATOM 2616 N N . ASN A 1 331 ? -11.109 36.531 9.648 1 96.12 331 ASN A N 1
ATOM 2617 C CA . ASN A 1 331 ? -10.641 37.375 8.562 1 96.12 331 ASN A CA 1
ATOM 2618 C C . ASN A 1 331 ? -11.055 36.812 7.199 1 96.12 331 ASN A C 1
ATOM 2620 O O . ASN A 1 331 ? -11.023 37.531 6.199 1 96.12 331 ASN A O 1
ATOM 2624 N N . ASN A 1 332 ? -11.398 35.5 7.145 1 95.94 332 ASN A N 1
ATOM 2625 C CA . ASN A 1 332 ? -11.812 34.812 5.93 1 95.94 332 ASN A CA 1
ATOM 2626 C C . ASN A 1 332 ? -13.086 34 6.156 1 95.94 332 ASN A C 1
ATOM 2628 O O . ASN A 1 332 ? -13.07 32.781 6.035 1 95.94 332 ASN A O 1
ATOM 2632 N N . PRO A 1 333 ? -14.172 34.688 6.406 1 93.31 333 PRO A N 1
ATOM 2633 C CA . PRO A 1 333 ? -15.391 33.969 6.816 1 93.31 333 PRO A CA 1
ATOM 2634 C C . PRO A 1 333 ? -15.844 32.938 5.793 1 93.31 333 PRO A C 1
ATOM 2636 O O . PRO A 1 333 ? -16.516 31.969 6.152 1 93.31 333 PRO A O 1
ATOM 2639 N N . ASN A 1 334 ? -15.43 33.125 4.496 1 92.31 334 ASN A N 1
ATOM 2640 C CA . ASN A 1 334 ? -15.797 32.156 3.459 1 92.31 334 ASN A CA 1
ATOM 2641 C C . ASN A 1 334 ? -14.586 31.406 2.93 1 92.31 334 ASN A C 1
ATOM 2643 O O . ASN A 1 334 ? -14.609 30.891 1.811 1 92.31 334 ASN A O 1
ATOM 2647 N N . GLY A 1 335 ? -13.5 31.375 3.771 1 93.44 335 GLY A N 1
ATOM 2648 C CA . GLY A 1 335 ? -12.273 30.734 3.336 1 93.44 335 GLY A CA 1
ATOM 2649 C C . GLY A 1 335 ? -11.508 31.531 2.307 1 93.44 335 GLY A C 1
ATOM 2650 O O . GLY A 1 335 ? -11.477 32.781 2.371 1 93.44 335 GLY A O 1
ATOM 2651 N N . PHE A 1 336 ? -10.633 30.875 1.414 1 93 336 PHE A N 1
ATOM 2652 C CA . PHE A 1 336 ? -9.82 31.562 0.414 1 93 336 PHE A CA 1
ATOM 2653 C C . PHE A 1 336 ? -10.695 32.125 -0.703 1 93 336 PHE A C 1
ATOM 2655 O O . PHE A 1 336 ? -10.25 32.969 -1.494 1 93 336 PHE A O 1
ATOM 2662 N N . GLU A 1 337 ? -11.875 31.453 -1.039 1 72.5 337 GLU A N 1
ATOM 2663 C CA . GLU A 1 337 ? -12.695 31.922 -2.146 1 72.5 337 GLU A CA 1
ATOM 2664 C C . GLU A 1 337 ? -13.352 33.25 -1.809 1 72.5 337 GLU A C 1
ATOM 2666 O O . GLU A 1 337 ? -13.617 33.562 -0.639 1 72.5 337 GLU A O 1
ATOM 2671 N N . LYS A 1 338 ? -13.422 34.219 -3.123 1 48.59 338 LYS A N 1
ATOM 2672 C CA . LYS A 1 338 ? -13.523 35.562 -3.703 1 48.59 338 LYS A CA 1
ATOM 2673 C C . LYS A 1 338 ? -14.742 36.281 -3.158 1 48.59 338 LYS A C 1
ATOM 2675 O O . LYS A 1 338 ? -15.781 35.688 -2.891 1 48.59 338 LYS A O 1
ATOM 2680 N N . MET B 1 1 ? -21.203 -15.086 -20.281 1 93.5 1 MET B N 1
ATOM 2681 C CA . MET B 1 1 ? -20.312 -14.18 -19.547 1 93.5 1 MET B CA 1
ATOM 2682 C C . MET B 1 1 ? -18.938 -14.789 -19.391 1 93.5 1 MET B C 1
ATOM 2684 O O . MET B 1 1 ? -18.781 -16.016 -19.375 1 93.5 1 MET B O 1
ATOM 2688 N N . SER B 1 2 ? -17.906 -13.977 -19.484 1 98.44 2 SER B N 1
ATOM 2689 C CA . SER B 1 2 ? -16.531 -14.461 -19.578 1 98.44 2 SER B CA 1
ATOM 2690 C C . SER B 1 2 ? -15.789 -14.312 -18.266 1 98.44 2 SER B C 1
ATOM 2692 O O . SER B 1 2 ? -16.203 -13.531 -17.406 1 98.44 2 SER B O 1
ATOM 2694 N N . VAL B 1 3 ? -14.805 -15.164 -18.047 1 98.88 3 VAL B N 1
ATOM 2695 C CA . VAL B 1 3 ? -13.82 -15.031 -16.984 1 98.88 3 VAL B CA 1
ATOM 2696 C C . VAL B 1 3 ? -12.547 -14.406 -17.531 1 98.88 3 VAL B C 1
ATOM 2698 O O . VAL B 1 3 ? -11.93 -14.953 -18.453 1 98.88 3 VAL B O 1
ATOM 2701 N N . LEU B 1 4 ? -12.188 -13.242 -17.016 1 98.94 4 LEU B N 1
ATOM 2702 C CA . LEU B 1 4 ? -10.969 -12.562 -17.453 1 98.94 4 LEU B CA 1
ATOM 2703 C C . LEU B 1 4 ? -9.797 -12.914 -16.547 1 98.94 4 LEU B C 1
ATOM 2705 O O . LEU B 1 4 ? -9.906 -12.836 -15.32 1 98.94 4 LEU B O 1
ATOM 2709 N N . LEU B 1 5 ? -8.688 -13.352 -17.141 1 98.94 5 LEU B N 1
ATOM 2710 C CA . LEU B 1 5 ? -7.441 -13.617 -16.438 1 98.94 5 LEU B CA 1
ATOM 2711 C C . LEU B 1 5 ? -6.391 -12.562 -16.75 1 98.94 5 LEU B C 1
ATOM 2713 O O . LEU B 1 5 ? -5.895 -12.5 -17.875 1 98.94 5 LEU B O 1
ATOM 2717 N N . THR B 1 6 ? -6.078 -11.703 -15.781 1 98.94 6 THR B N 1
ATOM 2718 C CA . THR B 1 6 ? -4.859 -10.914 -15.945 1 98.94 6 THR B CA 1
ATOM 2719 C C . THR B 1 6 ? -3.629 -11.75 -15.594 1 98.94 6 THR B C 1
ATOM 2721 O O . THR B 1 6 ? -3.641 -12.508 -14.625 1 98.94 6 THR B O 1
ATOM 2724 N N . GLY B 1 7 ? -2.574 -11.609 -16.438 1 98.69 7 GLY B N 1
ATOM 2725 C CA . GLY B 1 7 ? -1.447 -12.508 -16.25 1 98.69 7 GLY B CA 1
ATOM 2726 C C . GLY B 1 7 ? -1.751 -13.938 -16.656 1 98.69 7 GLY B C 1
ATOM 2727 O O . GLY B 1 7 ? -1.194 -14.883 -16.094 1 98.69 7 GLY B O 1
ATOM 2728 N N . GLY B 1 8 ? -2.625 -14.062 -17.641 1 98.81 8 GLY B N 1
ATOM 2729 C CA . GLY B 1 8 ? -3.16 -15.367 -17.984 1 98.81 8 GLY B CA 1
ATOM 2730 C C . GLY B 1 8 ? -2.186 -16.234 -18.75 1 98.81 8 GLY B C 1
ATOM 2731 O O . GLY B 1 8 ? -2.375 -17.453 -18.875 1 98.81 8 GLY B O 1
ATOM 2732 N N . ALA B 1 9 ? -1.132 -15.625 -19.25 1 98.44 9 ALA B N 1
ATOM 2733 C CA . ALA B 1 9 ? -0.135 -16.391 -20 1 98.44 9 ALA B CA 1
ATOM 2734 C C . ALA B 1 9 ? 1.021 -16.812 -19.094 1 98.44 9 ALA B C 1
ATOM 2736 O O . ALA B 1 9 ? 1.952 -17.484 -19.547 1 98.44 9 ALA B O 1
ATOM 2737 N N . GLY B 1 10 ? 0.975 -16.438 -17.844 1 97.94 10 GLY B N 1
ATOM 2738 C CA . GLY B 1 10 ? 1.993 -16.844 -16.891 1 97.94 10 GLY B CA 1
ATOM 2739 C C . GLY B 1 10 ? 1.842 -18.281 -16.422 1 97.94 10 GLY B C 1
ATOM 2740 O O . GLY B 1 10 ? 0.937 -18.984 -16.875 1 97.94 10 GLY B O 1
ATOM 2741 N N . TYR B 1 11 ? 2.713 -18.703 -15.531 1 97.88 11 TYR B N 1
ATOM 2742 C CA . TYR B 1 11 ? 2.785 -20.062 -15.023 1 97.88 11 TYR B CA 1
ATOM 2743 C C . TYR B 1 11 ? 1.448 -20.5 -14.438 1 97.88 11 TYR B C 1
ATOM 2745 O O . TYR B 1 11 ? 0.807 -21.422 -14.961 1 97.88 11 TYR B O 1
ATOM 2753 N N . ILE B 1 12 ? 0.907 -19.719 -13.445 1 98.5 12 ILE B N 1
ATOM 2754 C CA . ILE B 1 12 ? -0.345 -20.094 -12.789 1 98.5 12 ILE B CA 1
ATOM 2755 C C . ILE B 1 12 ? -1.518 -19.812 -13.727 1 98.5 12 ILE B C 1
ATOM 2757 O O . ILE B 1 12 ? -2.422 -20.641 -13.859 1 98.5 12 ILE B O 1
ATOM 2761 N N . GLY B 1 13 ? -1.485 -18.703 -14.406 1 98.81 13 GLY B N 1
ATOM 2762 C CA . GLY B 1 13 ? -2.578 -18.25 -15.258 1 98.81 13 GLY B CA 1
ATOM 2763 C C . GLY B 1 13 ? -2.891 -19.219 -16.391 1 98.81 13 GLY B C 1
ATOM 2764 O O . GLY B 1 13 ? -4.059 -19.484 -16.672 1 98.81 13 GLY B O 1
ATOM 2765 N N . SER B 1 14 ? -1.872 -19.797 -17.016 1 98.88 14 SER B N 1
ATOM 2766 C CA . SER B 1 14 ? -2.084 -20.703 -18.141 1 98.88 14 SER B CA 1
ATOM 2767 C C . SER B 1 14 ? -2.756 -22 -17.688 1 98.88 14 SER B C 1
ATOM 2769 O O . SER B 1 14 ? -3.613 -22.531 -18.391 1 98.88 14 SER B O 1
ATOM 2771 N N . HIS B 1 15 ? -2.404 -22.469 -16.5 1 98.94 15 HIS B N 1
ATOM 2772 C CA . HIS B 1 15 ? -3.021 -23.688 -15.969 1 98.94 15 HIS B CA 1
ATOM 2773 C C . HIS B 1 15 ? -4.48 -23.438 -15.594 1 98.94 15 HIS B C 1
ATOM 2775 O O . HIS B 1 15 ? -5.332 -24.297 -15.789 1 98.94 15 HIS B O 1
ATOM 2781 N N . ILE B 1 16 ? -4.75 -22.25 -15.031 1 98.94 16 ILE B N 1
ATOM 2782 C CA . ILE B 1 16 ? -6.125 -21.891 -14.711 1 98.94 16 ILE B CA 1
ATOM 2783 C C . ILE B 1 16 ? -6.949 -21.797 -15.992 1 98.94 16 ILE B C 1
ATOM 2785 O O . ILE B 1 16 ? -8.078 -22.297 -16.047 1 98.94 16 ILE B O 1
ATOM 2789 N N . ALA B 1 17 ? -6.391 -21.172 -17.031 1 98.94 17 ALA B N 1
ATOM 2790 C CA . ALA B 1 17 ? -7.082 -21.047 -18.312 1 98.94 17 ALA B CA 1
ATOM 2791 C C . ALA B 1 17 ? -7.488 -22.422 -18.844 1 98.94 17 ALA B C 1
ATOM 2793 O O . ALA B 1 17 ? -8.625 -22.609 -19.297 1 98.94 17 ALA B O 1
ATOM 2794 N N . ILE B 1 18 ? -6.605 -23.406 -18.781 1 98.94 18 ILE B N 1
ATOM 2795 C CA . ILE B 1 18 ? -6.863 -24.75 -19.281 1 98.94 18 ILE B CA 1
ATOM 2796 C C . ILE B 1 18 ? -8.023 -25.375 -18.516 1 98.94 18 ILE B C 1
ATOM 2798 O O . ILE B 1 18 ? -8.945 -25.938 -19.125 1 98.94 18 ILE B O 1
ATOM 2802 N N . GLU B 1 19 ? -7.953 -25.266 -17.188 1 98.88 19 GLU B N 1
ATOM 2803 C CA . GLU B 1 19 ? -9 -25.891 -16.375 1 98.88 19 GLU B CA 1
ATOM 2804 C C . GLU B 1 19 ? -10.352 -25.234 -16.609 1 98.88 19 GLU B C 1
ATOM 2806 O O . GLU B 1 19 ? -11.391 -25.906 -16.594 1 98.88 19 GLU B O 1
ATOM 2811 N N . LEU B 1 20 ? -10.383 -23.891 -16.844 1 98.88 20 LEU B N 1
ATOM 2812 C CA . LEU B 1 20 ? -11.625 -23.188 -17.141 1 98.88 20 LEU B CA 1
ATOM 2813 C C . LEU B 1 20 ? -12.164 -23.609 -18.5 1 98.88 20 LEU B C 1
ATOM 2815 O O . LEU B 1 20 ? -13.359 -23.875 -18.656 1 98.88 20 LEU B O 1
ATOM 2819 N N . LEU B 1 21 ? -11.289 -23.672 -19.516 1 98.88 21 LEU B N 1
ATOM 2820 C CA . LEU B 1 21 ? -11.688 -24.078 -20.859 1 98.88 21 LEU B CA 1
ATOM 2821 C C . LEU B 1 21 ? -12.227 -25.5 -20.859 1 98.88 21 LEU B C 1
ATOM 2823 O O . LEU B 1 21 ? -13.211 -25.797 -21.547 1 98.88 21 LEU B O 1
ATOM 2827 N N . ASN B 1 22 ? -11.57 -26.375 -20.078 1 98.5 22 ASN B N 1
ATOM 2828 C CA . ASN B 1 22 ? -12.023 -27.75 -19.953 1 98.5 22 ASN B CA 1
ATOM 2829 C C . ASN B 1 22 ? -13.445 -27.828 -19.406 1 98.5 22 ASN B C 1
ATOM 2831 O O . ASN B 1 22 ? -14.148 -28.828 -19.609 1 98.5 22 ASN B O 1
ATOM 2835 N N . ARG B 1 23 ? -13.852 -26.812 -18.734 1 97.75 23 ARG B N 1
ATOM 2836 C CA . ARG B 1 23 ? -15.188 -26.75 -18.156 1 97.75 23 ARG B CA 1
ATOM 2837 C C . ARG B 1 23 ? -16.109 -25.875 -18.984 1 97.75 23 ARG B C 1
ATOM 2839 O O . ARG B 1 23 ? -17.156 -25.438 -18.516 1 97.75 23 ARG B O 1
ATOM 2846 N N . ASP B 1 24 ? -15.711 -25.5 -20.172 1 98 24 ASP B N 1
ATOM 2847 C CA . ASP B 1 24 ? -16.453 -24.797 -21.203 1 98 24 ASP B CA 1
ATOM 2848 C C . ASP B 1 24 ? -16.766 -23.359 -20.766 1 98 24 ASP B C 1
ATOM 2850 O O . ASP B 1 24 ? -17.828 -22.828 -21.109 1 98 24 ASP B O 1
ATOM 2854 N N . GLU B 1 25 ? -15.922 -22.828 -19.906 1 98.25 25 GLU B N 1
ATOM 2855 C CA . GLU B 1 25 ? -16.016 -21.406 -19.578 1 98.25 25 GLU B CA 1
ATOM 2856 C C . GLU B 1 25 ? -15.5 -20.547 -20.734 1 98.25 25 GLU B C 1
ATOM 2858 O O . GLU B 1 25 ? -14.594 -20.953 -21.453 1 98.25 25 GLU B O 1
ATOM 2863 N N . ASP B 1 26 ? -16.156 -19.375 -20.938 1 98.62 26 ASP B N 1
ATOM 2864 C CA . ASP B 1 26 ? -15.602 -18.375 -21.844 1 98.62 26 ASP B CA 1
ATOM 2865 C C . ASP B 1 26 ? -14.453 -17.609 -21.188 1 98.62 26 ASP B C 1
ATOM 2867 O O . ASP B 1 26 ? -14.641 -16.969 -20.156 1 98.62 26 ASP B O 1
ATOM 2871 N N . VAL B 1 27 ? -13.234 -17.719 -21.781 1 98.88 27 VAL B N 1
ATOM 2872 C CA . VAL B 1 27 ? -12.031 -17.188 -21.141 1 98.88 27 VAL B CA 1
ATOM 2873 C C . VAL B 1 27 ? -11.484 -16.016 -21.953 1 98.88 27 VAL B C 1
ATOM 2875 O O . VAL B 1 27 ? -11.445 -16.062 -23.188 1 98.88 27 VAL B O 1
ATOM 2878 N N . VAL B 1 28 ? -11.18 -14.906 -21.297 1 98.94 28 VAL B N 1
ATOM 2879 C CA . VAL B 1 28 ? -10.43 -13.773 -21.844 1 98.94 28 VAL B CA 1
ATOM 2880 C C . VAL B 1 28 ? -9.102 -13.625 -21.109 1 98.94 28 VAL B C 1
ATOM 2882 O O . VAL B 1 28 ? -9.07 -13.586 -19.875 1 98.94 28 VAL B O 1
ATOM 2885 N N . ILE B 1 29 ? -7.977 -13.555 -21.844 1 98.94 29 ILE B N 1
ATOM 2886 C CA . ILE B 1 29 ? -6.656 -13.422 -21.234 1 98.94 29 ILE B CA 1
ATOM 2887 C C . ILE B 1 29 ? -6.09 -12.031 -21.531 1 98.94 29 ILE B C 1
ATOM 2889 O O . ILE B 1 29 ? -6.156 -11.555 -22.672 1 98.94 29 ILE B O 1
ATOM 2893 N N . VAL B 1 30 ? -5.637 -11.336 -20.531 1 98.94 30 VAL B N 1
ATOM 2894 C CA . VAL B 1 30 ? -4.824 -10.133 -20.641 1 98.94 30 VAL B CA 1
ATOM 2895 C C . VAL B 1 30 ? -3.422 -10.398 -20.109 1 98.94 30 VAL B C 1
ATOM 2897 O O . VAL B 1 30 ? -3.266 -10.906 -18.984 1 98.94 30 VAL B O 1
ATOM 2900 N N . ASP B 1 31 ? -2.436 -10.117 -20.906 1 98.88 31 ASP B N 1
ATOM 2901 C CA . ASP B 1 31 ? -1.044 -10.32 -20.516 1 98.88 31 ASP B CA 1
ATOM 2902 C C . ASP B 1 31 ? -0.118 -9.375 -21.281 1 98.88 31 ASP B C 1
ATOM 2904 O O . ASP B 1 31 ? -0.385 -9.039 -22.422 1 98.88 31 ASP B O 1
ATOM 2908 N N . ASN B 1 32 ? 0.94 -8.922 -20.609 1 98.5 32 ASN B N 1
ATOM 2909 C CA . ASN B 1 32 ? 1.884 -8.055 -21.312 1 98.5 32 ASN B CA 1
ATOM 2910 C C . ASN B 1 32 ? 3.162 -8.797 -21.672 1 98.5 32 ASN B C 1
ATOM 2912 O O . ASN B 1 32 ? 4.113 -8.195 -22.188 1 98.5 32 ASN B O 1
ATOM 2916 N N . PHE B 1 33 ? 3.311 -10.078 -21.328 1 97.06 33 PHE B N 1
ATOM 2917 C CA . PHE B 1 33 ? 4.387 -11.008 -21.656 1 97.06 33 PHE B CA 1
ATOM 2918 C C . PHE B 1 33 ? 5.699 -10.555 -21.031 1 97.06 33 PHE B C 1
ATOM 2920 O O . PHE B 1 33 ? 6.777 -10.867 -21.531 1 97.06 33 PHE B O 1
ATOM 2927 N N . TYR B 1 34 ? 5.637 -9.766 -19.906 1 95 34 TYR B N 1
ATOM 2928 C CA . TYR B 1 34 ? 6.844 -9.375 -19.188 1 95 34 TYR B CA 1
ATOM 2929 C C . TYR B 1 34 ? 7.633 -10.594 -18.734 1 95 34 TYR B C 1
ATOM 2931 O O . TYR B 1 34 ? 8.859 -10.633 -18.859 1 95 34 TYR B O 1
ATOM 2939 N N . ASN B 1 35 ? 6.969 -11.578 -18.203 1 92.25 35 ASN B N 1
ATOM 2940 C CA . ASN B 1 35 ? 7.609 -12.789 -17.703 1 92.25 35 ASN B CA 1
ATOM 2941 C C . ASN B 1 35 ? 6.898 -14.047 -18.203 1 92.25 35 ASN B C 1
ATOM 2943 O O . ASN B 1 35 ? 6.766 -15.023 -17.469 1 92.25 35 ASN B O 1
ATOM 2947 N N . SER B 1 36 ? 6.285 -13.953 -19.281 1 95.06 36 SER B N 1
ATOM 2948 C CA . SER B 1 36 ? 5.633 -15.062 -19.969 1 95.06 36 SER B CA 1
ATOM 2949 C C . SER B 1 36 ? 5.957 -15.07 -21.453 1 95.06 36 SER B C 1
ATOM 2951 O O . SER B 1 36 ? 6.738 -14.234 -21.938 1 95.06 36 SER B O 1
ATOM 2953 N N . SER B 1 37 ? 5.5 -16.141 -22.141 1 96.06 37 SER B N 1
ATOM 2954 C CA . SER B 1 37 ? 5.781 -16.312 -23.562 1 96.06 37 SER B CA 1
ATOM 2955 C C . SER B 1 37 ? 4.492 -16.391 -24.375 1 96.06 37 SER B C 1
ATOM 2957 O O . SER B 1 37 ? 3.527 -17.031 -23.938 1 96.06 37 SER B O 1
ATOM 2959 N N . LYS B 1 38 ? 4.547 -15.82 -25.547 1 97 38 LYS B N 1
ATOM 2960 C CA . LYS B 1 38 ? 3.383 -15.836 -26.438 1 97 38 LYS B CA 1
ATOM 2961 C C . LYS B 1 38 ? 3.014 -17.266 -26.828 1 97 38 LYS B C 1
ATOM 2963 O O . LYS B 1 38 ? 1.844 -17.562 -27.078 1 97 38 LYS B O 1
ATOM 2968 N N . ILE B 1 39 ? 4.008 -18.141 -26.859 1 97.69 39 ILE B N 1
ATOM 2969 C CA . ILE B 1 39 ? 3.803 -19.516 -27.297 1 97.69 39 ILE B CA 1
ATOM 2970 C C . ILE B 1 39 ? 2.848 -20.234 -26.344 1 97.69 39 ILE B C 1
ATOM 2972 O O . ILE B 1 39 ? 2.223 -21.234 -26.719 1 97.69 39 ILE B O 1
ATOM 2976 N N . VAL B 1 40 ? 2.729 -19.734 -25.109 1 98.44 40 VAL B N 1
ATOM 2977 C CA . VAL B 1 40 ? 1.854 -20.328 -24.094 1 98.44 40 VAL B CA 1
ATOM 2978 C C . VAL B 1 40 ? 0.408 -20.297 -24.594 1 98.44 40 VAL B C 1
ATOM 2980 O O . VAL B 1 40 ? -0.354 -21.234 -24.359 1 98.44 40 VAL B O 1
ATOM 2983 N N . LEU B 1 41 ? -0.001 -19.234 -25.328 1 98.75 41 LEU B N 1
ATOM 2984 C CA . LEU B 1 41 ? -1.355 -19.125 -25.859 1 98.75 41 LEU B CA 1
ATOM 2985 C C . LEU B 1 41 ? -1.655 -20.25 -26.828 1 98.75 41 LEU B C 1
ATOM 2987 O O . LEU B 1 41 ? -2.723 -20.859 -26.766 1 98.75 41 LEU B O 1
ATOM 2991 N N . ASP B 1 42 ? -0.683 -20.531 -27.656 1 98.44 42 ASP B N 1
ATOM 2992 C CA . ASP B 1 42 ? -0.841 -21.625 -28.625 1 98.44 42 ASP B CA 1
ATOM 2993 C C . ASP B 1 42 ? -0.918 -22.969 -27.922 1 98.44 42 ASP B C 1
ATOM 2995 O O . ASP B 1 42 ? -1.7 -23.844 -28.312 1 98.44 42 ASP B O 1
ATOM 2999 N N . ARG B 1 43 ? -0.133 -23.125 -26.906 1 98.62 43 ARG B N 1
ATOM 3000 C CA . ARG B 1 43 ? -0.081 -24.391 -26.188 1 98.62 43 ARG B CA 1
ATOM 3001 C C . ARG B 1 43 ? -1.37 -24.625 -25.406 1 98.62 43 ARG B C 1
ATOM 3003 O O . ARG B 1 43 ? -1.813 -25.766 -25.266 1 98.62 43 ARG B O 1
ATOM 3010 N N . ILE B 1 44 ? -1.943 -23.562 -24.875 1 98.88 44 ILE B N 1
ATOM 3011 C CA . ILE B 1 44 ? -3.238 -23.688 -24.219 1 98.88 44 ILE B CA 1
ATOM 3012 C C . ILE B 1 44 ? -4.277 -24.203 -25.203 1 98.88 44 ILE B C 1
ATOM 3014 O O . ILE B 1 44 ? -5.031 -25.141 -24.891 1 98.88 44 ILE B O 1
ATOM 3018 N N . LYS B 1 45 ? -4.297 -23.641 -26.438 1 98.81 45 LYS B N 1
ATOM 3019 C CA . LYS B 1 45 ? -5.234 -24.078 -27.469 1 98.81 45 LYS B CA 1
ATOM 3020 C C . LYS B 1 45 ? -4.988 -25.531 -27.859 1 98.81 45 LYS B C 1
ATOM 3022 O O . LYS B 1 45 ? -5.934 -26.297 -28.062 1 98.81 45 LYS B O 1
ATOM 3027 N N . GLU B 1 46 ? -3.73 -25.844 -27.953 1 98.75 46 GLU B N 1
ATOM 3028 C CA . GLU B 1 46 ? -3.359 -27.219 -28.312 1 98.75 46 GLU B CA 1
ATOM 3029 C C . GLU B 1 46 ? -3.84 -28.203 -27.266 1 98.75 46 GLU B C 1
ATOM 3031 O O . GLU B 1 46 ? -4.379 -29.266 -27.594 1 98.75 46 GLU B O 1
ATOM 3036 N N . ILE B 1 47 ? -3.652 -27.891 -25.984 1 98.81 47 ILE B N 1
ATOM 3037 C CA . ILE B 1 47 ? -3.984 -28.781 -24.875 1 98.81 47 ILE B CA 1
ATOM 3038 C C . ILE B 1 47 ? -5.496 -28.953 -24.797 1 98.81 47 ILE B C 1
ATOM 3040 O O . ILE B 1 47 ? -5.988 -30.078 -24.594 1 98.81 47 ILE B O 1
ATOM 3044 N N . THR B 1 48 ? -6.238 -27.891 -25 1 98.75 48 THR B N 1
ATOM 3045 C CA . THR B 1 48 ? -7.664 -27.906 -24.688 1 98.75 48 THR B CA 1
ATOM 3046 C C . THR B 1 48 ? -8.492 -28.141 -25.953 1 98.75 48 THR B C 1
ATOM 3048 O O . THR B 1 48 ? -9.664 -28.516 -25.875 1 98.75 48 THR B O 1
ATOM 3051 N N . GLY B 1 49 ? -7.926 -27.828 -27.125 1 98.56 49 GLY B N 1
ATOM 3052 C CA . GLY B 1 49 ? -8.672 -27.828 -28.359 1 98.56 49 GLY B CA 1
ATOM 3053 C C . GLY B 1 49 ? -9.68 -26.703 -28.469 1 98.56 49 GLY B C 1
ATOM 3054 O O . GLY B 1 49 ? -10.602 -26.766 -29.281 1 98.56 49 GLY B O 1
ATOM 3055 N N . LYS B 1 50 ? -9.539 -25.719 -27.609 1 98.62 50 LYS B N 1
ATOM 3056 C CA . LYS B 1 50 ? -10.5 -24.625 -27.531 1 98.62 50 LYS B CA 1
ATOM 3057 C C . LYS B 1 50 ? -9.828 -23.281 -27.812 1 98.62 50 LYS B C 1
ATOM 3059 O O . LYS B 1 50 ? -8.602 -23.172 -27.734 1 98.62 50 LYS B O 1
ATOM 3064 N N . ASP B 1 51 ? -10.695 -22.359 -28.219 1 98.31 51 ASP B N 1
ATOM 3065 C CA . ASP B 1 51 ? -10.211 -21 -28.453 1 98.31 51 ASP B CA 1
ATOM 3066 C C . ASP B 1 51 ? -10.609 -20.062 -27.312 1 98.31 51 ASP B C 1
ATOM 3068 O O . ASP B 1 51 ? -11.461 -20.406 -26.484 1 98.31 51 ASP B O 1
ATOM 3072 N N . PHE B 1 52 ? -10.023 -18.953 -27.219 1 98.75 52 PHE B N 1
ATOM 3073 C CA . PHE B 1 52 ? -10.297 -17.906 -26.234 1 98.75 52 PHE B CA 1
ATOM 3074 C C . PHE B 1 52 ? -9.812 -16.547 -26.734 1 98.75 52 PHE B C 1
ATOM 3076 O O . PHE B 1 52 ? -9.086 -16.484 -27.734 1 98.75 52 PHE B O 1
ATOM 3083 N N . LYS B 1 53 ? -10.266 -15.477 -26.172 1 98.69 53 LYS B N 1
ATOM 3084 C CA . LYS B 1 53 ? -9.844 -14.125 -26.531 1 98.69 53 LYS B CA 1
ATOM 3085 C C . LYS B 1 53 ? -8.578 -13.727 -25.781 1 98.69 53 LYS B C 1
ATOM 3087 O O . LYS B 1 53 ? -8.391 -14.117 -24.625 1 98.69 53 LYS B O 1
ATOM 3092 N N . PHE B 1 54 ? -7.738 -13.008 -26.5 1 98.81 54 PHE B N 1
ATOM 3093 C CA . PHE B 1 54 ? -6.496 -12.531 -25.906 1 98.81 54 PHE B CA 1
ATOM 3094 C C . PHE B 1 54 ? -6.281 -11.055 -26.219 1 98.81 54 PHE B C 1
ATOM 3096 O O . PHE B 1 54 ? -6.57 -10.602 -27.328 1 98.81 54 PHE B O 1
ATOM 3103 N N . TYR B 1 55 ? -5.766 -10.297 -25.25 1 98.88 55 TYR B N 1
ATOM 3104 C CA . TYR B 1 55 ? -5.355 -8.906 -25.391 1 98.88 55 TYR B CA 1
ATOM 3105 C C . TYR B 1 55 ? -3.979 -8.68 -24.781 1 98.88 55 TYR B C 1
ATOM 3107 O O . TYR B 1 55 ? -3.748 -9 -23.625 1 98.88 55 TYR B O 1
ATOM 3115 N N . GLU B 1 56 ? -3.035 -8.219 -25.562 1 98.81 56 GLU B N 1
ATOM 3116 C CA . GLU B 1 56 ? -1.743 -7.805 -25.016 1 98.81 56 GLU B CA 1
ATOM 3117 C C . GLU B 1 56 ? -1.827 -6.422 -24.375 1 98.81 56 GLU B C 1
ATOM 3119 O O . GLU B 1 56 ? -1.99 -5.418 -25.078 1 98.81 56 GLU B O 1
ATOM 3124 N N . ALA B 1 57 ? -1.751 -6.367 -23.047 1 98.75 57 ALA B N 1
ATOM 3125 C CA . ALA B 1 57 ? -1.881 -5.098 -22.328 1 98.75 57 ALA B CA 1
ATOM 3126 C C . ALA B 1 57 ? -1.244 -5.184 -20.953 1 98.75 57 ALA B C 1
ATOM 3128 O O . ALA B 1 57 ? -1.119 -6.27 -20.391 1 98.75 57 ALA B O 1
ATOM 3129 N N . ASP B 1 58 ? -0.777 -4.082 -20.5 1 98.75 58 ASP B N 1
ATOM 3130 C CA . ASP B 1 58 ? -0.309 -3.893 -19.141 1 98.75 58 ASP B CA 1
ATOM 3131 C C . ASP B 1 58 ? -1.455 -3.473 -18.219 1 98.75 58 ASP B C 1
ATOM 3133 O O . ASP B 1 58 ? -2.299 -2.66 -18.594 1 98.75 58 ASP B O 1
ATOM 3137 N N . ILE B 1 59 ? -1.521 -4.094 -17.047 1 98.69 59 ILE B N 1
ATOM 3138 C CA . ILE B 1 59 ? -2.639 -3.789 -16.156 1 98.69 59 ILE B CA 1
ATOM 3139 C C . ILE B 1 59 ? -2.537 -2.344 -15.68 1 98.69 59 ILE B C 1
ATOM 3141 O O . ILE B 1 59 ? -3.502 -1.791 -15.148 1 98.69 59 ILE B O 1
ATOM 3145 N N . ARG B 1 60 ? -1.365 -1.701 -15.844 1 98.5 60 ARG B N 1
ATOM 3146 C CA . ARG B 1 60 ? -1.193 -0.302 -15.461 1 98.5 60 ARG B CA 1
ATOM 3147 C C . ARG B 1 60 ? -1.743 0.628 -16.531 1 98.5 60 ARG B C 1
ATOM 3149 O O . ARG B 1 60 ? -1.873 1.834 -16.312 1 98.5 60 ARG B O 1
ATOM 3156 N N . ASP B 1 61 ? -2.07 0.115 -17.719 1 98.69 61 ASP B N 1
ATOM 3157 C CA . ASP B 1 61 ? -2.645 0.887 -18.828 1 98.69 61 ASP B CA 1
ATOM 3158 C C . ASP B 1 61 ? -4.168 0.924 -18.734 1 98.69 61 ASP B C 1
ATOM 3160 O O . ASP B 1 61 ? -4.852 0.082 -19.312 1 98.69 61 ASP B O 1
ATOM 3164 N N . LYS B 1 62 ? -4.707 1.937 -18.156 1 98.56 62 LYS B N 1
ATOM 3165 C CA . LYS B 1 62 ? -6.137 2.062 -17.875 1 98.56 62 LYS B CA 1
ATOM 3166 C C . LYS B 1 62 ? -6.953 2.018 -19.172 1 98.56 62 LYS B C 1
ATOM 3168 O O . LYS B 1 62 ? -8 1.368 -19.219 1 98.56 62 LYS B O 1
ATOM 3173 N N . GLU B 1 63 ? -6.48 2.707 -20.125 1 98.62 63 GLU B N 1
ATOM 3174 C CA . GLU B 1 63 ? -7.207 2.781 -21.391 1 98.62 63 GLU B CA 1
ATOM 3175 C C . GLU B 1 63 ? -7.285 1.412 -22.062 1 98.62 63 GLU B C 1
ATOM 3177 O O . GLU B 1 63 ? -8.344 1.015 -22.547 1 98.62 63 GLU B O 1
ATOM 3182 N N . ALA B 1 64 ? -6.188 0.676 -22.078 1 98.81 64 ALA B N 1
ATOM 3183 C CA . ALA B 1 64 ? -6.16 -0.654 -22.688 1 98.81 64 ALA B CA 1
ATOM 3184 C C . ALA B 1 64 ? -7.098 -1.607 -21.953 1 98.81 64 ALA B C 1
ATOM 3186 O O . ALA B 1 64 ? -7.82 -2.385 -22.578 1 98.81 64 ALA B O 1
ATOM 3187 N N . LEU B 1 65 ? -7.133 -1.538 -20.641 1 98.81 65 LEU B N 1
ATOM 3188 C CA . LEU B 1 65 ? -8.016 -2.4 -19.859 1 98.81 65 LEU B CA 1
ATOM 3189 C C . LEU B 1 65 ? -9.477 -2.049 -20.109 1 98.81 65 LEU B C 1
ATOM 3191 O O . LEU B 1 65 ? -10.32 -2.939 -20.219 1 98.81 65 LEU B O 1
ATOM 3195 N N . ASN B 1 66 ? -9.727 -0.743 -20.141 1 98.69 66 ASN B N 1
ATOM 3196 C CA . ASN B 1 66 ? -11.102 -0.314 -20.391 1 98.69 66 ASN B CA 1
ATOM 3197 C C . ASN B 1 66 ? -11.617 -0.846 -21.734 1 98.69 66 ASN B C 1
ATOM 3199 O O . ASN B 1 66 ? -12.789 -1.225 -21.844 1 98.69 66 ASN B O 1
ATOM 3203 N N . GLU B 1 67 ? -10.789 -0.833 -22.703 1 98.75 67 GLU B N 1
ATOM 3204 C CA . GLU B 1 67 ? -11.164 -1.362 -24.016 1 98.75 67 GLU B CA 1
ATOM 3205 C C . GLU B 1 67 ? -11.547 -2.838 -23.922 1 98.75 67 GLU B C 1
ATOM 3207 O O . GLU B 1 67 ? -12.523 -3.271 -24.531 1 98.75 67 GLU B O 1
ATOM 3212 N N . VAL B 1 68 ? -10.82 -3.619 -23.172 1 98.88 68 VAL B N 1
ATOM 3213 C CA . VAL B 1 68 ? -11.109 -5.039 -23 1 98.88 68 VAL B CA 1
ATOM 3214 C C . VAL B 1 68 ? -12.477 -5.211 -22.344 1 98.88 68 VAL B C 1
ATOM 3216 O O . VAL B 1 68 ? -13.289 -6.027 -22.781 1 98.88 68 VAL B O 1
ATOM 3219 N N . PHE B 1 69 ? -12.773 -4.422 -21.312 1 98.81 69 PHE B N 1
ATOM 3220 C CA . PHE B 1 69 ? -14 -4.539 -20.531 1 98.81 69 PHE B CA 1
ATOM 3221 C C . PHE B 1 69 ? -15.203 -4.082 -21.359 1 98.81 69 PHE B C 1
ATOM 3223 O O . PHE B 1 69 ? -16.328 -4.527 -21.125 1 98.81 69 PHE B O 1
ATOM 3230 N N . GLN B 1 70 ? -14.945 -3.199 -22.328 1 98.38 70 GLN B N 1
ATOM 3231 C CA . GLN B 1 70 ? -16.016 -2.725 -23.188 1 98.38 70 GLN B CA 1
ATOM 3232 C C . GLN B 1 70 ? -16.297 -3.723 -24.312 1 98.38 70 GLN B C 1
ATOM 3234 O O . GLN B 1 70 ? -17.453 -3.855 -24.75 1 98.38 70 GLN B O 1
ATOM 3239 N N . LYS B 1 71 ? -15.312 -4.441 -24.719 1 98.38 71 LYS B N 1
ATOM 3240 C CA . LYS B 1 71 ? -15.438 -5.371 -25.844 1 98.38 71 LYS B CA 1
ATOM 3241 C C . LYS B 1 71 ? -15.992 -6.719 -25.375 1 98.38 71 LYS B C 1
ATOM 3243 O O . LYS B 1 71 ? -16.641 -7.422 -26.156 1 98.38 71 LYS B O 1
ATOM 3248 N N . GLU B 1 72 ? -15.672 -7.086 -24.156 1 98.69 72 GLU B N 1
ATOM 3249 C CA . GLU B 1 72 ? -16.031 -8.406 -23.656 1 98.69 72 GLU B CA 1
ATOM 3250 C C . GLU B 1 72 ? -17.047 -8.305 -22.516 1 98.69 72 GLU B C 1
ATOM 3252 O O . GLU B 1 72 ? -17.031 -7.344 -21.75 1 98.69 72 GLU B O 1
ATOM 3257 N N . GLU B 1 73 ? -17.922 -9.25 -22.453 1 98.44 73 GLU B N 1
ATOM 3258 C CA . GLU B 1 73 ? -18.844 -9.328 -21.328 1 98.44 73 GLU B CA 1
ATOM 3259 C C . GLU B 1 73 ? -18.234 -10.078 -20.156 1 98.44 73 GLU B C 1
ATOM 3261 O O . GLU B 1 73 ? -18.562 -11.242 -19.906 1 98.44 73 GLU B O 1
ATOM 3266 N N . ILE B 1 74 ? -17.531 -9.398 -19.344 1 98.88 74 ILE B N 1
ATOM 3267 C CA . ILE B 1 74 ? -16.766 -10 -18.266 1 98.88 74 ILE B CA 1
ATOM 3268 C C . ILE B 1 74 ? -17.625 -10.133 -17.016 1 98.88 74 ILE B C 1
ATOM 3270 O O . ILE B 1 74 ? -18.297 -9.172 -16.609 1 98.88 74 ILE B O 1
ATOM 3274 N N . GLU B 1 75 ? -17.609 -11.289 -16.469 1 98.56 75 GLU B N 1
ATOM 3275 C CA . GLU B 1 75 ? -18.344 -11.555 -15.234 1 98.56 75 GLU B CA 1
ATOM 3276 C C . GLU B 1 75 ? -17.422 -11.516 -14.016 1 98.56 75 GLU B C 1
ATOM 3278 O O . GLU B 1 75 ? -17.781 -10.953 -12.977 1 98.56 75 GLU B O 1
ATOM 3283 N N . ILE B 1 76 ? -16.312 -12.195 -14.102 1 98.75 76 ILE B N 1
ATOM 3284 C CA . ILE B 1 76 ? -15.375 -12.391 -13 1 98.75 76 ILE B CA 1
ATOM 3285 C C . ILE B 1 76 ? -13.953 -12.141 -13.492 1 98.75 76 ILE B C 1
ATOM 3287 O O . ILE B 1 76 ? -13.602 -12.508 -14.617 1 98.75 76 ILE B O 1
ATOM 3291 N N . VAL B 1 77 ? -13.18 -11.492 -12.68 1 98.94 77 VAL B N 1
ATOM 3292 C CA . VAL B 1 77 ? -11.758 -11.312 -12.961 1 98.94 77 VAL B CA 1
ATOM 3293 C C . VAL B 1 77 ? -10.93 -12.18 -12.016 1 98.94 77 VAL B C 1
ATOM 3295 O O . VAL B 1 77 ? -11.125 -12.148 -10.797 1 98.94 77 VAL B O 1
ATOM 3298 N N . ILE B 1 78 ? -10.062 -13.031 -12.547 1 98.94 78 ILE B N 1
ATOM 3299 C CA . ILE B 1 78 ? -8.984 -13.664 -11.797 1 98.94 78 ILE B CA 1
ATOM 3300 C C . ILE B 1 78 ? -7.695 -12.867 -11.984 1 98.94 78 ILE B C 1
ATOM 3302 O O . ILE B 1 78 ? -7.129 -12.836 -13.078 1 98.94 78 ILE B O 1
ATOM 3306 N N . HIS B 1 79 ? -7.254 -12.234 -10.938 1 98.94 79 HIS B N 1
ATOM 3307 C CA . HIS B 1 79 ? -6.125 -11.312 -11.016 1 98.94 79 HIS B CA 1
ATOM 3308 C C . HIS B 1 79 ? -4.82 -12 -10.641 1 98.94 79 HIS B C 1
ATOM 3310 O O . HIS B 1 79 ? -4.516 -12.156 -9.453 1 98.94 79 HIS B O 1
ATOM 3316 N N . LEU B 1 80 ? -4.023 -12.281 -11.688 1 98.75 80 LEU B N 1
ATOM 3317 C CA . LEU B 1 80 ? -2.779 -13.016 -11.484 1 98.75 80 LEU B CA 1
ATOM 3318 C C . LEU B 1 80 ? -1.576 -12.156 -11.844 1 98.75 80 LEU B C 1
ATOM 3320 O O . LEU B 1 80 ? -0.438 -12.5 -11.523 1 98.75 80 LEU B O 1
ATOM 3324 N N . ALA B 1 81 ? -1.83 -11.055 -12.5 1 98.69 81 ALA B N 1
ATOM 3325 C CA . ALA B 1 81 ? -0.734 -10.211 -12.977 1 98.69 81 ALA B CA 1
ATOM 3326 C C . ALA B 1 81 ? 0.051 -9.617 -11.812 1 98.69 81 ALA B C 1
ATOM 3328 O O . ALA B 1 81 ? -0.51 -8.906 -10.977 1 98.69 81 ALA B O 1
ATOM 3329 N N . GLY B 1 82 ? 1.25 -9.93 -11.727 1 97.56 82 GLY B N 1
ATOM 3330 C CA . GLY B 1 82 ? 2.125 -9.422 -10.68 1 97.56 82 GLY B CA 1
ATOM 3331 C C . GLY B 1 82 ? 3.547 -9.938 -10.789 1 97.56 82 GLY B C 1
ATOM 3332 O O . GLY B 1 82 ? 3.771 -11.055 -11.25 1 97.56 82 GLY B O 1
ATOM 3333 N N . LEU B 1 83 ? 4.516 -9.086 -10.406 1 96.56 83 LEU B N 1
ATOM 3334 C CA . LEU B 1 83 ? 5.898 -9.516 -10.234 1 96.56 83 LEU B CA 1
ATOM 3335 C C . LEU B 1 83 ? 6.062 -10.312 -8.938 1 96.56 83 LEU B C 1
ATOM 3337 O O . LEU B 1 83 ? 5.461 -9.969 -7.918 1 96.56 83 LEU B O 1
ATOM 3341 N N . LYS B 1 84 ? 6.867 -11.414 -9 1 93.25 84 LYS B N 1
ATOM 3342 C CA . LYS B 1 84 ? 6.738 -12.344 -7.875 1 93.25 84 LYS B CA 1
ATOM 3343 C C . LYS B 1 84 ? 8.109 -12.734 -7.324 1 93.25 84 LYS B C 1
ATOM 3345 O O . LYS B 1 84 ? 8.195 -13.477 -6.344 1 93.25 84 LYS B O 1
ATOM 3350 N N . ALA B 1 85 ? 9.211 -12.289 -7.906 1 89.94 85 ALA B N 1
ATOM 3351 C CA . ALA B 1 85 ? 10.539 -12.703 -7.453 1 89.94 85 ALA B CA 1
ATOM 3352 C C . ALA B 1 85 ? 10.945 -11.961 -6.188 1 89.94 85 ALA B C 1
ATOM 3354 O O . ALA B 1 85 ? 11.25 -10.766 -6.23 1 89.94 85 ALA B O 1
ATOM 3355 N N . VAL B 1 86 ? 11.055 -12.688 -5.082 1 89.12 86 VAL B N 1
ATOM 3356 C CA . VAL B 1 86 ? 11.336 -12.125 -3.768 1 89.12 86 VAL B CA 1
ATOM 3357 C C . VAL B 1 86 ? 12.664 -11.375 -3.801 1 89.12 86 VAL B C 1
ATOM 3359 O O . VAL B 1 86 ? 12.742 -10.219 -3.383 1 89.12 86 VAL B O 1
ATOM 3362 N N . GLY B 1 87 ? 13.719 -12.031 -4.301 1 87.62 87 GLY B N 1
ATOM 3363 C CA . GLY B 1 87 ? 15.039 -11.414 -4.348 1 87.62 87 GLY B CA 1
ATOM 3364 C C . GLY B 1 87 ? 15.062 -10.125 -5.137 1 87.62 87 GLY B C 1
ATOM 3365 O O . GLY B 1 87 ? 15.617 -9.117 -4.676 1 87.62 87 GLY B O 1
ATOM 3366 N N . GLU B 1 88 ? 14.422 -10.148 -6.297 1 92.5 88 GLU B N 1
ATOM 3367 C CA . GLU B 1 88 ? 14.383 -8.969 -7.156 1 92.5 88 GLU B CA 1
ATOM 3368 C C . GLU B 1 88 ? 13.562 -7.852 -6.516 1 92.5 88 GLU B C 1
ATOM 3370 O O . GLU B 1 88 ? 13.883 -6.672 -6.672 1 92.5 88 GLU B O 1
ATOM 3375 N N . SER B 1 89 ? 12.531 -8.203 -5.797 1 96.25 89 SER B N 1
ATOM 3376 C CA . SER B 1 89 ? 11.664 -7.211 -5.172 1 96.25 89 SER B CA 1
ATOM 3377 C C . SER B 1 89 ? 12.43 -6.355 -4.168 1 96.25 89 SER B C 1
ATOM 3379 O O . SER B 1 89 ? 12.117 -5.18 -3.971 1 96.25 89 SER B O 1
ATOM 3381 N N . VAL B 1 90 ? 13.453 -6.91 -3.49 1 95.62 90 VAL B N 1
ATOM 3382 C CA . VAL B 1 90 ? 14.25 -6.199 -2.496 1 95.62 90 VAL B CA 1
ATOM 3383 C C . VAL B 1 90 ? 15.125 -5.156 -3.188 1 95.62 90 VAL B C 1
ATOM 3385 O O . VAL B 1 90 ? 15.297 -4.047 -2.678 1 95.62 90 VAL B O 1
ATOM 3388 N N . SER B 1 91 ? 15.594 -5.504 -4.391 1 96.31 91 SER B N 1
ATOM 3389 C CA . SER B 1 91 ? 16.484 -4.605 -5.113 1 96.31 91 SER B CA 1
ATOM 3390 C C . SER B 1 91 ? 15.703 -3.588 -5.934 1 96.31 91 SER B C 1
ATOM 3392 O O . SER B 1 91 ? 16.203 -2.504 -6.238 1 96.31 91 SER B O 1
ATOM 3394 N N . LYS B 1 92 ? 14.438 -3.924 -6.293 1 97.88 92 LYS B N 1
ATOM 3395 C CA . LYS B 1 92 ? 13.633 -3.062 -7.156 1 97.88 92 LYS B CA 1
ATOM 3396 C C . LYS B 1 92 ? 12.25 -2.826 -6.559 1 97.88 92 LYS B C 1
ATOM 3398 O O . LYS B 1 92 ? 11.234 -3.037 -7.227 1 97.88 92 LYS B O 1
ATOM 3403 N N . PRO B 1 93 ? 12.188 -2.254 -5.371 1 98.75 93 PRO B N 1
ATOM 3404 C CA . PRO B 1 93 ? 10.891 -2.131 -4.699 1 98.75 93 PRO B CA 1
ATOM 3405 C C . PRO B 1 93 ? 9.914 -1.237 -5.457 1 98.75 93 PRO B C 1
ATOM 3407 O O . PRO B 1 93 ? 8.727 -1.55 -5.543 1 98.75 93 PRO B O 1
ATOM 3410 N N . ILE B 1 94 ? 10.383 -0.135 -6.059 1 98.88 94 ILE B N 1
ATOM 3411 C CA . ILE B 1 94 ? 9.484 0.785 -6.742 1 98.88 94 ILE B CA 1
ATOM 3412 C C . ILE B 1 94 ? 8.781 0.061 -7.891 1 98.88 94 ILE B C 1
ATOM 3414 O O . ILE B 1 94 ? 7.566 0.176 -8.055 1 98.88 94 ILE B O 1
ATOM 3418 N N . GLU B 1 95 ? 9.531 -0.759 -8.672 1 98.69 95 GLU B N 1
ATOM 3419 C CA . GLU B 1 95 ? 8.977 -1.513 -9.789 1 98.69 95 GLU B CA 1
ATOM 3420 C C . GLU B 1 95 ? 7.906 -2.492 -9.32 1 98.69 95 GLU B C 1
ATOM 3422 O O . GLU B 1 95 ? 6.863 -2.641 -9.961 1 98.69 95 GLU B O 1
ATOM 3427 N N . TYR B 1 96 ? 8.141 -3.143 -8.227 1 98.69 96 TYR B N 1
ATOM 3428 C CA . TYR B 1 96 ? 7.207 -4.141 -7.715 1 98.69 96 TYR B CA 1
ATOM 3429 C C . TYR B 1 96 ? 5.926 -3.484 -7.215 1 98.69 96 TYR B C 1
ATOM 3431 O O . TYR B 1 96 ? 4.824 -3.939 -7.531 1 98.69 96 TYR B O 1
ATOM 3439 N N . TYR B 1 97 ? 6.059 -2.416 -6.441 1 98.94 97 TYR B N 1
ATOM 3440 C CA . TYR B 1 97 ? 4.867 -1.72 -5.961 1 98.94 97 TYR B CA 1
ATOM 3441 C C . TYR B 1 97 ? 4.09 -1.104 -7.121 1 98.94 97 TYR B C 1
ATOM 3443 O O . TYR B 1 97 ? 2.859 -1.113 -7.125 1 98.94 97 TYR B O 1
ATOM 3451 N N . ASP B 1 98 ? 4.812 -0.527 -8.078 1 98.88 98 ASP B N 1
ATOM 3452 C CA . ASP B 1 98 ? 4.156 0.063 -9.234 1 98.88 98 ASP B CA 1
ATOM 3453 C C . ASP B 1 98 ? 3.369 -0.989 -10.016 1 98.88 98 ASP B C 1
ATOM 3455 O O . ASP B 1 98 ? 2.184 -0.806 -10.297 1 98.88 98 ASP B O 1
ATOM 3459 N N . ASN B 1 99 ? 4.016 -2.088 -10.281 1 98.75 99 ASN B N 1
ATOM 3460 C CA . ASN B 1 99 ? 3.363 -3.135 -11.062 1 98.75 99 ASN B CA 1
ATOM 3461 C C . ASN B 1 99 ? 2.211 -3.771 -10.289 1 98.75 99 ASN B C 1
ATOM 3463 O O . ASN B 1 99 ? 1.098 -3.879 -10.805 1 98.75 99 ASN B O 1
ATOM 3467 N N . ASN B 1 100 ? 2.484 -4.238 -9.07 1 98.88 100 ASN B N 1
ATOM 3468 C CA . ASN B 1 100 ? 1.518 -5.066 -8.359 1 98.88 100 ASN B CA 1
ATOM 3469 C C . ASN B 1 100 ? 0.419 -4.219 -7.719 1 98.88 100 ASN B C 1
ATOM 3471 O O . ASN B 1 100 ? -0.767 -4.52 -7.867 1 98.88 100 ASN B O 1
ATOM 3475 N N . VAL B 1 101 ? 0.796 -3.111 -6.992 1 98.94 101 VAL B N 1
ATOM 3476 C CA . VAL B 1 101 ? -0.175 -2.328 -6.234 1 98.94 101 VAL B CA 1
ATOM 3477 C C . VAL B 1 101 ? -0.883 -1.345 -7.16 1 98.94 101 VAL B C 1
ATOM 3479 O O . VAL B 1 101 ? -2.109 -1.377 -7.293 1 98.94 101 VAL B O 1
ATOM 3482 N N . ASN B 1 102 ? -0.093 -0.486 -7.875 1 98.88 102 ASN B N 1
ATOM 3483 C CA . ASN B 1 102 ? -0.714 0.459 -8.797 1 98.88 102 ASN B CA 1
ATOM 3484 C C . ASN B 1 102 ? -1.498 -0.258 -9.891 1 98.88 102 ASN B C 1
ATOM 3486 O O . ASN B 1 102 ? -2.598 0.165 -10.25 1 98.88 102 ASN B O 1
ATOM 3490 N N . GLY B 1 103 ? -0.886 -1.355 -10.422 1 98.88 103 GLY B N 1
ATOM 3491 C CA . GLY B 1 103 ? -1.605 -2.137 -11.414 1 98.88 103 GLY B CA 1
ATOM 3492 C C . GLY B 1 103 ? -2.951 -2.635 -10.922 1 98.88 103 GLY B C 1
ATOM 3493 O O . GLY B 1 103 ? -3.939 -2.6 -11.664 1 98.88 103 GLY B O 1
ATOM 3494 N N . THR B 1 104 ? -3.029 -3.1 -9.672 1 98.94 104 THR B N 1
ATOM 3495 C CA . THR B 1 104 ? -4.277 -3.58 -9.094 1 98.94 104 THR B CA 1
ATOM 3496 C C . THR B 1 104 ? -5.27 -2.434 -8.914 1 98.94 104 THR B C 1
ATOM 3498 O O . THR B 1 104 ? -6.469 -2.604 -9.141 1 98.94 104 THR B O 1
ATOM 3501 N N . LEU B 1 105 ? -4.773 -1.275 -8.516 1 98.94 105 LEU B N 1
ATOM 3502 C CA . LEU B 1 105 ? -5.645 -0.115 -8.352 1 98.94 105 LEU B CA 1
ATOM 3503 C C . LEU B 1 105 ? -6.301 0.255 -9.68 1 98.94 105 LEU B C 1
ATOM 3505 O O . LEU B 1 105 ? -7.5 0.542 -9.727 1 98.94 105 LEU B O 1
ATOM 3509 N N . VAL B 1 106 ? -5.52 0.231 -10.75 1 98.88 106 VAL B N 1
ATOM 3510 C CA . VAL B 1 106 ? -6.039 0.525 -12.086 1 98.88 106 VAL B CA 1
ATOM 3511 C C . VAL B 1 106 ? -7.105 -0.503 -12.461 1 98.88 106 VAL B C 1
ATOM 3513 O O . VAL B 1 106 ? -8.188 -0.142 -12.93 1 98.88 106 VAL B O 1
ATOM 3516 N N . LEU B 1 107 ? -6.789 -1.75 -12.188 1 98.94 107 LEU B N 1
ATOM 3517 C CA . LEU B 1 107 ? -7.715 -2.832 -12.508 1 98.94 107 LEU B CA 1
ATOM 3518 C C . LEU B 1 107 ? -9.031 -2.664 -11.75 1 98.94 107 LEU B C 1
ATOM 3520 O O . LEU B 1 107 ? -10.109 -2.756 -12.352 1 98.94 107 LEU B O 1
ATOM 3524 N N . LEU B 1 108 ? -8.961 -2.438 -10.445 1 98.94 108 LEU B N 1
ATOM 3525 C CA . LEU B 1 108 ? -10.156 -2.285 -9.617 1 98.94 108 LEU B CA 1
ATOM 3526 C C . LEU B 1 108 ? -11 -1.113 -10.102 1 98.94 108 LEU B C 1
ATOM 3528 O O . LEU B 1 108 ? -12.234 -1.196 -10.117 1 98.94 108 LEU B O 1
ATOM 3532 N N . ASP B 1 109 ? -10.336 -0.026 -10.453 1 98.88 109 ASP B N 1
ATOM 3533 C CA . ASP B 1 109 ? -11.047 1.15 -10.953 1 98.88 109 ASP B CA 1
ATOM 3534 C C . ASP B 1 109 ? -11.781 0.84 -12.258 1 98.88 109 ASP B C 1
ATOM 3536 O O . ASP B 1 109 ? -12.938 1.223 -12.43 1 98.88 109 ASP B O 1
ATOM 3540 N N . VAL B 1 110 ? -11.102 0.149 -13.18 1 98.94 110 VAL B N 1
ATOM 3541 C CA . VAL B 1 110 ? -11.688 -0.224 -14.469 1 98.94 110 VAL B CA 1
ATOM 3542 C C . VAL B 1 110 ? -12.859 -1.186 -14.242 1 98.94 110 VAL B C 1
ATOM 3544 O O . VAL B 1 110 ? -13.906 -1.054 -14.875 1 98.94 110 VAL B O 1
ATOM 3547 N N . MET B 1 111 ? -12.711 -2.148 -13.367 1 98.94 111 MET B N 1
ATOM 3548 C CA . MET B 1 111 ? -13.766 -3.094 -13.023 1 98.94 111 MET B CA 1
ATOM 3549 C C . MET B 1 111 ? -15 -2.361 -12.5 1 98.94 111 MET B C 1
ATOM 3551 O O . MET B 1 111 ? -16.109 -2.572 -13 1 98.94 111 MET B O 1
ATOM 3555 N N . ARG B 1 112 ? -14.727 -1.475 -11.531 1 98.69 112 ARG B N 1
ATOM 3556 C CA . ARG B 1 112 ? -15.82 -0.706 -10.938 1 98.69 112 ARG B CA 1
ATOM 3557 C C . ARG B 1 112 ? -16.562 0.099 -12 1 98.69 112 ARG B C 1
ATOM 3559 O O . ARG B 1 112 ? -17.797 0.1 -12.039 1 98.69 112 ARG B O 1
ATOM 3566 N N . ASN B 1 113 ? -15.852 0.72 -12.914 1 98.44 113 ASN B N 1
ATOM 3567 C CA . ASN B 1 113 ? -16.438 1.618 -13.906 1 98.44 113 ASN B CA 1
ATOM 3568 C C . ASN B 1 113 ? -17.172 0.846 -15 1 98.44 113 ASN B C 1
ATOM 3570 O O . ASN B 1 113 ? -17.969 1.418 -15.734 1 98.44 113 ASN B O 1
ATOM 3574 N N . ASN B 1 114 ? -16.891 -0.424 -15.125 1 98.62 114 ASN B N 1
ATOM 3575 C CA . ASN B 1 114 ? -17.578 -1.266 -16.094 1 98.62 114 ASN B CA 1
ATOM 3576 C C . ASN B 1 114 ? -18.578 -2.207 -15.422 1 98.62 114 ASN B C 1
ATOM 3578 O O . ASN B 1 114 ? -19.062 -3.152 -16.047 1 98.62 114 ASN B O 1
ATOM 3582 N N . ASN B 1 115 ? -18.812 -1.98 -14.109 1 98.19 115 ASN B N 1
ATOM 3583 C CA . ASN B 1 115 ? -19.781 -2.707 -13.312 1 98.19 115 ASN B CA 1
ATOM 3584 C C . ASN B 1 115 ? -19.469 -4.199 -13.258 1 98.19 115 ASN B C 1
ATOM 3586 O O . ASN B 1 115 ? -20.375 -5.031 -13.391 1 98.19 115 ASN B O 1
ATOM 3590 N N . VAL B 1 116 ? -18.234 -4.562 -13.242 1 98.69 116 VAL B N 1
ATOM 3591 C CA . VAL B 1 116 ? -17.75 -5.914 -12.961 1 98.69 116 VAL B CA 1
ATOM 3592 C C . VAL B 1 116 ? -17.219 -5.988 -11.531 1 98.69 116 VAL B C 1
ATOM 3594 O O . VAL B 1 116 ? -16.156 -5.449 -11.234 1 98.69 116 VAL B O 1
ATOM 3597 N N . LYS B 1 117 ? -17.922 -6.668 -10.672 1 98.44 117 LYS B N 1
ATOM 3598 C CA . LYS B 1 117 ? -17.594 -6.566 -9.25 1 98.44 117 LYS B CA 1
ATOM 3599 C C . LYS B 1 117 ? -17.344 -7.945 -8.648 1 98.44 117 LYS B C 1
ATOM 3601 O O . LYS B 1 117 ? -17.781 -8.234 -7.531 1 98.44 117 LYS B O 1
ATOM 3606 N N . ASN B 1 118 ? -16.766 -8.859 -9.438 1 98.81 118 ASN B N 1
ATOM 3607 C CA . ASN B 1 118 ? -16.312 -10.172 -8.969 1 98.81 118 ASN B CA 1
ATOM 3608 C C . ASN B 1 118 ? -14.828 -10.383 -9.219 1 98.81 118 ASN B C 1
ATOM 3610 O O . ASN B 1 118 ? -14.375 -10.305 -10.367 1 98.81 118 ASN B O 1
ATOM 3614 N N . ILE B 1 119 ? -14.094 -10.688 -8.109 1 98.88 119 ILE B N 1
ATOM 3615 C CA . ILE B 1 119 ? -12.648 -10.812 -8.297 1 98.88 119 ILE B CA 1
ATOM 3616 C C . ILE B 1 119 ? -12.117 -11.969 -7.465 1 98.88 119 ILE B C 1
ATOM 3618 O O . ILE B 1 119 ? -12.547 -12.172 -6.324 1 98.88 119 ILE B O 1
ATOM 3622 N N . VAL B 1 120 ? -11.312 -12.797 -8.047 1 98.94 120 VAL B N 1
ATOM 3623 C CA . VAL B 1 120 ? -10.422 -13.734 -7.363 1 98.94 120 VAL B CA 1
ATOM 3624 C C . VAL B 1 120 ? -8.992 -13.211 -7.406 1 98.94 120 VAL B C 1
ATOM 3626 O O . VAL B 1 120 ? -8.422 -13.023 -8.484 1 98.94 120 VAL B O 1
ATOM 3629 N N . PHE B 1 121 ? -8.43 -12.984 -6.234 1 98.94 121 PHE B N 1
ATOM 3630 C CA . PHE B 1 121 ? -7.09 -12.406 -6.164 1 98.94 121 PHE B CA 1
ATOM 3631 C C . PHE B 1 121 ? -6.066 -13.477 -5.793 1 98.94 121 PHE B C 1
ATOM 3633 O O . PHE B 1 121 ? -6.242 -14.195 -4.809 1 98.94 121 PHE B O 1
ATOM 3640 N N . SER B 1 122 ? -5.023 -13.5 -6.652 1 98.75 122 SER B N 1
ATOM 3641 C CA . SER B 1 122 ? -3.867 -14.352 -6.391 1 98.75 122 SER B CA 1
ATOM 3642 C C . SER B 1 122 ? -2.957 -13.734 -5.332 1 98.75 122 SER B C 1
ATOM 3644 O O . SER B 1 122 ? -2.062 -12.945 -5.656 1 98.75 122 SER B O 1
ATOM 3646 N N . SER B 1 123 ? -3.146 -14.078 -4.113 1 98.69 123 SER B N 1
ATOM 3647 C CA . SER B 1 123 ? -2.295 -13.609 -3.02 1 98.69 123 SER B CA 1
ATOM 3648 C C . SER B 1 123 ? -1.207 -14.633 -2.699 1 98.69 123 SER B C 1
ATOM 3650 O O . SER B 1 123 ? -0.71 -15.32 -3.594 1 98.69 123 SER B O 1
ATOM 3652 N N . SER B 1 124 ? -0.667 -14.578 -1.547 1 97.94 124 SER B N 1
ATOM 3653 C CA . SER B 1 124 ? 0.507 -15.375 -1.216 1 97.94 124 SER B CA 1
ATOM 3654 C C . SER B 1 124 ? 0.588 -15.641 0.283 1 97.94 124 SER B C 1
ATOM 3656 O O . SER B 1 124 ? 0.17 -14.812 1.092 1 97.94 124 SER B O 1
ATOM 3658 N N . ALA B 1 125 ? 1.17 -16.75 0.625 1 96.75 125 ALA B N 1
ATOM 3659 C CA . ALA B 1 125 ? 1.431 -17.078 2.023 1 96.75 125 ALA B CA 1
ATOM 3660 C C . ALA B 1 125 ? 2.428 -16.109 2.641 1 96.75 125 ALA B C 1
ATOM 3662 O O . ALA B 1 125 ? 2.553 -16.031 3.865 1 96.75 125 ALA B O 1
ATOM 3663 N N . THR B 1 126 ? 3.115 -15.328 1.822 1 95.38 126 THR B N 1
ATOM 3664 C CA . THR B 1 126 ? 4.109 -14.375 2.305 1 95.38 126 THR B CA 1
ATOM 3665 C C . THR B 1 126 ? 3.459 -13.328 3.207 1 95.38 126 THR B C 1
ATOM 3667 O O . THR B 1 126 ? 4.141 -12.68 4.008 1 95.38 126 THR B O 1
ATOM 3670 N N . VAL B 1 127 ? 2.15 -13.141 3.117 1 97.88 127 VAL B N 1
ATOM 3671 C CA . VAL B 1 127 ? 1.469 -12.094 3.873 1 97.88 127 VAL B CA 1
ATOM 3672 C C . VAL B 1 127 ? 1.484 -12.438 5.359 1 97.88 127 VAL B C 1
ATOM 3674 O O . VAL B 1 127 ? 1.303 -11.562 6.207 1 97.88 127 VAL B O 1
ATOM 3677 N N . TYR B 1 128 ? 1.737 -13.727 5.656 1 96.94 128 TYR B N 1
ATOM 3678 C CA . TYR B 1 128 ? 1.744 -14.172 7.043 1 96.94 128 TYR B CA 1
ATOM 3679 C C . TYR B 1 128 ? 3.068 -13.836 7.719 1 96.94 128 TYR B C 1
ATOM 3681 O O . TYR B 1 128 ? 3.186 -13.906 8.945 1 96.94 128 TYR B O 1
ATOM 3689 N N . GLY B 1 129 ? 4.102 -13.398 6.949 1 94.56 129 GLY B N 1
ATOM 3690 C CA . GLY B 1 129 ? 5.426 -13.195 7.52 1 94.56 129 GLY B CA 1
ATOM 3691 C C . GLY B 1 129 ? 6 -14.438 8.164 1 94.56 129 GLY B C 1
ATOM 3692 O O . GLY B 1 129 ? 6.047 -15.5 7.535 1 94.56 129 GLY B O 1
ATOM 3693 N N . ASN B 1 130 ? 6.477 -14.281 9.352 1 92.56 130 ASN B N 1
ATOM 3694 C CA . ASN B 1 130 ? 6.93 -15.406 10.172 1 92.56 130 ASN B CA 1
ATOM 3695 C C . ASN B 1 130 ? 5.875 -15.805 11.195 1 92.56 130 ASN B C 1
ATOM 3697 O O . ASN B 1 130 ? 5.926 -15.375 12.352 1 92.56 130 ASN B O 1
ATOM 3701 N N . PRO B 1 131 ? 4.969 -16.672 10.727 1 93.31 131 PRO B N 1
ATOM 3702 C CA . PRO B 1 131 ? 3.871 -17.016 11.633 1 93.31 131 PRO B CA 1
ATOM 3703 C C . PRO B 1 131 ? 4.359 -17.688 12.922 1 93.31 131 PRO B C 1
ATOM 3705 O O . PRO B 1 131 ? 5.312 -18.469 12.898 1 93.31 131 PRO B O 1
ATOM 3708 N N . LYS B 1 132 ? 3.705 -17.422 14.023 1 89.44 132 LYS B N 1
ATOM 3709 C CA . LYS B 1 132 ? 4.066 -17.953 15.336 1 89.44 132 LYS B CA 1
ATOM 3710 C C . LYS B 1 132 ? 3.738 -19.438 15.438 1 89.44 132 LYS B C 1
ATOM 3712 O O . LYS B 1 132 ? 4.398 -20.188 16.172 1 89.44 132 LYS B O 1
ATOM 3717 N N . GLU B 1 133 ? 2.695 -19.781 14.727 1 92.69 133 GLU B N 1
ATOM 3718 C CA . GLU B 1 133 ? 2.229 -21.156 14.789 1 92.69 133 GLU B CA 1
ATOM 3719 C C . GLU B 1 133 ? 1.97 -21.719 13.391 1 92.69 133 GLU B C 1
ATOM 3721 O O . GLU B 1 133 ? 1.514 -21 12.5 1 92.69 133 GLU B O 1
ATOM 3726 N N . VAL B 1 134 ? 2.266 -23.031 13.203 1 94.44 134 VAL B N 1
ATOM 3727 C CA . VAL B 1 134 ? 1.967 -23.797 12 1 94.44 134 VAL B CA 1
ATOM 3728 C C . VAL B 1 134 ? 1.226 -25.094 12.375 1 94.44 134 VAL B C 1
ATOM 3730 O O . VAL B 1 134 ? 1.481 -25.672 13.422 1 94.44 134 VAL B O 1
ATOM 3733 N N . PRO B 1 135 ? 0.336 -25.547 11.586 1 97.62 135 PRO B N 1
ATOM 3734 C CA . PRO B 1 135 ? -0.081 -25.016 10.289 1 97.62 135 PRO B CA 1
ATOM 3735 C C . PRO B 1 135 ? -0.735 -23.641 10.414 1 97.62 135 PRO B C 1
ATOM 3737 O O . PRO B 1 135 ? -1.42 -23.359 11.398 1 97.62 135 PRO B O 1
ATOM 3740 N N . VAL B 1 136 ? -0.536 -22.828 9.453 1 97.94 136 VAL B N 1
ATOM 3741 C CA . VAL B 1 136 ? -1.108 -21.484 9.398 1 97.94 136 VAL B CA 1
ATOM 3742 C C . VAL B 1 136 ? -2.58 -21.562 8.992 1 97.94 136 VAL B C 1
ATOM 3744 O O . VAL B 1 136 ? -2.928 -22.234 8.016 1 97.94 136 VAL B O 1
ATOM 3747 N N . LYS B 1 137 ? -3.461 -20.906 9.695 1 97.81 137 LYS B N 1
ATOM 3748 C CA . LYS B 1 137 ? -4.887 -20.812 9.391 1 97.81 137 LYS B CA 1
ATOM 3749 C C . LYS B 1 137 ? -5.246 -19.469 8.797 1 97.81 137 LYS B C 1
ATOM 3751 O O . LYS B 1 137 ? -4.484 -18.5 8.922 1 97.81 137 LYS B O 1
ATOM 3756 N N . GLU B 1 138 ? -6.414 -19.453 8.094 1 98 138 GLU B N 1
ATOM 3757 C CA . GLU B 1 138 ? -6.859 -18.203 7.496 1 98 138 GLU B CA 1
ATOM 3758 C C . GLU B 1 138 ? -7.121 -17.141 8.562 1 98 138 GLU B C 1
ATOM 3760 O O . GLU B 1 138 ? -7.113 -15.938 8.273 1 98 138 GLU B O 1
ATOM 3765 N N . THR B 1 139 ? -7.348 -17.578 9.797 1 97 139 THR B N 1
ATOM 3766 C CA . THR B 1 139 ? -7.613 -16.672 10.898 1 97 139 THR B CA 1
ATOM 3767 C C . THR B 1 139 ? -6.312 -16.094 11.445 1 97 139 THR B C 1
ATOM 3769 O O . THR B 1 139 ? -6.332 -15.133 12.227 1 97 139 THR B O 1
ATOM 3772 N N . THR B 1 140 ? -5.164 -16.766 11.055 1 97.06 140 THR B N 1
ATOM 3773 C CA . THR B 1 140 ? -3.891 -16.172 11.438 1 97.06 140 THR B CA 1
ATOM 3774 C C . THR B 1 140 ? -3.771 -14.758 10.875 1 97.06 140 THR B C 1
ATOM 3776 O O . THR B 1 140 ? -3.955 -14.539 9.68 1 97.06 140 THR B O 1
ATOM 3779 N N . PRO B 1 141 ? -3.547 -13.773 11.742 1 95.38 141 PRO B N 1
ATOM 3780 C CA . PRO B 1 141 ? -3.428 -12.398 11.25 1 95.38 141 PRO B CA 1
ATOM 3781 C C . PRO B 1 141 ? -2.277 -12.219 10.266 1 95.38 141 PRO B C 1
ATOM 3783 O O . PRO B 1 141 ? -1.254 -12.898 10.375 1 95.38 141 PRO B O 1
ATOM 3786 N N . LYS B 1 142 ? -2.465 -11.32 9.312 1 96.81 142 LYS B N 1
ATOM 3787 C CA . LYS B 1 142 ? -1.334 -10.914 8.484 1 96.81 142 LYS B CA 1
ATOM 3788 C C . LYS B 1 142 ? -0.163 -10.445 9.344 1 96.81 142 LYS B C 1
ATOM 3790 O O . LYS B 1 142 ? -0.361 -9.773 10.359 1 96.81 142 LYS B O 1
ATOM 3795 N N . GLY B 1 143 ? 1.014 -10.836 8.93 1 95.94 143 GLY B N 1
ATOM 3796 C CA . GLY B 1 143 ? 2.199 -10.523 9.711 1 95.94 143 GLY B CA 1
ATOM 3797 C C . GLY B 1 143 ? 3.078 -9.461 9.062 1 95.94 143 GLY B C 1
ATOM 3798 O O . GLY B 1 143 ? 2.615 -8.695 8.219 1 95.94 143 GLY B O 1
ATOM 3799 N N . ILE B 1 144 ? 4.312 -9.328 9.641 1 95.56 144 ILE B N 1
ATOM 3800 C CA . ILE B 1 144 ? 5.336 -8.453 9.07 1 95.56 144 ILE B CA 1
ATOM 3801 C C . ILE B 1 144 ? 6.027 -9.164 7.91 1 95.56 144 ILE B C 1
ATOM 3803 O O . ILE B 1 144 ? 6.742 -10.148 8.109 1 95.56 144 ILE B O 1
ATOM 3807 N N . CYS B 1 145 ? 5.777 -8.656 6.723 1 96.25 145 CYS B N 1
ATOM 3808 C CA . CYS B 1 145 ? 6.395 -9.266 5.551 1 96.25 145 CYS B CA 1
ATOM 3809 C C . CYS B 1 145 ? 7.898 -9.016 5.535 1 96.25 145 CYS B C 1
ATOM 3811 O O . CYS B 1 145 ? 8.367 -7.988 6.027 1 96.25 145 CYS B O 1
ATOM 3813 N N . THR B 1 146 ? 8.633 -9.898 4.852 1 92.88 146 THR B N 1
ATOM 3814 C CA . THR B 1 146 ? 10.094 -9.836 4.914 1 92.88 146 THR B CA 1
ATOM 3815 C C . THR B 1 146 ? 10.664 -9.234 3.637 1 92.88 146 THR B C 1
ATOM 3817 O O . THR B 1 146 ? 11.883 -9.062 3.516 1 92.88 146 THR B O 1
ATOM 3820 N N . ASN B 1 147 ? 9.859 -8.961 2.674 1 95 147 ASN B N 1
ATOM 3821 C CA . ASN B 1 147 ? 10.305 -8.422 1.39 1 95 147 ASN B CA 1
ATOM 3822 C C . ASN B 1 147 ? 9.195 -7.633 0.702 1 95 147 ASN B C 1
ATOM 3824 O O . ASN B 1 147 ? 8.016 -7.801 1.023 1 95 147 ASN B O 1
ATOM 3828 N N . PRO B 1 148 ? 9.562 -6.773 -0.33 1 98.19 148 PRO B N 1
ATOM 3829 C CA . PRO B 1 148 ? 8.562 -5.938 -1.001 1 98.19 148 PRO B CA 1
ATOM 3830 C C . PRO B 1 148 ? 7.512 -6.758 -1.743 1 98.19 148 PRO B C 1
ATOM 3832 O O . PRO B 1 148 ? 6.352 -6.352 -1.818 1 98.19 148 PRO B O 1
ATOM 3835 N N . TYR B 1 149 ? 7.883 -7.926 -2.297 1 97.06 149 TYR B N 1
ATOM 3836 C CA . TYR B 1 149 ? 6.879 -8.773 -2.932 1 97.06 149 TYR B CA 1
ATOM 3837 C C . TYR B 1 149 ? 5.773 -9.141 -1.948 1 97.06 149 TYR B C 1
ATOM 3839 O O . TYR B 1 149 ? 4.59 -8.969 -2.242 1 97.06 149 TYR B O 1
ATOM 3847 N N . GLY B 1 150 ? 6.125 -9.664 -0.785 1 97.56 150 GLY B N 1
ATOM 3848 C CA . GLY B 1 150 ? 5.148 -9.977 0.243 1 97.56 150 GLY B CA 1
ATOM 3849 C C . GLY B 1 150 ? 4.289 -8.789 0.635 1 97.56 150 GLY B C 1
ATOM 3850 O O . GLY B 1 150 ? 3.074 -8.914 0.789 1 97.56 150 GLY B O 1
ATOM 3851 N N . TRP B 1 151 ? 4.953 -7.656 0.728 1 98.62 151 TRP B N 1
ATOM 3852 C CA . TRP B 1 151 ? 4.227 -6.441 1.081 1 98.62 151 TRP B CA 1
ATOM 3853 C C . TRP B 1 151 ? 3.219 -6.078 -0.003 1 98.62 151 TRP B C 1
ATOM 3855 O O . TRP B 1 151 ? 2.123 -5.598 0.297 1 98.62 151 TRP B O 1
ATOM 3865 N N . THR B 1 152 ? 3.586 -6.234 -1.296 1 98.88 152 THR B N 1
ATOM 3866 C CA . THR B 1 152 ? 2.631 -5.906 -2.348 1 98.88 152 THR B CA 1
ATOM 3867 C C . THR B 1 152 ? 1.356 -6.73 -2.199 1 98.88 152 THR B C 1
ATOM 3869 O O . THR B 1 152 ? 0.25 -6.203 -2.336 1 98.88 152 THR B O 1
ATOM 3872 N N . LYS B 1 153 ? 1.498 -8.039 -1.924 1 98.88 153 LYS B N 1
ATOM 3873 C CA . LYS B 1 153 ? 0.326 -8.891 -1.737 1 98.88 153 LYS B CA 1
ATOM 3874 C C . LYS B 1 153 ? -0.463 -8.477 -0.499 1 98.88 153 LYS B C 1
ATOM 3876 O O . LYS B 1 153 ? -1.694 -8.422 -0.53 1 98.88 153 LYS B O 1
ATOM 3881 N N . TRP B 1 154 ? 0.289 -8.188 0.547 1 98.81 154 TRP B N 1
ATOM 3882 C CA . TRP B 1 154 ? -0.306 -7.703 1.788 1 98.81 154 TRP B CA 1
ATOM 3883 C C . TRP B 1 154 ? -1.146 -6.453 1.539 1 98.81 154 TRP B C 1
ATOM 3885 O O . TRP B 1 154 ? -2.305 -6.383 1.957 1 98.81 154 TRP B O 1
ATOM 3895 N N . MET B 1 155 ? -0.623 -5.477 0.892 1 98.94 155 MET B N 1
ATOM 3896 C CA . MET B 1 155 ? -1.271 -4.199 0.613 1 98.94 155 MET B CA 1
ATOM 3897 C C . MET B 1 155 ? -2.479 -4.391 -0.3 1 98.94 155 MET B C 1
ATOM 3899 O O . MET B 1 155 ? -3.529 -3.785 -0.08 1 98.94 155 MET B O 1
ATOM 3903 N N . ILE B 1 156 ? -2.342 -5.23 -1.302 1 98.94 156 ILE B N 1
ATOM 3904 C CA . ILE B 1 156 ? -3.43 -5.445 -2.248 1 98.94 156 ILE B CA 1
ATOM 3905 C C . ILE B 1 156 ? -4.617 -6.09 -1.532 1 98.94 156 ILE B C 1
ATOM 3907 O O . ILE B 1 156 ? -5.77 -5.723 -1.772 1 98.94 156 ILE B O 1
ATOM 3911 N N . GLU B 1 157 ? -4.367 -7.094 -0.626 1 98.94 157 GLU B N 1
ATOM 3912 C CA . GLU B 1 157 ? -5.453 -7.648 0.173 1 98.94 157 GLU B CA 1
ATOM 3913 C C . GLU B 1 157 ? -6.207 -6.551 0.917 1 98.94 157 GLU B C 1
ATOM 3915 O O . GLU B 1 157 ? -7.441 -6.516 0.905 1 98.94 157 GLU B O 1
ATOM 3920 N N . GLN B 1 158 ? -5.457 -5.66 1.514 1 98.88 158 GLN B N 1
ATOM 3921 C CA . GLN B 1 158 ? -6.066 -4.586 2.289 1 98.88 158 GLN B CA 1
ATOM 3922 C C . GLN B 1 158 ? -6.895 -3.664 1.398 1 98.88 158 GLN B C 1
ATOM 3924 O O . GLN B 1 158 ? -8 -3.27 1.763 1 98.88 158 GLN B O 1
ATOM 3929 N N . ILE B 1 159 ? -6.371 -3.348 0.261 1 98.94 159 ILE B N 1
ATOM 3930 C CA . ILE B 1 159 ? -7.059 -2.477 -0.687 1 98.94 159 ILE B CA 1
ATOM 3931 C C . ILE B 1 159 ? -8.367 -3.123 -1.13 1 98.94 159 ILE B C 1
ATOM 3933 O O . ILE B 1 159 ? -9.414 -2.475 -1.136 1 98.94 159 ILE B O 1
ATOM 3937 N N . ILE B 1 160 ? -8.312 -4.398 -1.455 1 98.94 160 ILE B N 1
ATOM 3938 C CA . ILE B 1 160 ? -9.5 -5.121 -1.899 1 98.94 160 ILE B CA 1
ATOM 3939 C C . ILE B 1 160 ? -10.523 -5.176 -0.768 1 98.94 160 ILE B C 1
ATOM 3941 O O . ILE B 1 160 ? -11.727 -4.996 -0.998 1 98.94 160 ILE B O 1
ATOM 3945 N N . GLU B 1 161 ? -10.07 -5.43 0.467 1 98.69 161 GLU B N 1
ATOM 3946 C CA . GLU B 1 161 ? -10.953 -5.43 1.631 1 98.69 161 GLU B CA 1
ATOM 3947 C C . GLU B 1 161 ? -11.656 -4.082 1.794 1 98.69 161 GLU B C 1
ATOM 3949 O O . GLU B 1 161 ? -12.852 -4.027 2.088 1 98.69 161 GLU B O 1
ATOM 3954 N N . ASP B 1 162 ? -10.914 -3.037 1.607 1 98.69 162 ASP B N 1
ATOM 3955 C CA . ASP B 1 162 ? -11.477 -1.698 1.741 1 98.69 162 ASP B CA 1
ATOM 3956 C C . ASP B 1 162 ? -12.484 -1.412 0.628 1 98.69 162 ASP B C 1
ATOM 3958 O O . ASP B 1 162 ? -13.492 -0.738 0.853 1 98.69 162 ASP B O 1
ATOM 3962 N N . VAL B 1 163 ? -12.18 -1.848 -0.586 1 98.81 163 VAL B N 1
ATOM 3963 C CA . VAL B 1 163 ? -13.102 -1.689 -1.704 1 98.81 163 VAL B CA 1
ATOM 3964 C C . VAL B 1 163 ? -14.406 -2.424 -1.404 1 98.81 163 VAL B C 1
ATOM 3966 O O . VAL B 1 163 ? -15.492 -1.887 -1.627 1 98.81 163 VAL B O 1
ATOM 3969 N N . TYR B 1 164 ? -14.312 -3.627 -0.846 1 98.69 164 TYR B N 1
ATOM 3970 C CA . TYR B 1 164 ? -15.492 -4.402 -0.474 1 98.69 164 TYR B CA 1
ATOM 3971 C C . TYR B 1 164 ? -16.281 -3.699 0.622 1 98.69 164 TYR B C 1
ATOM 3973 O O . TYR B 1 164 ? -17.516 -3.701 0.605 1 98.69 164 TYR B O 1
ATOM 3981 N N . THR B 1 165 ? -15.586 -3.148 1.585 1 97.56 165 THR B N 1
ATOM 3982 C CA . THR B 1 165 ? -16.234 -2.438 2.682 1 97.56 165 THR B CA 1
ATOM 3983 C C . THR B 1 165 ? -17.031 -1.241 2.158 1 97.56 165 THR B C 1
ATOM 3985 O O . THR B 1 165 ? -18.141 -0.974 2.621 1 97.56 165 THR B O 1
ATOM 3988 N N . ALA B 1 166 ? -16.5 -0.568 1.195 1 98.06 166 ALA B N 1
ATOM 3989 C CA . ALA B 1 166 ? -17.141 0.601 0.61 1 98.06 166 ALA B CA 1
ATOM 3990 C C . ALA B 1 166 ? -18.344 0.193 -0.25 1 98.06 166 ALA B C 1
ATOM 3992 O O . ALA B 1 166 ? -19.312 0.942 -0.373 1 98.06 166 ALA B O 1
ATOM 3993 N N . ASP B 1 167 ? -18.266 -0.942 -0.903 1 97.88 167 ASP B N 1
ATOM 3994 C CA . ASP B 1 167 ? -19.281 -1.485 -1.797 1 97.88 167 ASP B CA 1
ATOM 3995 C C . ASP B 1 167 ? -19.375 -3.004 -1.664 1 97.88 167 ASP B C 1
ATOM 3997 O O . ASP B 1 167 ? -18.688 -3.738 -2.367 1 97.88 167 ASP B O 1
ATOM 4001 N N . ASN B 1 168 ? -20.281 -3.469 -0.834 1 97.56 168 ASN B N 1
ATOM 4002 C CA . ASN B 1 168 ? -20.359 -4.883 -0.479 1 97.56 168 ASN B CA 1
ATOM 4003 C C . ASN B 1 168 ? -21.094 -5.691 -1.543 1 97.56 168 ASN B C 1
ATOM 4005 O O . ASN B 1 168 ? -21.453 -6.848 -1.311 1 97.56 168 ASN B O 1
ATOM 4009 N N . GLU B 1 169 ? -21.281 -5.016 -2.684 1 97.62 169 GLU B N 1
ATOM 4010 C CA . GLU B 1 169 ? -21.797 -5.754 -3.836 1 97.62 169 GLU B CA 1
ATOM 4011 C C . GLU B 1 169 ? -20.703 -6.609 -4.469 1 97.62 169 GLU B C 1
ATOM 4013 O O . GLU B 1 169 ? -21 -7.512 -5.258 1 97.62 169 GLU B O 1
ATOM 4018 N N . TRP B 1 170 ? -19.516 -6.344 -4.125 1 98.25 170 TRP B N 1
ATOM 4019 C CA . TRP B 1 170 ? -18.391 -7.09 -4.684 1 98.25 170 TRP B CA 1
ATOM 4020 C C . TRP B 1 170 ? -18.391 -8.531 -4.188 1 98.25 170 TRP B C 1
ATOM 4022 O O . TRP B 1 170 ? -18.688 -8.789 -3.018 1 98.25 170 TRP B O 1
ATOM 4032 N N . GLY B 1 171 ? -18.219 -9.484 -5.078 1 98.62 171 GLY B N 1
ATOM 4033 C CA . GLY B 1 171 ? -17.812 -10.836 -4.738 1 98.62 171 GLY B CA 1
ATOM 4034 C C . GLY B 1 171 ? -16.297 -11.023 -4.766 1 98.62 171 GLY B C 1
ATOM 4035 O O . GLY B 1 171 ? -15.672 -10.859 -5.812 1 98.62 171 GLY B O 1
ATOM 4036 N N . VAL B 1 172 ? -15.727 -11.336 -3.611 1 98.81 172 VAL B N 1
ATOM 4037 C CA . VAL B 1 172 ? -14.266 -11.359 -3.488 1 98.81 172 VAL B CA 1
ATOM 4038 C C . VAL B 1 172 ? -13.812 -12.711 -2.939 1 98.81 172 VAL B C 1
ATOM 4040 O O . VAL B 1 172 ? -14.359 -13.195 -1.947 1 98.81 172 VAL B O 1
ATOM 4043 N N . VAL B 1 173 ? -12.867 -13.305 -3.621 1 98.81 173 VAL B N 1
ATOM 4044 C CA . VAL B 1 173 ? -12.117 -14.414 -3.043 1 98.81 173 VAL B CA 1
ATOM 4045 C C . VAL B 1 173 ? -10.625 -14.109 -3.076 1 98.81 173 VAL B C 1
ATOM 4047 O O . VAL B 1 173 ? -10.07 -13.789 -4.133 1 98.81 173 VAL B O 1
ATOM 4050 N N . ILE B 1 174 ? -10.016 -14.102 -1.95 1 98.88 174 ILE B N 1
ATOM 4051 C CA . ILE B 1 174 ? -8.562 -13.992 -1.829 1 98.88 174 ILE B CA 1
ATOM 4052 C C . ILE B 1 174 ? -7.965 -15.375 -1.598 1 98.88 174 ILE B C 1
ATOM 4054 O O . ILE B 1 174 ? -8.367 -16.094 -0.678 1 98.88 174 ILE B O 1
ATOM 4058 N N . LEU B 1 175 ? -7.055 -15.734 -2.459 1 98.94 175 LEU B N 1
ATOM 4059 C CA . LEU B 1 175 ? -6.391 -17.031 -2.342 1 98.94 175 LEU B CA 1
ATOM 4060 C C . LEU B 1 175 ? -4.934 -16.859 -1.922 1 98.94 175 LEU B C 1
ATOM 4062 O O . LEU B 1 175 ? -4.137 -16.266 -2.66 1 98.94 175 LEU B O 1
ATOM 4066 N N . ARG B 1 176 ? -4.633 -17.328 -0.755 1 98.75 176 ARG B N 1
ATOM 4067 C CA . ARG B 1 176 ? -3.246 -17.375 -0.298 1 98.75 176 ARG B CA 1
ATOM 4068 C C . ARG B 1 176 ? -2.627 -18.734 -0.566 1 98.75 176 ARG B C 1
ATOM 4070 O O . ARG B 1 176 ? -2.869 -19.688 0.176 1 98.75 176 ARG B O 1
ATOM 4077 N N . TYR B 1 177 ? -1.908 -18.844 -1.65 1 95.75 177 TYR B N 1
ATOM 4078 C CA . TYR B 1 177 ? -1.371 -20.156 -1.996 1 95.75 177 TYR B CA 1
ATOM 4079 C C . TYR B 1 177 ? 0.021 -20.344 -1.406 1 95.75 177 TYR B C 1
ATOM 4081 O O . TYR B 1 177 ? 0.738 -19.375 -1.162 1 95.75 177 TYR B O 1
ATOM 4089 N N . PHE B 1 178 ? 0.353 -21.578 -1.213 1 97.06 178 PHE B N 1
ATOM 4090 C CA . PHE B 1 178 ? 1.624 -22 -0.644 1 97.06 178 PHE B CA 1
ATOM 4091 C C . PHE B 1 178 ? 2.496 -22.656 -1.707 1 97.06 178 PHE B C 1
ATOM 4093 O O . PHE B 1 178 ? 2.221 -23.781 -2.137 1 97.06 178 PHE B O 1
ATOM 4100 N N . ASN B 1 179 ? 3.441 -22.094 -2.291 1 96.31 179 ASN B N 1
ATOM 4101 C CA . ASN B 1 179 ? 4.551 -22.469 -3.162 1 96.31 179 ASN B CA 1
ATOM 4102 C C . ASN B 1 179 ? 4.094 -23.375 -4.301 1 96.31 179 ASN B C 1
ATOM 4104 O O . ASN B 1 179 ? 4.387 -24.578 -4.309 1 96.31 179 ASN B O 1
ATOM 4108 N N . PRO B 1 180 ? 3.467 -22.875 -5.297 1 98.12 180 PRO B N 1
ATOM 4109 C CA . PRO B 1 180 ? 3.072 -23.672 -6.457 1 98.12 180 PRO B CA 1
ATOM 4110 C C . PRO B 1 180 ? 4.266 -24.297 -7.176 1 98.12 180 PRO B C 1
ATOM 4112 O O . PRO B 1 180 ? 5.289 -23.625 -7.367 1 98.12 180 PRO B O 1
ATOM 4115 N N . VAL B 1 181 ? 4.184 -25.578 -7.539 1 98.25 181 VAL B N 1
ATOM 4116 C CA . VAL B 1 181 ? 5.203 -26.297 -8.289 1 98.25 181 VAL B CA 1
ATOM 4117 C C . VAL B 1 181 ? 4.531 -27.25 -9.281 1 98.25 181 VAL B C 1
ATOM 4119 O O . VAL B 1 181 ? 3.303 -27.312 -9.352 1 98.25 181 VAL B O 1
ATOM 4122 N N . GLY B 1 182 ? 5.312 -27.891 -10.078 1 98.5 182 GLY B N 1
ATOM 4123 C CA . GLY B 1 182 ? 4.77 -28.844 -11.047 1 98.5 182 GLY B CA 1
ATOM 4124 C C . GLY B 1 182 ? 4.508 -28.219 -12.406 1 98.5 182 GLY B C 1
ATOM 4125 O O . GLY B 1 182 ? 5.098 -27.188 -12.75 1 98.5 182 GLY B O 1
ATOM 4126 N N . ALA B 1 183 ? 3.723 -28.891 -13.203 1 98.75 183 ALA B N 1
ATOM 4127 C CA . ALA B 1 183 ? 3.348 -28.484 -14.555 1 98.75 183 ALA B CA 1
ATOM 4128 C C . ALA B 1 183 ? 2.156 -29.297 -15.055 1 98.75 183 ALA B C 1
ATOM 4130 O O . ALA B 1 183 ? 1.696 -30.219 -14.383 1 98.75 183 ALA B O 1
ATOM 4131 N N . HIS B 1 184 ? 1.641 -28.875 -16.156 1 98.81 184 HIS B N 1
ATOM 4132 C CA . HIS B 1 184 ? 0.604 -29.672 -16.812 1 98.81 184 HIS B CA 1
ATOM 4133 C C . HIS B 1 184 ? 1.154 -31.016 -17.281 1 98.81 184 HIS B C 1
ATOM 4135 O O . HIS B 1 184 ? 2.289 -31.094 -17.766 1 98.81 184 HIS B O 1
ATOM 4141 N N . ASP B 1 185 ? 0.346 -32 -17.188 1 98.31 185 ASP B N 1
ATOM 4142 C CA . ASP B 1 185 ? 0.818 -33.375 -17.453 1 98.31 185 ASP B CA 1
ATOM 4143 C C . ASP B 1 185 ? 1.126 -33.562 -18.938 1 98.31 185 ASP B C 1
ATOM 4145 O O . ASP B 1 185 ? 1.806 -34.531 -19.312 1 98.31 185 ASP B O 1
ATOM 4149 N N . SER B 1 186 ? 0.687 -32.594 -19.859 1 98.31 186 SER B N 1
ATOM 4150 C CA . SER B 1 186 ? 1.022 -32.656 -21.281 1 98.31 186 SER B CA 1
ATOM 4151 C C . SER B 1 186 ? 2.512 -32.406 -21.5 1 98.31 186 SER B C 1
ATOM 4153 O O . SER B 1 186 ? 3.051 -32.781 -22.547 1 98.31 186 SER B O 1
ATOM 4155 N N . GLY B 1 187 ? 3.145 -31.734 -20.562 1 98.38 187 GLY B N 1
ATOM 4156 C CA . GLY B 1 187 ? 4.531 -31.312 -20.719 1 98.38 187 GLY B CA 1
ATOM 4157 C C . GLY B 1 187 ? 4.691 -30.125 -21.656 1 98.38 187 GLY B C 1
ATOM 4158 O O . GLY B 1 187 ? 5.812 -29.734 -21.984 1 98.38 187 GLY B O 1
ATOM 4159 N N . LEU B 1 188 ? 3.594 -29.484 -22.016 1 98.12 188 LEU B N 1
ATOM 4160 C CA . LEU B 1 188 ? 3.646 -28.406 -23 1 98.12 188 LEU B CA 1
ATOM 4161 C C . LEU B 1 188 ? 3.744 -27.047 -22.312 1 98.12 188 LEU B C 1
ATOM 4163 O O . LEU B 1 188 ? 4.215 -26.078 -22.922 1 98.12 188 LEU B O 1
ATOM 4167 N N . ILE B 1 189 ? 3.211 -26.938 -21.125 1 98.44 189 ILE B N 1
ATOM 4168 C CA . ILE B 1 189 ? 3.322 -25.688 -20.391 1 98.44 189 ILE B CA 1
ATOM 4169 C C . ILE B 1 189 ? 3.863 -25.969 -18.984 1 98.44 189 ILE B C 1
ATOM 4171 O O . ILE B 1 189 ? 3.617 -27.031 -18.422 1 98.44 189 ILE B O 1
ATOM 4175 N N . GLY B 1 190 ? 4.57 -25.109 -18.453 1 97.94 190 GLY B N 1
ATOM 4176 C CA . GLY B 1 190 ? 5.215 -25.172 -17.141 1 97.94 190 GLY B CA 1
ATOM 4177 C C . GLY B 1 190 ? 5.848 -23.859 -16.719 1 97.94 190 GLY B C 1
ATOM 4178 O O . GLY B 1 190 ? 5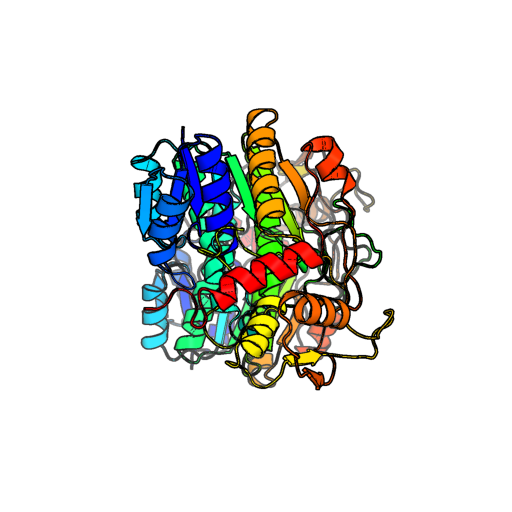.52 -22.797 -17.266 1 97.94 190 GLY B O 1
ATOM 4179 N N . GLU B 1 191 ? 6.621 -23.891 -15.68 1 96.75 191 GLU B N 1
ATOM 4180 C CA . GLU B 1 191 ? 7.258 -22.672 -15.164 1 96.75 191 GLU B CA 1
ATOM 4181 C C . GLU B 1 191 ? 8.586 -22.406 -15.867 1 96.75 191 GLU B C 1
ATOM 4183 O O . GLU B 1 191 ? 9.484 -23.25 -15.859 1 96.75 191 GLU B O 1
ATOM 4188 N N . ASP B 1 192 ? 8.656 -21.312 -16.516 1 94.44 192 ASP B N 1
ATOM 4189 C CA . ASP B 1 192 ? 9.859 -20.891 -17.234 1 94.44 192 ASP B CA 1
ATOM 4190 C C . ASP B 1 192 ? 10.273 -19.484 -16.844 1 94.44 192 ASP B C 1
ATOM 4192 O O . ASP B 1 192 ? 10.039 -18.531 -17.594 1 94.44 192 ASP B O 1
ATOM 4196 N N . PRO B 1 193 ? 10.93 -19.328 -15.664 1 88 193 PRO B N 1
ATOM 4197 C CA . PRO B 1 193 ? 11.352 -17.984 -15.258 1 88 193 PRO B CA 1
ATOM 4198 C C . PRO B 1 193 ? 12.461 -17.422 -16.141 1 88 193 PRO B C 1
ATOM 4200 O O . PRO B 1 193 ? 13.281 -18.188 -16.672 1 88 193 PRO B O 1
ATOM 4203 N N . LYS B 1 194 ? 12.453 -16.125 -16.297 1 82.12 194 LYS B N 1
ATOM 4204 C CA . LYS B 1 194 ? 13.516 -15.477 -17.062 1 82.12 194 LYS B CA 1
ATOM 4205 C C . LYS B 1 194 ? 14.789 -15.336 -16.219 1 82.12 194 LYS B C 1
ATOM 4207 O O . LYS B 1 194 ? 14.734 -14.867 -15.086 1 82.12 194 LYS B O 1
ATOM 4212 N N . GLY B 1 195 ? 15.906 -15.789 -16.828 1 80.12 195 GLY B N 1
ATOM 4213 C CA . GLY B 1 195 ? 17.172 -15.695 -16.109 1 80.12 195 GLY B CA 1
ATOM 4214 C C . GLY B 1 195 ? 17.344 -16.781 -15.062 1 80.12 195 GLY B C 1
ATOM 4215 O O . GLY B 1 195 ? 16.812 -17.891 -15.227 1 80.12 195 GLY B O 1
ATOM 4216 N N . ILE B 1 196 ? 18.203 -16.578 -14.109 1 82.44 196 ILE B N 1
ATOM 4217 C CA . ILE B 1 196 ? 18.406 -17.547 -13.023 1 82.44 196 ILE B CA 1
ATOM 4218 C C . ILE B 1 196 ? 17.172 -17.594 -12.148 1 82.44 196 ILE B C 1
ATOM 4220 O O . ILE B 1 196 ? 16.688 -16.562 -11.672 1 82.44 196 ILE B O 1
ATOM 4224 N N . PRO B 1 197 ? 16.688 -18.828 -12.016 1 89.38 197 PRO B N 1
ATOM 4225 C CA . PRO B 1 197 ? 15.445 -18.953 -11.242 1 89.38 197 PRO B CA 1
ATOM 4226 C C . PRO B 1 197 ? 15.609 -18.5 -9.797 1 89.38 197 PRO B C 1
ATOM 4228 O O . PRO B 1 197 ? 16.641 -18.734 -9.18 1 89.38 197 PRO B O 1
ATOM 4231 N N . ASN B 1 198 ? 14.539 -17.953 -9.312 1 84.94 198 ASN B N 1
ATOM 4232 C CA . ASN B 1 198 ? 14.484 -17.562 -7.902 1 84.94 198 ASN B CA 1
ATOM 4233 C C . ASN B 1 198 ? 13.773 -18.625 -7.062 1 84.94 198 ASN B C 1
ATOM 4235 O O . ASN B 1 198 ? 13.969 -18.688 -5.848 1 84.94 198 ASN B O 1
ATOM 4239 N N . ASN B 1 199 ? 12.977 -19.438 -7.758 1 90.75 199 ASN B N 1
ATOM 4240 C CA . ASN B 1 199 ? 12.219 -20.484 -7.074 1 90.75 199 ASN B CA 1
ATOM 4241 C C . ASN B 1 199 ? 12.93 -21.828 -7.121 1 90.75 199 ASN B C 1
ATOM 4243 O O . ASN B 1 199 ? 13.711 -22.094 -8.039 1 90.75 199 ASN B O 1
ATOM 4247 N N . LEU B 1 200 ? 12.688 -22.609 -6.223 1 94.38 200 LEU B N 1
ATOM 4248 C CA . LEU B 1 200 ? 13.398 -23.859 -5.973 1 94.38 200 LEU B CA 1
ATOM 4249 C C . LEU B 1 200 ? 13.234 -24.828 -7.141 1 94.38 200 LEU B C 1
ATOM 4251 O O . LEU B 1 200 ? 14.227 -25.297 -7.707 1 94.38 200 LEU B O 1
ATOM 4255 N N . THR B 1 201 ? 12.008 -25.078 -7.559 1 96.5 201 THR B N 1
ATOM 4256 C CA . THR B 1 201 ? 11.711 -26.172 -8.469 1 96.5 201 THR B CA 1
ATOM 4257 C C . THR B 1 201 ? 12.289 -25.891 -9.859 1 96.5 201 THR B C 1
ATOM 4259 O O . THR B 1 201 ? 12.969 -26.75 -10.438 1 96.5 201 THR B O 1
ATOM 4262 N N . PRO B 1 202 ? 12.086 -24.672 -10.375 1 95.81 202 PRO B N 1
ATOM 4263 C CA . PRO B 1 202 ? 12.727 -24.422 -11.664 1 95.81 202 PRO B CA 1
ATOM 4264 C C . PRO B 1 202 ? 14.25 -24.469 -11.586 1 95.81 202 PRO B C 1
ATOM 4266 O O . PRO B 1 202 ? 14.914 -24.859 -12.547 1 95.81 202 PRO B O 1
ATOM 4269 N N . TYR B 1 203 ? 14.812 -24.125 -10.453 1 95.88 203 TYR B N 1
ATOM 4270 C CA . TYR B 1 203 ? 16.25 -24.234 -10.273 1 95.88 203 TYR B CA 1
ATOM 4271 C C . TYR B 1 203 ? 16.703 -25.688 -10.328 1 95.88 203 TYR B C 1
ATOM 4273 O O . TYR B 1 203 ? 17.641 -26.031 -11.039 1 95.88 203 TYR B O 1
ATOM 4281 N N . ILE B 1 204 ? 16.031 -26.5 -9.633 1 97.69 204 ILE B N 1
ATOM 4282 C CA . ILE B 1 204 ? 16.344 -27.922 -9.586 1 97.69 204 ILE B CA 1
ATOM 4283 C C . ILE B 1 204 ? 16.281 -28.516 -10.992 1 97.69 204 ILE B C 1
ATOM 4285 O O . ILE B 1 204 ? 17.188 -29.234 -11.422 1 97.69 204 ILE B O 1
ATOM 4289 N N . THR B 1 205 ? 15.203 -28.234 -11.688 1 97.06 205 THR B N 1
ATOM 4290 C CA . THR B 1 205 ? 15.023 -28.828 -13.008 1 97.06 205 THR B CA 1
ATOM 4291 C C . THR B 1 205 ? 16.094 -28.344 -13.977 1 97.06 205 THR B C 1
ATOM 4293 O O . THR B 1 205 ? 16.547 -29.094 -14.844 1 97.06 205 THR B O 1
ATOM 4296 N N . GLN B 1 206 ? 16.531 -27.109 -13.844 1 95.56 206 GLN B N 1
ATOM 4297 C CA . GLN B 1 206 ? 17.562 -26.578 -14.719 1 95.56 206 GLN B CA 1
ATOM 4298 C C . GLN B 1 206 ? 18.922 -27.203 -14.406 1 95.56 206 GLN B C 1
ATOM 4300 O O . GLN B 1 206 ? 19.734 -27.391 -15.312 1 95.56 206 GLN B O 1
ATOM 4305 N N . VAL B 1 207 ? 19.172 -27.516 -13.148 1 96.5 207 VAL B N 1
ATOM 4306 C CA . VAL B 1 207 ? 20.359 -28.281 -12.805 1 96.5 207 VAL B CA 1
ATOM 4307 C C . VAL B 1 207 ? 20.266 -29.672 -13.422 1 96.5 207 VAL B C 1
ATOM 4309 O O . VAL B 1 207 ? 21.234 -30.172 -14.008 1 96.5 207 VAL B O 1
ATOM 4312 N N . ALA B 1 208 ? 19.125 -30.266 -13.336 1 95.88 208 ALA B N 1
ATOM 4313 C CA . ALA B 1 208 ? 18.906 -31.625 -13.805 1 95.88 208 ALA B CA 1
ATOM 4314 C C . ALA B 1 208 ? 19.125 -31.734 -15.312 1 95.88 208 ALA B C 1
ATOM 4316 O O . ALA B 1 208 ? 19.609 -32.75 -15.797 1 95.88 208 ALA B O 1
ATOM 4317 N N . VAL B 1 209 ? 18.781 -30.703 -16.078 1 93.94 209 VAL B N 1
ATOM 4318 C CA . VAL B 1 209 ? 18.922 -30.766 -17.531 1 93.94 209 VAL B CA 1
ATOM 4319 C C . VAL B 1 209 ? 20.297 -30.219 -17.938 1 93.94 209 VAL B C 1
ATOM 4321 O O . VAL B 1 209 ? 20.609 -30.156 -19.125 1 93.94 209 VAL B O 1
ATOM 4324 N N . GLY B 1 210 ? 21.047 -29.75 -16.969 1 93.56 210 GLY B N 1
ATOM 4325 C CA . GLY B 1 210 ? 22.438 -29.391 -17.219 1 93.56 210 GLY B CA 1
ATOM 4326 C C . GLY B 1 210 ? 22.641 -27.922 -17.531 1 93.56 210 GLY B C 1
ATOM 4327 O O . GLY B 1 210 ? 23.734 -27.5 -17.891 1 93.56 210 GLY B O 1
ATOM 4328 N N . LYS B 1 211 ? 21.625 -27.109 -17.344 1 93.12 211 LYS B N 1
ATOM 4329 C CA . LYS B 1 211 ? 21.719 -25.672 -17.609 1 93.12 211 LYS B CA 1
ATOM 4330 C C . LYS B 1 211 ? 22.453 -24.969 -16.469 1 93.12 211 LYS B C 1
ATOM 4332 O O . LYS B 1 211 ? 23.109 -23.953 -16.688 1 93.12 211 LYS B O 1
ATOM 4337 N N . LEU B 1 212 ? 22.25 -25.422 -15.242 1 94.88 212 LEU B N 1
ATOM 4338 C CA . LEU B 1 212 ? 22.938 -24.922 -14.055 1 94.88 212 LEU B CA 1
ATOM 4339 C C . LEU B 1 212 ? 23.797 -26.016 -13.43 1 94.88 212 LEU B C 1
ATOM 4341 O O . LEU B 1 212 ? 23.453 -27.188 -13.492 1 94.88 212 LEU B O 1
ATOM 4345 N N . GLU B 1 213 ? 24.859 -25.625 -12.883 1 96.5 213 GLU B N 1
ATOM 4346 C CA . GLU B 1 213 ? 25.844 -26.578 -12.375 1 96.5 213 GLU B CA 1
ATOM 4347 C C . GLU B 1 213 ? 25.359 -27.219 -11.07 1 96.5 213 GLU B C 1
ATOM 4349 O O . GLU B 1 213 ? 25.531 -28.422 -10.867 1 96.5 213 GLU B O 1
ATOM 4354 N N . LYS B 1 214 ? 24.875 -26.422 -10.227 1 97.62 214 LYS B N 1
ATOM 4355 C CA . LYS B 1 214 ? 24.453 -26.922 -8.914 1 97.62 214 LYS B CA 1
ATOM 4356 C C . LYS B 1 214 ? 23.391 -26.016 -8.305 1 97.62 214 LYS B C 1
ATOM 4358 O O . LYS B 1 214 ? 23.266 -24.844 -8.68 1 97.62 214 LYS B O 1
ATOM 4363 N N . LEU B 1 215 ? 22.625 -26.594 -7.445 1 97.25 215 LEU B N 1
ATOM 4364 C CA . LEU B 1 215 ? 21.625 -25.875 -6.664 1 97.25 215 LEU B CA 1
ATOM 4365 C C . LEU B 1 215 ? 22.25 -25.25 -5.422 1 97.25 215 LEU B C 1
ATOM 4367 O O . LEU B 1 215 ? 23.078 -25.859 -4.758 1 97.25 215 LEU B O 1
ATOM 4371 N N . THR B 1 216 ? 21.891 -24.031 -5.141 1 95 216 THR B N 1
ATOM 4372 C CA . THR B 1 216 ? 22.266 -23.438 -3.867 1 95 216 THR B CA 1
ATOM 4373 C C . THR B 1 216 ? 21.172 -23.625 -2.826 1 95 216 THR B C 1
ATOM 4375 O O . THR B 1 216 ? 20.031 -23.203 -3.035 1 95 216 THR B O 1
ATOM 4378 N N . VAL B 1 217 ? 21.516 -24.312 -1.765 1 96.12 217 VAL B N 1
ATOM 4379 C CA . VAL B 1 217 ? 20.609 -24.5 -0.635 1 96.12 217 VAL B CA 1
ATOM 4380 C C . VAL B 1 217 ? 20.969 -23.531 0.486 1 96.12 217 VAL B C 1
ATOM 4382 O O . VAL B 1 217 ? 22.094 -23.547 0.987 1 96.12 217 VAL B O 1
ATOM 4385 N N . PHE B 1 218 ? 20.031 -22.703 0.859 1 93.44 218 PHE B N 1
ATOM 4386 C CA . PHE B 1 218 ? 20.328 -21.672 1.852 1 93.44 218 PHE B CA 1
ATOM 4387 C C . PHE B 1 218 ? 19.922 -22.141 3.248 1 93.44 218 PHE B C 1
ATOM 4389 O O . PHE B 1 218 ? 18.75 -22.172 3.588 1 93.44 218 PHE B O 1
ATOM 4396 N N . GLY B 1 219 ? 20.906 -22.438 3.982 1 93.44 219 GLY B N 1
ATOM 4397 C CA . GLY B 1 219 ? 20.688 -22.859 5.352 1 93.44 219 GLY B CA 1
ATOM 4398 C C . GLY B 1 219 ? 20.578 -24.375 5.488 1 93.44 219 GLY B C 1
ATOM 4399 O O . GLY B 1 219 ? 19.938 -25.031 4.664 1 93.44 219 GLY B O 1
ATOM 4400 N N . ASN B 1 220 ? 21.172 -24.906 6.492 1 94.75 220 ASN B N 1
ATOM 4401 C CA . ASN B 1 220 ? 21.047 -26.312 6.848 1 94.75 220 ASN B CA 1
ATOM 4402 C C . ASN B 1 220 ? 21 -26.5 8.359 1 94.75 220 ASN B C 1
ATOM 4404 O O . ASN B 1 220 ? 21.344 -27.578 8.867 1 94.75 220 ASN B O 1
ATOM 4408 N N . ASP B 1 221 ? 20.641 -25.438 8.961 1 95.38 221 ASP B N 1
ATOM 4409 C CA . ASP B 1 221 ? 20.656 -25.469 10.422 1 95.38 221 ASP B CA 1
ATOM 4410 C C . ASP B 1 221 ? 19.312 -25.016 10.984 1 95.38 221 ASP B C 1
ATOM 4412 O O . ASP B 1 221 ? 19.219 -24.578 12.141 1 95.38 221 ASP B O 1
ATOM 4416 N N . TYR B 1 222 ? 18.328 -25.031 10.164 1 94.88 222 TYR B N 1
ATOM 4417 C CA . TYR B 1 222 ? 16.984 -24.781 10.664 1 94.88 222 TYR B CA 1
ATOM 4418 C C . TYR B 1 222 ? 16.531 -25.891 11.602 1 94.88 222 TYR B C 1
ATOM 4420 O O . TYR B 1 222 ? 17.078 -26.984 11.578 1 94.88 222 TYR B O 1
ATOM 4428 N N . ASP B 1 223 ? 15.547 -25.578 12.469 1 93.44 223 ASP B N 1
ATOM 4429 C CA . ASP B 1 223 ? 14.93 -26.594 13.32 1 93.44 223 ASP B CA 1
ATOM 4430 C C . ASP B 1 223 ? 13.93 -27.438 12.539 1 93.44 223 ASP B C 1
ATOM 4432 O O . ASP B 1 223 ? 12.727 -27.391 12.812 1 93.44 223 ASP B O 1
ATOM 4436 N N . THR B 1 224 ? 14.438 -28.156 11.555 1 96.31 224 THR B N 1
ATOM 4437 C CA . THR B 1 224 ? 13.68 -29.047 10.688 1 96.31 224 THR B CA 1
ATOM 4438 C C . THR B 1 224 ? 14.367 -30.406 10.586 1 96.31 224 THR B C 1
ATOM 4440 O O . THR B 1 224 ? 15.484 -30.594 11.078 1 96.31 224 THR B O 1
ATOM 4443 N N . GLU B 1 225 ? 13.758 -31.375 10.039 1 94.56 225 GLU B N 1
ATOM 4444 C CA . GLU B 1 225 ? 14.234 -32.75 10.023 1 94.56 225 GLU B CA 1
ATOM 4445 C C . GLU B 1 225 ? 15.633 -32.844 9.414 1 94.56 225 GLU B C 1
ATOM 4447 O O . GLU B 1 225 ? 16.484 -33.562 9.93 1 94.56 225 GLU B O 1
ATOM 4452 N N . ASP B 1 226 ? 15.859 -32.125 8.328 1 96.94 226 ASP B N 1
ATOM 4453 C CA . ASP B 1 226 ? 17.156 -32.25 7.664 1 96.94 226 ASP B CA 1
ATOM 4454 C C . ASP B 1 226 ? 17.906 -30.922 7.684 1 96.94 226 ASP B C 1
ATOM 4456 O O . ASP B 1 226 ? 18.875 -30.734 6.938 1 96.94 226 ASP B O 1
ATOM 4460 N N . GLY B 1 227 ? 17.359 -30 8.438 1 96.69 227 GLY B N 1
ATOM 4461 C CA . GLY B 1 227 ? 18.031 -28.734 8.641 1 96.69 227 GLY B CA 1
ATOM 4462 C C . GLY B 1 227 ? 17.703 -27.719 7.562 1 96.69 227 GLY B C 1
ATOM 4463 O O . GLY B 1 227 ? 18.078 -26.547 7.68 1 96.69 227 GLY B O 1
ATOM 4464 N N . THR B 1 228 ? 17.047 -28.062 6.551 1 97.31 228 THR B N 1
ATOM 4465 C CA . THR B 1 228 ? 16.75 -27.125 5.465 1 97.31 228 THR B CA 1
ATOM 4466 C C . THR B 1 228 ? 15.32 -26.609 5.566 1 97.31 228 THR B C 1
ATOM 4468 O O . THR B 1 228 ? 14.539 -27.094 6.387 1 97.31 228 THR B O 1
ATOM 4471 N N . GLY B 1 229 ? 15.016 -25.578 4.84 1 95.81 229 GLY B N 1
ATOM 4472 C CA . GLY B 1 229 ? 13.703 -24.953 4.918 1 95.81 229 GLY B CA 1
ATOM 4473 C C . GLY B 1 229 ? 12.57 -25.891 4.539 1 95.81 229 GLY B C 1
ATOM 4474 O O . GLY B 1 229 ? 12.719 -26.703 3.637 1 95.81 229 GLY B O 1
ATOM 4475 N N . VAL B 1 230 ? 11.469 -25.766 5.246 1 97.12 230 VAL B N 1
ATOM 4476 C CA . VAL B 1 230 ? 10.281 -26.594 5.012 1 97.12 230 VAL B CA 1
ATOM 4477 C C . VAL B 1 230 ? 9.133 -25.719 4.535 1 97.12 230 VAL B C 1
ATOM 4479 O O . VAL B 1 230 ? 8.797 -24.719 5.172 1 97.12 230 VAL B O 1
ATOM 4482 N N . ARG B 1 231 ? 8.594 -26.016 3.365 1 97.44 231 ARG B N 1
ATOM 4483 C CA . ARG B 1 231 ? 7.484 -25.281 2.773 1 97.44 231 ARG B CA 1
ATOM 4484 C C . ARG B 1 231 ? 6.363 -26.219 2.35 1 97.44 231 ARG B C 1
ATOM 4486 O O . ARG B 1 231 ? 6.59 -27.422 2.152 1 97.44 231 ARG B O 1
ATOM 4493 N N . ASP B 1 232 ? 5.184 -25.719 2.293 1 98.38 232 ASP B N 1
ATOM 4494 C CA . ASP B 1 232 ? 4.027 -26.406 1.72 1 98.38 232 ASP B CA 1
ATOM 4495 C C . ASP B 1 232 ? 3.975 -26.219 0.205 1 98.38 232 ASP B C 1
ATOM 4497 O O . ASP B 1 232 ? 3.498 -25.188 -0.284 1 98.38 232 ASP B O 1
ATOM 4501 N N . TYR B 1 233 ? 4.465 -27.25 -0.506 1 98.44 233 TYR B N 1
ATOM 4502 C CA . TYR B 1 233 ? 4.41 -27.188 -1.962 1 98.44 233 TYR B CA 1
ATOM 4503 C C . TYR B 1 233 ? 3.086 -27.734 -2.48 1 98.44 233 TYR B C 1
ATOM 4505 O O . TYR B 1 233 ? 2.588 -28.75 -1.984 1 98.44 233 TYR B O 1
ATOM 4513 N N . ILE B 1 234 ? 2.523 -27.047 -3.484 1 98.75 234 ILE B N 1
ATOM 4514 C CA . ILE B 1 234 ? 1.241 -27.453 -4.055 1 98.75 234 ILE B CA 1
ATOM 4515 C C . ILE B 1 234 ? 1.364 -27.578 -5.57 1 98.75 234 ILE B C 1
ATOM 4517 O O . ILE B 1 234 ? 1.995 -26.734 -6.215 1 98.75 234 ILE B O 1
ATOM 4521 N N . HIS B 1 235 ? 0.818 -28.641 -6.129 1 98.88 235 HIS B N 1
ATOM 4522 C CA . HIS B 1 235 ? 0.829 -28.828 -7.578 1 98.88 235 HIS B CA 1
ATOM 4523 C C . HIS B 1 235 ? 0.028 -27.719 -8.273 1 98.88 235 HIS B C 1
ATOM 4525 O O . HIS B 1 235 ? -1.104 -27.438 -7.879 1 98.88 235 HIS B O 1
ATOM 4531 N N . VAL B 1 236 ? 0.527 -27.188 -9.312 1 98.88 236 VAL B N 1
ATOM 4532 C CA . VAL B 1 236 ? -0.052 -26.031 -9.992 1 98.88 236 VAL B CA 1
ATOM 4533 C C . VAL B 1 236 ? -1.436 -26.391 -10.531 1 98.88 236 VAL B C 1
ATOM 4535 O O . VAL B 1 236 ? -2.332 -25.531 -10.57 1 98.88 236 VAL B O 1
ATOM 4538 N N . VAL B 1 237 ? -1.682 -27.609 -10.938 1 98.88 237 VAL B N 1
ATOM 4539 C CA . VAL B 1 237 ? -2.986 -28.016 -11.445 1 98.88 237 VAL B CA 1
ATOM 4540 C C . VAL B 1 237 ? -3.996 -28.062 -10.305 1 98.88 237 VAL B C 1
ATOM 4542 O O . VAL B 1 237 ? -5.152 -27.656 -10.469 1 98.88 237 VAL B O 1
ATOM 4545 N N . ASP B 1 238 ? -3.561 -28.594 -9.133 1 98.88 238 ASP B N 1
ATOM 4546 C CA . ASP B 1 238 ? -4.418 -28.5 -7.953 1 98.88 238 ASP B CA 1
ATOM 4547 C C . ASP B 1 238 ? -4.773 -27.047 -7.637 1 98.88 238 ASP B C 1
ATOM 4549 O O . ASP B 1 238 ? -5.926 -26.734 -7.336 1 98.88 238 ASP B O 1
ATOM 4553 N N . LEU B 1 239 ? -3.754 -26.234 -7.664 1 98.88 239 LEU B N 1
ATOM 4554 C CA . LEU B 1 239 ? -3.965 -24.812 -7.414 1 98.88 239 LEU B CA 1
ATOM 4555 C C . LEU B 1 239 ? -4.961 -24.234 -8.406 1 98.88 239 LEU B C 1
ATOM 4557 O O . LEU B 1 239 ? -5.852 -23.469 -8.031 1 98.88 239 LEU B O 1
ATOM 4561 N N . ALA B 1 240 ? -4.812 -24.531 -9.695 1 98.94 240 ALA B N 1
ATOM 4562 C CA . ALA B 1 240 ? -5.723 -24.062 -10.742 1 98.94 240 ALA B CA 1
ATOM 4563 C C . ALA B 1 240 ? -7.16 -24.469 -10.438 1 98.94 240 ALA B C 1
ATOM 4565 O O . ALA B 1 240 ? -8.086 -23.672 -10.586 1 98.94 240 ALA B O 1
ATOM 4566 N N . LEU B 1 241 ? -7.328 -25.688 -10.008 1 98.81 241 LEU B N 1
ATOM 4567 C CA . LEU B 1 241 ? -8.656 -26.203 -9.68 1 98.81 241 LEU B CA 1
ATOM 4568 C C . LEU B 1 241 ? -9.234 -25.469 -8.469 1 98.81 241 LEU B C 1
ATOM 4570 O O . LEU B 1 241 ? -10.453 -25.312 -8.359 1 98.81 241 LEU B O 1
ATOM 4574 N N . GLY B 1 242 ? -8.336 -25.031 -7.547 1 98.81 242 GLY B N 1
ATOM 4575 C CA . GLY B 1 242 ? -8.781 -24.156 -6.465 1 98.81 242 GLY B CA 1
ATOM 4576 C C . GLY B 1 242 ? -9.383 -22.859 -6.957 1 98.81 242 GLY B C 1
ATOM 4577 O O . GLY B 1 242 ? -10.352 -22.359 -6.383 1 98.81 242 GLY B O 1
ATOM 4578 N N . HIS B 1 243 ? -8.844 -22.266 -7.992 1 98.81 243 HIS B N 1
ATOM 4579 C CA . HIS B 1 243 ? -9.391 -21.062 -8.594 1 98.81 243 HIS B CA 1
ATOM 4580 C C . HIS B 1 243 ? -10.758 -21.312 -9.219 1 98.81 243 HIS B C 1
ATOM 4582 O O . HIS B 1 243 ? -11.664 -20.5 -9.102 1 98.81 243 HIS B O 1
ATOM 4588 N N . VAL B 1 244 ? -10.891 -22.484 -9.883 1 98.44 244 VAL B N 1
ATOM 4589 C CA . VAL B 1 244 ? -12.18 -22.859 -10.461 1 98.44 244 VAL B CA 1
ATOM 4590 C C . VAL B 1 244 ? -13.234 -22.938 -9.359 1 98.44 244 VAL B C 1
ATOM 4592 O O . VAL B 1 244 ? -14.336 -22.406 -9.508 1 98.44 244 VAL B O 1
ATOM 4595 N N . ALA B 1 245 ? -12.875 -23.562 -8.273 1 98.44 245 ALA B N 1
ATOM 4596 C CA . ALA B 1 245 ? -13.789 -23.672 -7.137 1 98.44 245 ALA B CA 1
ATOM 4597 C C . ALA B 1 245 ? -14.156 -22.297 -6.582 1 98.44 245 ALA B C 1
ATOM 4599 O O . ALA B 1 245 ? -15.273 -22.094 -6.121 1 98.44 245 ALA B O 1
ATOM 4600 N N . SER B 1 246 ? -13.242 -21.375 -6.621 1 98.31 246 SER B N 1
ATOM 4601 C CA . SER B 1 246 ? -13.445 -20.031 -6.105 1 98.31 246 SER B CA 1
ATOM 4602 C C . SER B 1 246 ? -14.461 -19.266 -6.953 1 98.31 246 SER B C 1
ATOM 4604 O O . SER B 1 246 ? -15.242 -18.469 -6.426 1 98.31 246 SER B O 1
ATOM 4606 N N . ILE B 1 247 ? -14.422 -19.469 -8.289 1 97.94 247 ILE B N 1
ATOM 4607 C CA . ILE B 1 247 ? -15.391 -18.844 -9.188 1 97.94 247 ILE B CA 1
ATOM 4608 C C . ILE B 1 247 ? -16.797 -19.328 -8.852 1 97.94 247 ILE B C 1
ATOM 4610 O O . ILE B 1 247 ? -17.75 -18.531 -8.828 1 97.94 247 ILE B O 1
ATOM 4614 N N . ASN B 1 248 ? -16.875 -20.625 -8.586 1 97.06 248 ASN B N 1
ATOM 4615 C CA . ASN B 1 248 ? -18.172 -21.203 -8.203 1 97.06 248 ASN B CA 1
ATOM 4616 C C . ASN B 1 248 ? -18.672 -20.609 -6.887 1 97.06 248 ASN B C 1
ATOM 4618 O O . ASN B 1 248 ? -19.859 -20.359 -6.73 1 97.06 248 ASN B O 1
ATOM 4622 N N . LYS B 1 249 ? -17.734 -20.406 -5.973 1 97.44 249 LYS B N 1
ATOM 4623 C CA . LYS B 1 249 ? -18.078 -19.812 -4.688 1 97.44 249 LYS B CA 1
ATOM 4624 C C . LYS B 1 249 ? -18.672 -18.406 -4.871 1 97.44 249 LYS B C 1
ATOM 4626 O O . LYS B 1 249 ? -19.688 -18.062 -4.242 1 97.44 249 LYS B O 1
ATOM 4631 N N . ILE B 1 250 ? -18.062 -17.594 -5.723 1 97.88 250 ILE B N 1
ATOM 4632 C CA . ILE B 1 250 ? -18.531 -16.234 -5.984 1 97.88 250 ILE B CA 1
ATOM 4633 C C . ILE B 1 250 ? -19.922 -16.281 -6.609 1 97.88 250 ILE B C 1
ATOM 4635 O O . ILE B 1 250 ? -20.797 -15.492 -6.246 1 97.88 250 ILE B O 1
ATOM 4639 N N . ARG B 1 251 ? -20.141 -17.219 -7.523 1 96.75 251 ARG B N 1
ATOM 4640 C CA . ARG B 1 251 ? -21.422 -17.344 -8.234 1 96.75 251 ARG B CA 1
ATOM 4641 C C . ARG B 1 251 ? -22.531 -17.734 -7.281 1 96.75 251 ARG B C 1
ATOM 4643 O O . ARG B 1 251 ? -23.688 -17.328 -7.453 1 96.75 251 ARG B O 1
ATOM 4650 N N . GLU B 1 252 ? -22.172 -18.422 -6.27 1 94.62 252 GLU B N 1
ATOM 4651 C CA . GLU B 1 252 ? -23.188 -18.938 -5.348 1 94.62 252 GLU B CA 1
ATOM 4652 C C . GLU B 1 252 ? -23.422 -17.969 -4.188 1 94.62 252 GLU B C 1
ATOM 4654 O O . GLU B 1 252 ? -24.562 -17.797 -3.744 1 94.62 252 GLU B O 1
ATOM 4659 N N . HIS B 1 253 ? -22.344 -17.422 -3.672 1 89.69 253 HIS B N 1
ATOM 4660 C CA . HIS B 1 253 ? -22.406 -16.578 -2.488 1 89.69 253 HIS B CA 1
ATOM 4661 C C . HIS B 1 253 ? -21.469 -15.391 -2.605 1 89.69 253 HIS B C 1
ATOM 4663 O O . HIS B 1 253 ? -20.281 -15.5 -2.266 1 89.69 253 HIS B O 1
ATOM 4669 N N . LYS B 1 254 ? -22.156 -14.234 -2.926 1 88.62 254 LYS B N 1
ATOM 4670 C CA . LYS B 1 254 ? -21.328 -13.039 -2.971 1 88.62 254 LYS B CA 1
ATOM 4671 C C . LYS B 1 254 ? -20.844 -12.648 -1.575 1 88.62 254 LYS B C 1
ATOM 4673 O O . LYS B 1 254 ? -21.469 -13.008 -0.575 1 88.62 254 LYS B O 1
ATOM 4678 N N . GLY B 1 255 ? -19.719 -12.023 -1.456 1 96 255 GLY B N 1
ATOM 4679 C CA . GLY B 1 255 ? -19.078 -11.617 -0.214 1 96 255 GLY B CA 1
ATOM 4680 C C . GLY B 1 255 ? -17.562 -11.641 -0.292 1 96 255 GLY B C 1
ATOM 4681 O O . GLY B 1 255 ? -17 -11.734 -1.381 1 96 255 GLY B O 1
ATOM 4682 N N . MET B 1 256 ? -16.969 -11.492 0.798 1 97.44 256 MET B N 1
ATOM 4683 C CA . MET B 1 256 ? -15.508 -11.516 0.9 1 97.44 256 MET B CA 1
ATOM 4684 C C . MET B 1 256 ? -15.031 -12.797 1.581 1 97.44 256 MET B C 1
ATOM 4686 O O . MET B 1 256 ? -15.391 -13.062 2.73 1 97.44 256 MET B O 1
ATOM 4690 N N . ASN B 1 257 ? -14.305 -13.594 0.843 1 97.94 257 ASN B N 1
ATOM 4691 C CA . ASN B 1 257 ? -13.797 -14.867 1.343 1 97.94 257 ASN B CA 1
ATOM 4692 C C . ASN B 1 257 ? -12.281 -14.977 1.179 1 97.94 257 ASN B C 1
ATOM 4694 O O . ASN B 1 257 ? -11.711 -14.391 0.258 1 97.94 257 ASN B O 1
ATOM 4698 N N . LEU B 1 258 ? -11.656 -15.664 2.084 1 98.44 258 LEU B N 1
ATOM 4699 C CA . LEU B 1 258 ? -10.211 -15.891 2.109 1 98.44 258 LEU B CA 1
ATOM 4700 C C . LEU B 1 258 ? -9.906 -17.375 2.316 1 98.44 258 LEU B C 1
ATOM 4702 O O . LEU B 1 258 ? -10.484 -18.016 3.193 1 98.44 258 LEU B O 1
ATOM 4706 N N . TYR B 1 259 ? -9.016 -17.938 1.479 1 98.75 259 TYR B N 1
ATOM 4707 C CA . TYR B 1 259 ? -8.664 -19.344 1.623 1 98.75 259 TYR B CA 1
ATOM 4708 C C . TYR B 1 259 ? -7.16 -19.562 1.477 1 98.75 259 TYR B C 1
ATOM 4710 O O . TYR B 1 259 ? -6.52 -18.922 0.631 1 98.75 259 TYR B O 1
ATOM 4718 N N . ASN B 1 260 ? -6.617 -20.391 2.305 1 98.69 260 ASN B N 1
ATOM 4719 C CA . ASN B 1 260 ? -5.309 -20.984 2.062 1 98.69 260 ASN B CA 1
ATOM 4720 C C . ASN B 1 260 ? -5.398 -22.156 1.077 1 98.69 260 ASN B C 1
ATOM 4722 O O . ASN B 1 260 ? -6.273 -23.016 1.199 1 98.69 260 ASN B O 1
ATOM 4726 N N . LEU B 1 261 ? -4.566 -22.109 0.1 1 98.81 261 LEU B N 1
ATOM 4727 C CA . LEU B 1 261 ? -4.465 -23.25 -0.803 1 98.81 261 LEU B CA 1
ATOM 4728 C C . LEU B 1 261 ? -3.1 -23.922 -0.68 1 98.81 261 LEU B C 1
ATOM 4730 O O . LEU B 1 261 ? -2.086 -23.359 -1.095 1 98.81 261 LEU B O 1
ATOM 4734 N N . GLY B 1 262 ? -2.971 -25 -0.136 1 98.56 262 GLY B N 1
ATOM 4735 C CA . GLY B 1 262 ? -1.814 -25.859 0.055 1 98.56 262 GLY B CA 1
ATOM 4736 C C . GLY B 1 262 ? -2.184 -27.312 0.285 1 98.56 262 GLY B C 1
ATOM 4737 O O . GLY B 1 262 ? -3.326 -27.719 0.058 1 98.56 262 GLY B O 1
ATOM 4738 N N . THR B 1 263 ? -1.223 -28.109 0.625 1 98.25 263 THR B N 1
ATOM 4739 C CA . THR B 1 263 ? -1.458 -29.516 0.874 1 98.25 263 THR B CA 1
ATOM 4740 C C . THR B 1 263 ? -1.618 -29.797 2.367 1 98.25 263 THR B C 1
ATOM 4742 O O . THR B 1 263 ? -2.117 -30.844 2.764 1 98.25 263 THR B O 1
ATOM 4745 N N . GLY B 1 264 ? -1.138 -28.844 3.172 1 97.94 264 GLY B N 1
ATOM 4746 C CA . GLY B 1 264 ? -1.12 -29.047 4.613 1 97.94 264 GLY B CA 1
ATOM 4747 C C . GLY B 1 264 ? 0.067 -29.875 5.082 1 97.94 264 GLY B C 1
ATOM 4748 O O . GLY B 1 264 ? 0.197 -30.156 6.277 1 97.94 264 GLY B O 1
ATOM 4749 N N . ARG B 1 265 ? 0.902 -30.141 4.137 1 96.44 265 ARG B N 1
ATOM 4750 C CA . ARG B 1 265 ? 2.096 -30.922 4.449 1 96.44 265 ARG B CA 1
ATOM 4751 C C . ARG B 1 265 ? 3.361 -30.141 4.098 1 96.44 265 ARG B C 1
ATOM 4753 O O . ARG B 1 265 ? 3.473 -29.594 3.006 1 96.44 265 ARG B O 1
ATOM 4760 N N . GLY B 1 266 ? 4.293 -30.141 5.059 1 97.06 266 GLY B N 1
ATOM 4761 C CA . GLY B 1 266 ? 5.582 -29.516 4.805 1 97.06 266 GLY B CA 1
ATOM 4762 C C . GLY B 1 266 ? 6.566 -30.438 4.117 1 97.06 266 GLY B C 1
ATOM 4763 O O . GLY B 1 266 ? 6.598 -31.641 4.395 1 97.06 266 GLY B O 1
ATOM 4764 N N . THR B 1 267 ? 7.324 -29.859 3.207 1 97.81 267 THR B N 1
ATOM 4765 C CA . THR B 1 267 ? 8.406 -30.562 2.518 1 97.81 267 THR B CA 1
ATOM 4766 C C . THR B 1 267 ? 9.688 -29.734 2.551 1 97.81 267 THR B C 1
ATOM 4768 O O . THR B 1 267 ? 9.664 -28.531 2.262 1 97.81 267 THR B O 1
ATOM 4771 N N . SER B 1 268 ? 10.781 -30.391 2.941 1 97.69 268 SER B N 1
ATOM 4772 C CA . SER B 1 268 ? 12.047 -29.672 3.014 1 97.69 268 SER B CA 1
ATOM 4773 C C . SER B 1 268 ? 12.68 -29.531 1.634 1 97.69 268 SER B C 1
ATOM 4775 O O . SER B 1 268 ? 12.25 -30.172 0.679 1 97.69 268 SER B O 1
ATOM 4777 N N . VAL B 1 269 ? 13.688 -28.672 1.572 1 97.75 269 VAL B N 1
ATOM 4778 C CA . VAL B 1 269 ? 14.406 -28.453 0.322 1 97.75 269 VAL B CA 1
ATOM 4779 C C . VAL B 1 269 ? 15.039 -29.766 -0.148 1 97.75 269 VAL B C 1
ATOM 4781 O O . VAL B 1 269 ? 14.922 -30.141 -1.318 1 97.75 269 VAL B O 1
ATOM 4784 N N . LEU B 1 270 ? 15.633 -30.484 0.755 1 97.94 270 LEU B N 1
ATOM 4785 C CA . LEU B 1 270 ? 16.359 -31.703 0.375 1 97.94 270 LEU B CA 1
ATOM 4786 C C . LEU B 1 270 ? 15.383 -32.812 0.035 1 97.94 270 LEU B C 1
ATOM 4788 O O . LEU B 1 270 ? 15.672 -33.656 -0.824 1 97.94 270 LEU B O 1
ATOM 4792 N N . GLU B 1 271 ? 14.234 -32.812 0.696 1 97.88 271 GLU B N 1
ATOM 4793 C CA . GLU B 1 271 ? 13.195 -33.75 0.291 1 97.88 271 GLU B CA 1
ATOM 4794 C C . GLU B 1 271 ? 12.766 -33.531 -1.153 1 97.88 271 GLU B C 1
ATOM 4796 O O . GLU B 1 271 ? 12.516 -34.469 -1.896 1 97.88 271 GLU B O 1
ATOM 4801 N N . MET B 1 272 ? 12.672 -32.281 -1.537 1 98.06 272 MET B N 1
ATOM 4802 C CA . MET B 1 272 ? 12.312 -31.938 -2.91 1 98.06 272 MET B CA 1
ATOM 4803 C C . MET B 1 272 ? 13.398 -32.375 -3.883 1 98.06 272 MET B C 1
ATOM 4805 O O . MET B 1 272 ? 13.109 -32.906 -4.957 1 98.06 272 MET B O 1
ATOM 4809 N N . VAL B 1 273 ? 14.625 -32.156 -3.492 1 98.31 273 VAL B N 1
ATOM 4810 C CA . VAL B 1 273 ? 15.758 -32.594 -4.309 1 98.31 273 VAL B CA 1
ATOM 4811 C C . VAL B 1 273 ? 15.703 -34.094 -4.523 1 98.31 273 VAL B C 1
ATOM 4813 O O . VAL B 1 273 ? 15.844 -34.562 -5.652 1 98.31 273 VAL B O 1
ATOM 4816 N N . ASP B 1 274 ? 15.461 -34.812 -3.479 1 98.31 274 ASP B N 1
ATOM 4817 C CA . ASP B 1 274 ? 15.383 -36.25 -3.539 1 98.31 274 ASP B CA 1
ATOM 4818 C C . ASP B 1 274 ? 14.266 -36.719 -4.473 1 98.31 274 ASP B C 1
ATOM 4820 O O . ASP B 1 274 ? 14.43 -37.656 -5.242 1 98.31 274 ASP B O 1
ATOM 4824 N N . ALA B 1 275 ? 13.117 -36.062 -4.359 1 98.38 275 ALA B N 1
ATOM 4825 C CA . ALA B 1 275 ? 11.984 -36.406 -5.223 1 98.38 275 ALA B CA 1
ATOM 4826 C C . ALA B 1 275 ? 12.344 -36.188 -6.695 1 98.38 275 ALA B C 1
ATOM 4828 O O . ALA B 1 275 ? 11.992 -37.031 -7.539 1 98.38 275 ALA B O 1
ATOM 4829 N N . PHE B 1 276 ? 13.031 -35.125 -6.98 1 98.44 276 PHE B N 1
ATOM 4830 C CA . PHE B 1 276 ? 13.398 -34.844 -8.359 1 98.44 276 PHE B CA 1
ATOM 4831 C C . PHE B 1 276 ? 14.43 -35.844 -8.875 1 98.44 276 PHE B C 1
ATOM 4833 O O . PHE B 1 276 ? 14.391 -36.25 -10.039 1 98.44 276 PHE B O 1
ATOM 4840 N N . GLU B 1 277 ? 15.391 -36.25 -7.988 1 98.56 277 GLU B N 1
ATOM 48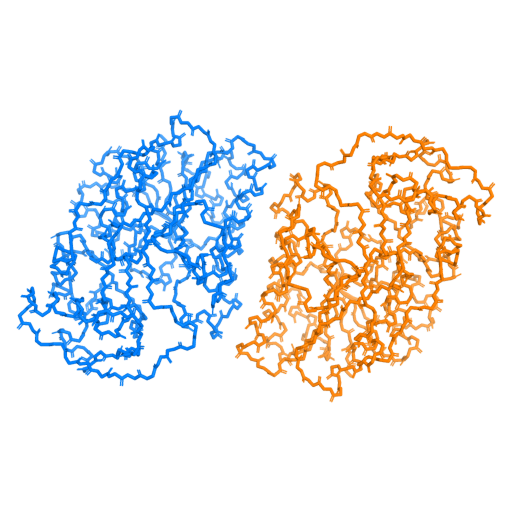41 C CA . GLU B 1 277 ? 16.359 -37.25 -8.398 1 98.56 277 GLU B CA 1
ATOM 4842 C C . GLU B 1 277 ? 15.688 -38.594 -8.711 1 98.56 277 GLU B C 1
ATOM 4844 O O . GLU B 1 277 ? 16.031 -39.25 -9.695 1 98.56 277 GLU B O 1
ATOM 4849 N N . LYS B 1 278 ? 14.766 -38.875 -7.93 1 98.19 278 LYS B N 1
ATOM 4850 C CA . LYS B 1 278 ? 14.039 -40.125 -8.102 1 98.19 278 LYS B CA 1
ATOM 4851 C C . LYS B 1 278 ? 13.297 -40.156 -9.43 1 98.19 278 LYS B C 1
ATOM 4853 O O . LYS B 1 278 ? 13.383 -41.125 -10.172 1 98.19 278 LYS B O 1
ATOM 4858 N N . VAL B 1 279 ? 12.594 -39.125 -9.812 1 97.75 279 VAL B N 1
ATOM 4859 C CA . VAL B 1 279 ? 11.703 -39.156 -10.961 1 97.75 279 VAL B CA 1
ATOM 4860 C C . VAL B 1 279 ? 12.5 -38.875 -12.242 1 97.75 279 VAL B C 1
ATOM 4862 O O . VAL B 1 279 ? 12.133 -39.344 -13.32 1 97.75 279 VAL B O 1
ATOM 4865 N N . SER B 1 280 ? 13.562 -38.125 -12.148 1 97.31 280 SER B N 1
ATOM 4866 C CA . SER B 1 280 ? 14.312 -37.75 -13.336 1 97.31 280 SER B CA 1
ATOM 4867 C C . SER B 1 280 ? 15.422 -38.75 -13.648 1 97.31 280 SER B C 1
ATOM 4869 O O . SER B 1 280 ? 15.922 -38.781 -14.773 1 97.31 280 SER B O 1
ATOM 4871 N N . GLY B 1 281 ? 15.867 -39.438 -12.562 1 97.25 281 GLY B N 1
ATOM 4872 C CA . GLY B 1 281 ? 17.031 -40.312 -12.688 1 97.25 281 GLY B CA 1
ATOM 4873 C C . GLY B 1 281 ? 18.344 -39.531 -12.773 1 97.25 281 GLY B C 1
ATOM 4874 O O . GLY B 1 281 ? 19.375 -40.125 -13.062 1 97.25 281 GLY B O 1
ATOM 4875 N N . LYS B 1 282 ? 18.266 -38.281 -12.578 1 97.12 282 LYS B N 1
ATOM 4876 C CA . LYS B 1 282 ? 19.438 -37.406 -12.625 1 97.12 282 LYS B CA 1
ATOM 4877 C C . LYS B 1 282 ? 19.891 -37 -11.227 1 97.12 282 LYS B C 1
ATOM 4879 O O . LYS B 1 282 ? 19.062 -36.812 -10.328 1 97.12 282 LYS B O 1
ATOM 4884 N N . LYS B 1 283 ? 21.172 -36.938 -11.047 1 96.69 283 LYS B N 1
ATOM 4885 C CA . LYS B 1 283 ? 21.688 -36.344 -9.812 1 96.69 283 LYS B CA 1
ATOM 4886 C C . LYS B 1 283 ? 21.531 -34.844 -9.805 1 96.69 283 LYS B C 1
ATOM 4888 O O . LYS B 1 283 ? 21.734 -34.188 -10.828 1 96.69 283 LYS B O 1
ATOM 4893 N N . ILE B 1 284 ? 21.25 -34.281 -8.641 1 98 284 ILE B N 1
ATOM 4894 C CA . ILE B 1 284 ? 21.109 -32.844 -8.461 1 98 284 ILE B CA 1
ATOM 4895 C C . ILE B 1 284 ? 22.172 -32.344 -7.488 1 98 284 ILE B C 1
ATOM 4897 O O . ILE B 1 284 ? 21.922 -32.25 -6.285 1 98 284 ILE B O 1
ATOM 4901 N N . PRO B 1 285 ? 23.359 -32 -8.008 1 98.06 285 PRO B N 1
ATOM 4902 C CA . PRO B 1 285 ? 24.359 -31.422 -7.105 1 98.06 285 PRO B CA 1
ATOM 4903 C C . PRO B 1 285 ? 23.875 -30.141 -6.43 1 98.06 285 PRO B C 1
ATOM 4905 O O . PRO B 1 285 ? 23.172 -29.344 -7.051 1 98.06 285 PRO B O 1
ATOM 4908 N N . TYR B 1 286 ? 24.172 -29.969 -5.156 1 97.81 286 TYR B N 1
ATOM 4909 C CA . TYR B 1 286 ? 23.812 -28.75 -4.461 1 97.81 286 TYR B CA 1
ATOM 4910 C C . TYR B 1 286 ? 24.922 -28.312 -3.506 1 97.81 286 TYR B C 1
ATOM 4912 O O . TYR B 1 286 ? 25.781 -29.125 -3.139 1 97.81 286 TYR B O 1
ATOM 4920 N N . GLU B 1 287 ? 25.016 -27.062 -3.283 1 97.56 287 GLU B N 1
ATOM 4921 C CA . GLU B 1 287 ? 25.906 -26.469 -2.283 1 97.56 287 GLU B CA 1
ATOM 4922 C C . GLU B 1 287 ? 25.109 -25.766 -1.189 1 97.56 287 GLU B C 1
ATOM 4924 O O . GLU B 1 287 ? 24.094 -25.109 -1.47 1 97.56 287 GLU B O 1
ATOM 4929 N N . ILE B 1 288 ? 25.531 -25.953 0.067 1 96.75 288 ILE B N 1
ATOM 4930 C CA . ILE B 1 288 ? 24.891 -25.297 1.201 1 96.75 288 ILE B CA 1
ATOM 4931 C C . ILE B 1 288 ? 25.562 -23.953 1.485 1 96.75 288 ILE B C 1
ATOM 4933 O O . ILE B 1 288 ? 26.781 -23.891 1.584 1 96.75 288 ILE B O 1
ATOM 4937 N N . LYS B 1 289 ? 24.812 -22.969 1.488 1 95.44 289 LYS B N 1
ATOM 4938 C CA . LYS B 1 289 ? 25.266 -21.641 1.889 1 95.44 289 LYS B CA 1
ATOM 4939 C C . LYS B 1 289 ? 24.531 -21.156 3.133 1 95.44 289 LYS B C 1
ATOM 4941 O O . LYS B 1 289 ? 23.625 -21.844 3.629 1 95.44 289 LYS B O 1
ATOM 4946 N N . GLU B 1 290 ? 24.938 -20 3.643 1 93.81 290 GLU B N 1
ATOM 4947 C CA . GLU B 1 290 ? 24.297 -19.422 4.82 1 93.81 290 GLU B CA 1
ATOM 4948 C C . GLU B 1 290 ? 22.828 -19.109 4.543 1 93.81 290 GLU B C 1
ATOM 4950 O O . GLU B 1 290 ? 22.438 -18.922 3.391 1 93.81 290 GLU B O 1
ATOM 4955 N N . ARG B 1 291 ? 22.109 -19.062 5.629 1 90.12 291 ARG B N 1
ATOM 4956 C CA . ARG B 1 291 ? 20.719 -18.656 5.527 1 90.12 291 ARG B CA 1
ATOM 4957 C C . ARG B 1 291 ? 20.594 -17.266 4.918 1 90.12 291 ARG B C 1
ATOM 4959 O O . ARG B 1 291 ? 21.5 -16.438 5.055 1 90.12 291 ARG B O 1
ATOM 4966 N N . ARG B 1 292 ? 19.516 -17.062 4.191 1 80.38 292 ARG B N 1
ATOM 4967 C CA . ARG B 1 292 ? 19.172 -15.703 3.787 1 80.38 292 ARG B CA 1
ATOM 4968 C C . ARG B 1 292 ? 18.484 -14.953 4.926 1 80.38 292 ARG B C 1
ATOM 4970 O O . ARG B 1 292 ? 17.734 -15.547 5.707 1 80.38 292 ARG B O 1
ATOM 4977 N N . PRO B 1 293 ? 18.797 -13.648 5.004 1 76.69 293 PRO B N 1
ATOM 4978 C CA . PRO B 1 293 ? 18.125 -12.891 6.055 1 76.69 293 PRO B CA 1
ATOM 4979 C C . PRO B 1 293 ? 16.594 -12.938 5.938 1 76.69 293 PRO B C 1
ATOM 4981 O O . PRO B 1 293 ? 16.047 -12.703 4.859 1 76.69 293 PRO B O 1
ATOM 4984 N N . GLY B 1 294 ? 15.969 -13.398 7.004 1 75.94 294 GLY B N 1
ATOM 4985 C CA . GLY B 1 294 ? 14.516 -13.352 7.047 1 75.94 294 GLY B CA 1
ATOM 4986 C C . GLY B 1 294 ? 13.867 -14.656 6.621 1 75.94 294 GLY B C 1
ATOM 4987 O O . GLY B 1 294 ? 12.641 -14.781 6.656 1 75.94 294 GLY B O 1
ATOM 4988 N N . ASP B 1 295 ? 14.719 -15.625 6.309 1 83.5 295 ASP B N 1
ATOM 4989 C CA . ASP B 1 295 ? 14.133 -16.891 5.891 1 83.5 295 ASP B CA 1
ATOM 4990 C C . ASP B 1 295 ? 13.43 -17.578 7.055 1 83.5 295 ASP B C 1
ATOM 4992 O O . ASP B 1 295 ? 13.906 -17.531 8.188 1 83.5 295 ASP B O 1
ATOM 4996 N N . ILE B 1 296 ? 12.438 -18.219 6.746 1 86.62 296 ILE B N 1
ATOM 4997 C CA . ILE B 1 296 ? 11.609 -18.922 7.723 1 86.62 296 ILE B CA 1
ATOM 4998 C C . ILE B 1 296 ? 11.906 -20.406 7.68 1 86.62 296 ILE B C 1
ATOM 5000 O O . ILE B 1 296 ? 12.141 -20.969 6.609 1 86.62 296 ILE B O 1
ATOM 5004 N N . ALA B 1 297 ? 11.883 -21.047 8.836 1 92.88 297 ALA B N 1
ATOM 5005 C CA . ALA B 1 297 ? 12.227 -22.453 8.938 1 92.88 297 ALA B CA 1
ATOM 5006 C C . ALA B 1 297 ? 11.133 -23.328 8.328 1 92.88 297 ALA B C 1
ATOM 5008 O O . ALA B 1 297 ? 11.398 -24.172 7.469 1 92.88 297 ALA B O 1
ATOM 5009 N N . THR B 1 298 ? 9.891 -23.141 8.852 1 95.62 298 THR B N 1
ATOM 5010 C CA . THR B 1 298 ? 8.789 -24.016 8.438 1 95.62 298 THR B CA 1
ATOM 5011 C C . THR B 1 298 ? 7.508 -23.203 8.242 1 95.62 298 THR B C 1
ATOM 5013 O O . THR B 1 298 ? 7.133 -22.406 9.102 1 95.62 298 THR B O 1
ATOM 5016 N N . VAL B 1 299 ? 6.871 -23.344 7.16 1 96.31 299 VAL B N 1
ATOM 5017 C CA . VAL B 1 299 ? 5.559 -22.75 6.941 1 96.31 299 VAL B CA 1
ATOM 5018 C C . VAL B 1 299 ? 4.707 -23.672 6.078 1 96.31 299 VAL B C 1
ATOM 5020 O O . VAL B 1 299 ? 5.102 -24.047 4.965 1 96.31 299 VAL B O 1
ATOM 5023 N N . TYR B 1 300 ? 3.578 -24.125 6.566 1 97.75 300 TYR B N 1
ATOM 5024 C CA . TYR B 1 300 ? 2.559 -24.875 5.836 1 97.75 300 TYR B CA 1
ATOM 5025 C C . TYR B 1 300 ? 1.165 -24.547 6.359 1 97.75 300 TYR B C 1
ATOM 5027 O O . TYR B 1 300 ? 1.02 -23.984 7.445 1 97.75 300 TYR B O 1
ATOM 5035 N N . CYS B 1 301 ? 0.163 -24.781 5.578 1 97.94 301 CYS B N 1
ATOM 5036 C CA . CYS B 1 301 ? -1.129 -24.203 5.918 1 97.94 301 CYS B CA 1
ATOM 5037 C C . CYS B 1 301 ? -2.092 -25.266 6.43 1 97.94 301 CYS B C 1
ATOM 5039 O O . CYS B 1 301 ? -1.844 -26.453 6.27 1 97.94 301 CYS B O 1
ATOM 5041 N N . ASP B 1 302 ? -3.09 -24.812 7.207 1 98.31 302 ASP B N 1
ATOM 5042 C CA . ASP B 1 302 ? -4.309 -25.578 7.449 1 98.31 302 ASP B CA 1
ATOM 5043 C C . ASP B 1 302 ? -5.223 -25.562 6.227 1 98.31 302 ASP B C 1
ATOM 5045 O O . ASP B 1 302 ? -5.488 -24.5 5.664 1 98.31 302 ASP B O 1
ATOM 5049 N N . THR B 1 303 ? -5.688 -26.734 5.797 1 98.12 303 THR B N 1
ATOM 5050 C CA . THR B 1 303 ? -6.402 -26.844 4.531 1 98.12 303 THR B CA 1
ATOM 5051 C C . THR B 1 303 ? -7.898 -27.031 4.773 1 98.12 303 THR B C 1
ATOM 5053 O O . THR B 1 303 ? -8.672 -27.188 3.824 1 98.12 303 THR B O 1
ATOM 5056 N N . GLU B 1 304 ? -8.352 -26.984 5.938 1 98.25 304 GLU B N 1
ATOM 5057 C CA . GLU B 1 304 ? -9.703 -27.375 6.32 1 98.25 304 GLU B CA 1
ATOM 5058 C C . GLU B 1 304 ? -10.742 -26.422 5.738 1 98.25 304 GLU B C 1
ATOM 5060 O O . GLU B 1 304 ? -11.797 -26.844 5.266 1 98.25 304 GLU B O 1
ATOM 5065 N N . LYS B 1 305 ? -10.547 -25.125 5.793 1 98.38 305 LYS B N 1
ATOM 5066 C CA . LYS B 1 305 ? -11.531 -24.141 5.34 1 98.38 305 LYS B CA 1
ATOM 5067 C C . LYS B 1 305 ? -11.828 -24.312 3.852 1 98.38 305 LYS B C 1
ATOM 5069 O O . LYS B 1 305 ? -12.992 -24.312 3.443 1 98.38 305 LYS B O 1
ATOM 5074 N N . ALA B 1 306 ? -10.773 -24.469 3.027 1 98.44 306 ALA B N 1
ATOM 5075 C CA . ALA B 1 306 ? -10.961 -24.672 1.593 1 98.44 306 ALA B CA 1
ATOM 5076 C C . ALA B 1 306 ? -11.75 -25.938 1.315 1 98.44 306 ALA B C 1
ATOM 5078 O O . ALA B 1 306 ? -12.633 -25.969 0.456 1 98.44 306 ALA B O 1
ATOM 5079 N N . LYS B 1 307 ? -11.383 -26.984 2.061 1 98.31 307 LYS B N 1
ATOM 5080 C CA . LYS B 1 307 ? -12.102 -28.25 1.904 1 98.31 307 LYS B CA 1
ATOM 5081 C C . LYS B 1 307 ? -13.586 -28.078 2.219 1 98.31 307 LYS B C 1
ATOM 5083 O O . LYS B 1 307 ? -14.438 -28.5 1.44 1 98.31 307 LYS B O 1
ATOM 5088 N N . LYS B 1 308 ? -13.875 -27.453 3.273 1 98.19 308 LYS B N 1
ATOM 5089 C CA . LYS B 1 308 ? -15.242 -27.328 3.771 1 98.19 308 LYS B CA 1
ATOM 5090 C C . LYS B 1 308 ? -16.047 -26.359 2.918 1 98.19 308 LYS B C 1
ATOM 5092 O O . LYS B 1 308 ? -17.219 -26.625 2.6 1 98.19 308 LYS B O 1
ATOM 5097 N N . GLU B 1 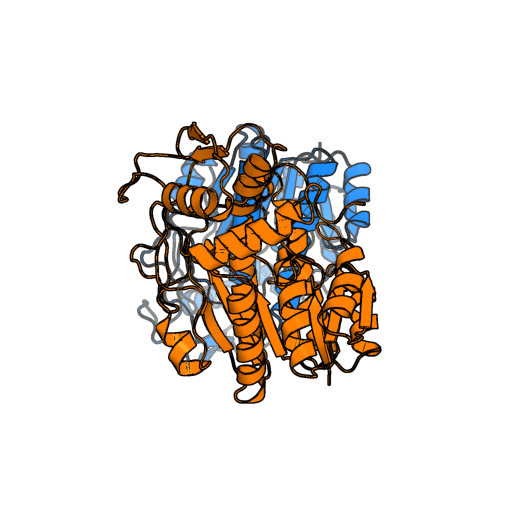309 ? -15.516 -25.234 2.494 1 97.69 309 GLU B N 1
ATOM 5098 C CA . GLU B 1 309 ? -16.312 -24.141 1.918 1 97.69 309 GLU B CA 1
ATOM 5099 C C . GLU B 1 309 ? -16.234 -24.156 0.394 1 97.69 309 GLU B C 1
ATOM 5101 O O . GLU B 1 309 ? -17.156 -23.703 -0.281 1 97.69 309 GLU B O 1
ATOM 5106 N N . LEU B 1 310 ? -15.133 -24.672 -0.145 1 97.94 310 LEU B N 1
ATOM 5107 C CA . LEU B 1 310 ? -14.977 -24.688 -1.596 1 97.94 310 LEU B CA 1
ATOM 5108 C C . LEU B 1 310 ? -15.188 -26.094 -2.156 1 97.94 310 LEU B C 1
ATOM 5110 O O . LEU B 1 310 ? -15.328 -26.266 -3.367 1 97.94 310 LEU B O 1
ATOM 5114 N N . GLY B 1 311 ? -15.148 -27.078 -1.269 1 97.88 311 GLY B N 1
ATOM 5115 C CA . GLY B 1 311 ? -15.141 -28.453 -1.751 1 97.88 311 GLY B CA 1
ATOM 5116 C C . GLY B 1 311 ? -13.867 -28.812 -2.492 1 97.88 311 GLY B C 1
ATOM 5117 O O . GLY B 1 311 ? -13.898 -29.609 -3.443 1 97.88 311 GLY B O 1
ATOM 5118 N N . TRP B 1 312 ? -12.797 -28.203 -2.16 1 98.19 312 TRP B N 1
ATOM 5119 C CA . TRP B 1 312 ? -11.523 -28.359 -2.854 1 98.19 312 TRP B CA 1
ATOM 5120 C C . TRP B 1 312 ? -10.445 -28.891 -1.911 1 98.19 312 TRP B C 1
ATOM 5122 O O . TRP B 1 312 ? -10.383 -28.5 -0.746 1 98.19 312 TRP B O 1
ATOM 5132 N N . GLU B 1 313 ? -9.625 -29.797 -2.389 1 98.12 313 GLU B N 1
ATOM 5133 C CA . GLU B 1 313 ? -8.43 -30.297 -1.717 1 98.12 313 GLU B CA 1
ATOM 5134 C C . GLU B 1 313 ? -7.336 -30.641 -2.723 1 98.12 313 GLU B C 1
ATOM 5136 O O . GLU B 1 313 ? -7.625 -31.109 -3.824 1 98.12 313 GLU B O 1
ATOM 5141 N N . ALA B 1 314 ? -6.098 -30.406 -2.33 1 98.38 314 ALA B N 1
ATOM 5142 C CA . ALA B 1 314 ? -4.984 -30.828 -3.178 1 98.38 314 ALA B CA 1
ATOM 5143 C C . ALA B 1 314 ? -4.93 -32.344 -3.291 1 98.38 314 ALA B C 1
ATOM 5145 O O . ALA B 1 314 ? -5.148 -33.062 -2.309 1 98.38 314 ALA B O 1
ATOM 5146 N N . LYS B 1 315 ? -4.617 -32.812 -4.504 1 98.19 315 LYS B N 1
ATOM 5147 C CA . LYS B 1 315 ? -4.664 -34.25 -4.711 1 98.19 315 LYS B CA 1
ATOM 5148 C C . LYS B 1 315 ? -3.283 -34.812 -5.043 1 98.19 315 LYS B C 1
ATOM 5150 O O . LYS B 1 315 ? -3.031 -36 -4.879 1 98.19 315 LYS B O 1
ATOM 5155 N N . TYR B 1 316 ? -2.42 -34 -5.492 1 98.44 316 TYR B N 1
ATOM 5156 C CA . TYR B 1 316 ? -1.14 -34.5 -6 1 98.44 316 TYR B CA 1
ATOM 5157 C C . TYR B 1 316 ? -0.053 -34.375 -4.938 1 98.44 316 TYR B C 1
ATOM 5159 O O . TYR B 1 316 ? -0.008 -33.406 -4.191 1 98.44 316 TYR B O 1
ATOM 5167 N N . ASP B 1 317 ? 0.762 -35.375 -4.855 1 97.69 317 ASP B N 1
ATOM 5168 C CA . ASP B 1 317 ? 1.839 -35.375 -3.869 1 97.69 317 ASP B CA 1
ATOM 5169 C C . ASP B 1 317 ? 3.145 -34.875 -4.477 1 97.69 317 ASP B C 1
ATOM 5171 O O . ASP B 1 317 ? 3.18 -34.469 -5.641 1 97.69 317 ASP B O 1
ATOM 5175 N N . ILE B 1 318 ? 4.195 -34.938 -3.668 1 97.94 318 ILE B N 1
ATOM 5176 C CA . ILE B 1 318 ? 5.477 -34.344 -4.035 1 97.94 318 ILE B CA 1
ATOM 5177 C C . ILE B 1 318 ? 6.074 -35.094 -5.223 1 97.94 318 ILE B C 1
ATOM 5179 O O . ILE B 1 318 ? 6.73 -34.469 -6.078 1 97.94 318 ILE B O 1
ATOM 5183 N N . GLU B 1 319 ? 5.852 -36.344 -5.277 1 98.12 319 GLU B N 1
ATOM 5184 C CA . GLU B 1 319 ? 6.371 -37.125 -6.395 1 98.12 319 GLU B CA 1
ATOM 5185 C C . GLU B 1 319 ? 5.707 -36.719 -7.707 1 98.12 319 GLU B C 1
ATOM 5187 O O . GLU B 1 319 ? 6.383 -36.562 -8.727 1 98.12 319 GLU B O 1
ATOM 5192 N N . ARG B 1 320 ? 4.359 -36.625 -7.652 1 98.62 320 ARG B N 1
ATOM 5193 C CA . ARG B 1 320 ? 3.633 -36.188 -8.836 1 98.62 320 ARG B CA 1
ATOM 5194 C C . ARG B 1 320 ? 4.055 -34.781 -9.25 1 98.62 320 ARG B C 1
ATOM 5196 O O . ARG B 1 320 ? 4.207 -34.5 -10.445 1 98.62 320 ARG B O 1
ATOM 5203 N N . MET B 1 321 ? 4.262 -33.906 -8.297 1 98.69 321 MET B N 1
ATOM 5204 C CA . MET B 1 321 ? 4.727 -32.562 -8.562 1 98.69 321 MET B CA 1
ATOM 5205 C C . MET B 1 321 ? 6.059 -32.594 -9.305 1 98.69 321 MET B C 1
ATOM 5207 O O . MET B 1 321 ? 6.215 -31.922 -10.328 1 98.69 321 MET B O 1
ATOM 5211 N N . ALA B 1 322 ? 6.957 -33.375 -8.789 1 98.56 322 ALA B N 1
ATOM 5212 C CA . ALA B 1 322 ? 8.289 -33.5 -9.383 1 98.56 322 ALA B CA 1
ATOM 5213 C C . ALA B 1 322 ? 8.227 -34.094 -10.781 1 98.56 322 ALA B C 1
ATOM 5215 O O . ALA B 1 322 ? 8.898 -33.625 -11.695 1 98.56 322 ALA B O 1
ATOM 5216 N N . LYS B 1 323 ? 7.402 -35.094 -10.938 1 98.62 323 LYS B N 1
ATOM 5217 C CA . LYS B 1 323 ? 7.273 -35.812 -12.211 1 98.62 323 LYS B CA 1
ATOM 5218 C C . LYS B 1 323 ? 6.785 -34.844 -13.305 1 98.62 323 LYS B C 1
ATOM 5220 O O . LYS B 1 323 ? 7.332 -34.844 -14.414 1 98.62 323 LYS B O 1
ATOM 5225 N N . ASP B 1 324 ? 5.777 -34.094 -13 1 98.75 324 ASP B N 1
ATOM 5226 C CA . ASP B 1 324 ? 5.195 -33.188 -13.992 1 98.75 324 ASP B CA 1
ATOM 5227 C C . ASP B 1 324 ? 6.137 -32.031 -14.305 1 98.75 324 ASP B C 1
ATOM 5229 O O . ASP B 1 324 ? 6.242 -31.594 -15.453 1 98.75 324 ASP B O 1
ATOM 5233 N N . ALA B 1 325 ? 6.809 -31.516 -13.25 1 98.5 325 ALA B N 1
ATOM 5234 C CA . ALA B 1 325 ? 7.797 -30.469 -13.477 1 98.5 325 ALA B CA 1
ATOM 5235 C C . ALA B 1 325 ? 8.938 -30.969 -14.367 1 98.5 325 ALA B C 1
ATOM 5237 O O . ALA B 1 325 ? 9.383 -30.25 -15.266 1 98.5 325 ALA B O 1
ATOM 5238 N N . TRP B 1 326 ? 9.352 -32.219 -14.125 1 98.06 326 TRP B N 1
ATOM 5239 C CA . TRP B 1 326 ? 10.445 -32.781 -14.891 1 98.06 326 TRP B CA 1
ATOM 5240 C C . TRP B 1 326 ? 10.023 -33.031 -16.328 1 98.06 326 TRP B C 1
ATOM 5242 O O . TRP B 1 326 ? 10.773 -32.75 -17.266 1 98.06 326 TRP B O 1
ATOM 5252 N N . ARG B 1 327 ? 8.828 -33.594 -16.547 1 98.25 327 ARG B N 1
ATOM 5253 C CA . ARG B 1 327 ? 8.312 -33.844 -17.891 1 98.25 327 ARG B CA 1
ATOM 5254 C C . ARG B 1 327 ? 8.32 -32.562 -18.719 1 98.25 327 ARG B C 1
ATOM 5256 O O . ARG B 1 327 ? 8.719 -32.562 -19.875 1 98.25 327 ARG B O 1
ATOM 5263 N N . TRP B 1 328 ? 7.879 -31.469 -18.094 1 98.06 328 TRP B N 1
ATOM 5264 C CA . TRP B 1 328 ? 7.891 -30.172 -18.766 1 98.06 328 TRP B CA 1
ATOM 5265 C C . TRP B 1 328 ? 9.312 -29.781 -19.156 1 98.06 328 TRP B C 1
ATOM 5267 O O . TRP B 1 328 ? 9.57 -29.422 -20.297 1 98.06 328 TRP B O 1
ATOM 5277 N N . GLN B 1 329 ? 10.211 -29.812 -18.172 1 96.94 329 GLN B N 1
ATOM 5278 C CA . GLN B 1 329 ? 11.578 -29.359 -18.422 1 96.94 329 GLN B CA 1
ATOM 5279 C C . GLN B 1 329 ? 12.289 -30.266 -19.422 1 96.94 329 GLN B C 1
ATOM 5281 O O . GLN B 1 329 ? 13.016 -29.766 -20.297 1 96.94 329 GLN B O 1
ATOM 5286 N N . GLU B 1 330 ? 12.078 -31.547 -19.297 1 95.88 330 GLU B N 1
ATOM 5287 C CA . GLU B 1 330 ? 12.703 -32.5 -20.203 1 95.88 330 GLU B CA 1
ATOM 5288 C C . GLU B 1 330 ? 12.258 -32.25 -21.656 1 95.88 330 GLU B C 1
ATOM 5290 O O . GLU B 1 330 ? 13.062 -32.344 -22.578 1 95.88 330 GLU B O 1
ATOM 5295 N N . ASN B 1 331 ? 10.977 -31.969 -21.812 1 96.06 331 ASN B N 1
ATOM 5296 C CA . ASN B 1 331 ? 10.414 -31.75 -23.141 1 96.06 331 ASN B CA 1
ATOM 5297 C C . ASN B 1 331 ? 10.758 -30.359 -23.656 1 96.06 331 ASN B C 1
ATOM 5299 O O . ASN B 1 331 ? 10.633 -30.094 -24.859 1 96.06 331 ASN B O 1
ATOM 5303 N N . ASN B 1 332 ? 11.125 -29.438 -22.75 1 95.94 332 ASN B N 1
ATOM 5304 C CA . ASN B 1 332 ? 11.477 -28.062 -23.078 1 95.94 332 ASN B CA 1
ATOM 5305 C C . ASN B 1 332 ? 12.789 -27.641 -22.406 1 95.94 332 ASN B C 1
ATOM 5307 O O . ASN B 1 332 ? 12.805 -26.734 -21.578 1 95.94 332 ASN B O 1
ATOM 5311 N N . PRO B 1 333 ? 13.875 -28.234 -22.812 1 93.31 333 PRO B N 1
ATOM 5312 C CA . PRO B 1 333 ? 15.141 -28.031 -22.109 1 93.31 333 PRO B CA 1
ATOM 5313 C C . PRO B 1 333 ? 15.555 -26.562 -22.062 1 93.31 333 PRO B C 1
ATOM 5315 O O . PRO B 1 333 ? 16.281 -26.156 -21.141 1 93.31 333 PRO B O 1
ATOM 5318 N N . ASN B 1 334 ? 15.047 -25.75 -23.031 1 92.31 334 ASN B N 1
ATOM 5319 C CA . ASN B 1 334 ? 15.375 -24.328 -23.047 1 92.31 334 ASN B CA 1
ATOM 5320 C C . ASN B 1 334 ? 14.148 -23.469 -22.75 1 92.31 334 ASN B C 1
ATOM 5322 O O . ASN B 1 334 ? 14.109 -22.297 -23.125 1 92.31 334 ASN B O 1
ATOM 5326 N N . GLY B 1 335 ? 13.141 -24.094 -22.078 1 93.5 335 GLY B N 1
ATOM 5327 C CA . GLY B 1 335 ? 11.914 -23.375 -21.797 1 93.5 335 GLY B CA 1
ATOM 5328 C C . GLY B 1 335 ? 11.039 -23.188 -23.016 1 93.5 335 GLY B C 1
ATOM 5329 O O . GLY B 1 335 ? 10.961 -24.062 -23.875 1 93.5 335 GLY B O 1
ATOM 5330 N N . PHE B 1 336 ? 10.148 -22.125 -23.078 1 93.31 336 PHE B N 1
ATOM 5331 C CA . PHE B 1 336 ? 9.242 -21.859 -24.188 1 93.31 336 PHE B CA 1
ATOM 5332 C C . PHE B 1 336 ? 10.016 -21.406 -25.422 1 93.31 336 PHE B C 1
ATOM 5334 O O . PHE B 1 336 ? 9.484 -21.391 -26.531 1 93.31 336 PHE B O 1
ATOM 5341 N N . GLU B 1 337 ? 11.227 -20.688 -25.312 1 74.88 337 GLU B N 1
ATOM 5342 C CA . GLU B 1 337 ? 11.953 -20.219 -26.469 1 74.88 337 GLU B CA 1
ATOM 5343 C C . GLU B 1 337 ? 12.633 -21.375 -27.203 1 74.88 337 GLU B C 1
ATOM 5345 O O . GLU B 1 337 ? 13.016 -22.375 -26.578 1 74.88 337 GLU B O 1
ATOM 5350 N N . LYS B 1 338 ? 12.242 -21.438 -28.766 1 50.56 338 LYS B N 1
ATOM 5351 C CA . LYS B 1 338 ? 12.414 -22.266 -29.953 1 50.56 338 LYS B CA 1
ATOM 5352 C C . LYS B 1 338 ? 13.875 -22.656 -30.141 1 50.56 338 LYS B C 1
ATOM 5354 O O . LYS B 1 338 ? 14.781 -21.875 -29.844 1 50.56 338 LYS B O 1
#

Solvent-accessible surface area (backbone atoms only — not comparable to full-atom values): 35074 Å² total; per-residue (Å²): 112,23,41,33,24,34,25,20,48,27,57,68,28,39,45,30,50,42,58,39,46,74,67,70,48,48,45,33,33,33,29,64,54,86,73,36,50,78,64,46,59,56,44,44,28,66,76,64,73,50,86,66,50,77,44,82,40,50,60,69,38,54,68,60,51,44,50,51,58,71,75,41,62,57,50,35,36,40,47,53,56,58,73,76,51,52,75,56,15,42,70,37,31,65,61,39,40,48,50,34,36,40,12,47,50,37,44,52,52,46,27,56,77,68,74,32,49,28,39,36,37,67,45,41,52,44,27,34,36,76,62,92,56,75,58,35,45,79,82,55,66,74,42,69,44,84,37,46,36,27,40,31,42,42,51,44,53,51,50,52,52,41,44,32,70,49,41,69,79,28,17,37,37,39,35,27,38,28,58,74,38,31,29,45,86,85,24,73,49,47,71,59,67,79,74,80,56,86,50,68,66,59,36,50,49,34,26,52,74,62,79,34,86,51,39,80,38,56,28,61,76,36,99,42,98,80,10,28,41,24,36,11,58,22,30,38,60,46,52,23,50,47,54,55,34,48,54,53,42,41,76,73,52,68,32,82,45,73,35,44,47,33,59,47,44,69,43,32,53,63,57,51,50,50,36,38,26,66,68,66,71,35,76,71,52,66,45,80,44,71,61,56,93,79,67,64,46,70,49,26,33,44,42,62,64,29,34,72,76,48,70,38,75,60,78,65,50,69,56,56,22,33,41,20,34,41,45,15,40,71,71,25,80,70,44,88,69,133,111,24,41,33,24,35,25,21,47,26,59,67,28,38,45,29,50,42,58,38,47,74,67,70,48,48,47,33,32,31,28,64,52,84,74,38,49,77,66,44,59,56,43,46,28,66,75,63,72,49,86,67,51,75,44,84,39,50,60,69,38,54,69,61,50,43,51,50,60,71,74,41,61,58,50,35,36,39,46,53,57,58,72,74,51,52,74,56,14,42,68,38,32,66,61,40,40,48,50,33,36,41,11,46,51,37,43,53,52,45,26,56,77,67,74,32,49,30,39,35,38,66,46,42,52,44,25,33,36,75,63,93,58,73,59,35,46,79,82,54,65,75,44,68,46,82,38,46,36,26,40,32,43,42,51,44,54,51,51,53,52,40,45,34,71,49,41,68,79,29,17,35,37,39,36,28,38,31,57,73,38,32,29,46,85,85,25,76,49,48,70,57,66,79,74,78,55,86,51,67,65,59,36,50,49,34,25,52,74,62,78,36,85,54,38,80,39,58,28,62,74,36,98,43,96,80,9,24,40,24,36,11,58,23,32,38,59,44,52,23,50,47,53,54,34,47,54,52,42,40,74,74,50,68,32,82,46,73,34,44,46,32,60,47,43,69,43,33,54,64,55,51,50,50,37,38,26,65,67,67,71,35,76,71,54,66,45,81,43,68,60,55,93,79,66,65,47,72,50,28,32,44,41,60,65,29,34,72,75,49,71,39,75,60,77,66,51,69,57,54,21,33,41,19,33,42,45,14,39,69,72,24,79,68,42,88,66,132